Protein AF-0000000083429960 (afdb_homodimer)

Organism: Bremia lactucae (NCBI:txid4779)

Sequence (702 aa):
MSLNEHDAAMSGLMDVEVTPPPPSLISALGSHQAEVVVKRNQSKYDFVKVRVWVEDHVYVLSRYLLCRALVSAKINSKDAVQISLDLKRTLVDLNLTDIVQEQFEEFLYKTLSVFGYGEEHISCHRMMSSFHRNRVPLLIILAGTACIGKSTLATKLADRLNLSSVLQTDLIFELMCNFSGQEKACYITSKFASSDDLIAEYRKECEVVRKGVKSDIDKCLKDGKSLIIEGFHIDPRLYQKTIAVPKQDSKSSCSGIVVPFLLTLDEADHCNFMTNSPDPRYCRDQKAVGFRNLQDVQTYLVSHTLEADILPFTEVRINIHSFNDTLDHLHDVVLKRIKDVFVSGKATEDKMSLNEHDAAMSGLMDVEVTPPPPSLISALGSHQAEVVVKRNQSKYDFVKVRVWVEDHVYVLSRYLLCRALVSAKINSKDAVQISLDLKRTLVDLNLTDIVQEQFEEFLYKTLSVFGYGEEHISCHRMMSSFHRNRVPLLIILAGTACIGKSTLATKLADRLNLSSVLQTDLIFELMCNFSGQEKACYITSKFASSDDLIAEYRKECEVVRKGVKSDIDKCLKDGKSLIIEGFHIDPRLYQKTIAVPKQDSKSSCSGIVVPFLLTLDEADHCNFMTNSPDPRYCRDQKAVGFRNLQDVQTYLVSHTLEADILPFTEVRINIHSFNDTLDHLHDVVLKRIKDVFVSGKATEDK

Structure (mmCIF, N/CA/C/O backbone):
data_AF-0000000083429960-model_v1
#
loop_
_entity.id
_entity.type
_entity.pdbx_description
1 polymer '2-phosphoglycerate kinase'
#
loop_
_atom_site.group_PDB
_atom_site.id
_atom_site.type_symbol
_atom_site.label_atom_id
_atom_site.label_alt_id
_atom_site.label_comp_id
_atom_site.label_asym_id
_atom_site.label_entity_id
_atom_site.label_seq_id
_atom_site.pdbx_PDB_ins_code
_atom_site.Cartn_x
_atom_site.Cartn_y
_atom_site.Cartn_z
_atom_site.occupancy
_atom_site.B_iso_or_equiv
_atom_site.auth_seq_id
_atom_site.auth_comp_id
_atom_site.auth_asym_id
_atom_site.auth_atom_id
_atom_site.pdbx_PDB_model_num
ATOM 1 N N . MET A 1 1 ? 46.375 3.674 -65.875 1 16.84 1 MET A N 1
ATOM 2 C CA . MET A 1 1 ? 45.219 4.188 -66.625 1 16.84 1 MET A CA 1
ATOM 3 C C . MET A 1 1 ? 43.969 4.207 -65.75 1 16.84 1 MET A C 1
ATOM 5 O O . MET A 1 1 ? 43.938 3.549 -64.688 1 16.84 1 MET A O 1
ATOM 9 N N . SER A 1 2 ? 42.625 4.086 -66.312 1 16.59 2 SER A N 1
ATOM 10 C CA . SER A 1 2 ? 41.406 4.789 -66.625 1 16.59 2 SER A CA 1
ATOM 11 C C . SER A 1 2 ? 40.25 4.324 -65.75 1 16.59 2 SER A C 1
ATOM 13 O O . SER A 1 2 ? 39.594 5.145 -65.062 1 16.59 2 SER A O 1
ATOM 15 N N . LEU A 1 3 ? 39.25 3.518 -66.312 1 17.73 3 LEU A N 1
ATOM 16 C CA . LEU A 1 3 ? 37.812 3.855 -66.375 1 17.73 3 LEU A CA 1
ATOM 17 C C . LEU A 1 3 ? 37.156 3.652 -65 1 17.73 3 LEU A C 1
ATOM 19 O O . LEU A 1 3 ? 37.656 2.912 -64.188 1 17.73 3 LEU A O 1
ATOM 23 N N . ASN A 1 4 ? 35.625 3.855 -64.812 1 17.58 4 ASN A N 1
ATOM 24 C CA . ASN A 1 4 ? 34.438 4.711 -64.75 1 17.58 4 ASN A CA 1
ATOM 25 C C . ASN A 1 4 ? 33.438 4.176 -63.719 1 17.58 4 ASN A C 1
ATOM 27 O O . ASN A 1 4 ? 33.594 3.068 -63.219 1 17.58 4 ASN A O 1
ATOM 31 N N . GLU A 1 5 ? 31.984 4.055 -64.062 1 17.89 5 GLU A N 1
ATOM 32 C CA . GLU A 1 5 ? 30.688 4.707 -64.125 1 17.89 5 GLU A CA 1
ATOM 33 C C . GLU A 1 5 ? 29.641 3.887 -63.344 1 17.89 5 GLU A C 1
ATOM 35 O O . GLU A 1 5 ? 28.625 4.422 -62.906 1 17.89 5 GLU A O 1
ATOM 40 N N . HIS A 1 6 ? 29.594 2.547 -63.562 1 17.83 6 HIS A N 1
ATOM 41 C CA . HIS A 1 6 ? 28.25 2.086 -63.906 1 17.83 6 HIS A CA 1
ATOM 42 C C . HIS A 1 6 ? 27.312 2.156 -62.719 1 17.83 6 HIS A C 1
ATOM 44 O O . HIS A 1 6 ? 26.172 2.607 -62.844 1 17.83 6 HIS A O 1
ATOM 50 N N . ASP A 1 7 ? 27.406 1.218 -61.688 1 18.62 7 ASP A N 1
ATOM 51 C CA . ASP A 1 7 ? 26.188 0.514 -61.344 1 18.62 7 ASP A CA 1
ATOM 52 C C . ASP A 1 7 ? 25.344 1.328 -60.344 1 18.62 7 ASP A C 1
ATOM 54 O O . ASP A 1 7 ? 25.547 1.245 -59.125 1 18.62 7 ASP A O 1
ATOM 58 N N . ALA A 1 8 ? 25.125 2.768 -60.625 1 21.19 8 ALA A N 1
ATOM 59 C CA . ALA A 1 8 ? 24.297 3.74 -59.906 1 21.19 8 ALA A CA 1
ATOM 60 C C . ALA A 1 8 ? 22.859 3.271 -59.812 1 21.19 8 ALA A C 1
ATOM 62 O O . ALA A 1 8 ? 21.969 4.047 -59.438 1 21.19 8 ALA A O 1
ATOM 63 N N . ALA A 1 9 ? 22.594 2.158 -60.531 1 20.33 9 ALA A N 1
ATOM 64 C CA . ALA A 1 9 ? 21.203 2.084 -60.938 1 20.33 9 ALA A CA 1
ATOM 65 C C . ALA A 1 9 ? 20.281 2.072 -59.719 1 20.33 9 ALA A C 1
ATOM 67 O O . ALA A 1 9 ? 19.062 1.969 -59.875 1 20.33 9 ALA A O 1
ATOM 68 N N . MET A 1 10 ? 20.781 1.707 -58.531 1 19.31 10 MET A N 1
ATOM 69 C CA . MET A 1 10 ? 19.906 0.989 -57.594 1 19.31 10 MET A CA 1
ATOM 70 C C . MET A 1 10 ? 18.828 1.91 -57.062 1 19.31 10 MET A C 1
ATOM 72 O O . MET A 1 10 ? 18.141 1.565 -56.094 1 19.31 10 MET A O 1
ATOM 76 N N . SER A 1 11 ? 18.656 3.215 -57.531 1 21.25 11 SER A N 1
ATOM 77 C CA . SER A 1 11 ? 18.062 4.254 -56.688 1 21.25 11 SER A CA 1
ATOM 78 C C . SER A 1 11 ? 16.562 4.047 -56.531 1 21.25 11 SER A C 1
ATOM 80 O O . SER A 1 11 ? 15.875 4.883 -55.938 1 21.25 11 SER A O 1
ATOM 82 N N . GLY A 1 12 ? 15.867 3.295 -57.406 1 21.42 12 GLY A N 1
ATOM 83 C CA . GLY A 1 12 ? 14.516 3.785 -57.625 1 21.42 12 GLY A CA 1
ATOM 84 C C . GLY A 1 12 ? 13.648 3.697 -56.375 1 21.42 12 GLY A C 1
ATOM 85 O O . GLY A 1 12 ? 13.273 2.602 -55.969 1 21.42 12 GLY A O 1
ATOM 86 N N . LEU A 1 13 ? 13.844 4.453 -55.312 1 22.45 13 LEU A N 1
ATOM 87 C CA . LEU A 1 13 ? 13.094 4.516 -54.062 1 22.45 13 LEU A CA 1
ATOM 88 C C . LEU A 1 13 ? 11.609 4.723 -54.344 1 22.45 13 LEU A C 1
ATOM 90 O O . LEU A 1 13 ? 11.211 5.754 -54.875 1 22.45 13 LEU A O 1
ATOM 94 N N . MET A 1 14 ? 10.891 3.662 -54.844 1 23.41 14 MET A N 1
ATOM 95 C CA . MET A 1 14 ? 9.461 3.799 -55.094 1 23.41 14 MET A CA 1
ATOM 96 C C . MET A 1 14 ? 8.773 4.496 -53.938 1 23.41 14 MET A C 1
ATOM 98 O O . MET A 1 14 ? 9.047 4.18 -52.75 1 23.41 14 MET A O 1
ATOM 102 N N . ASP A 1 15 ? 8.297 5.695 -54.062 1 23.11 15 ASP A N 1
ATOM 103 C CA . ASP A 1 15 ? 7.484 6.578 -53.25 1 23.11 15 ASP A CA 1
ATOM 104 C C . ASP A 1 15 ? 6.227 5.863 -52.75 1 23.11 15 ASP A C 1
ATOM 106 O O . ASP A 1 15 ? 5.27 5.691 -53.5 1 23.11 15 ASP A O 1
ATOM 110 N N . VAL A 1 16 ? 6.359 4.684 -52.156 1 25.83 16 VAL A N 1
ATOM 111 C CA . VAL A 1 16 ? 5.094 4.09 -51.719 1 25.83 16 VAL A CA 1
ATOM 112 C C . VAL A 1 16 ? 4.262 5.129 -50.969 1 25.83 16 VAL A C 1
ATOM 114 O O . VAL A 1 16 ? 4.734 5.723 -50 1 25.83 16 VAL A O 1
ATOM 117 N N . GLU A 1 17 ? 3.314 5.73 -51.625 1 25.3 17 GLU A N 1
ATOM 118 C CA . GLU A 1 17 ? 2.32 6.641 -51.062 1 25.3 17 GLU A CA 1
ATOM 119 C C . GLU A 1 17 ? 1.729 6.082 -49.781 1 25.3 17 GLU A C 1
ATOM 121 O O . GLU A 1 17 ? 1.166 4.984 -49.75 1 25.3 17 GLU A O 1
ATOM 126 N N . VAL A 1 18 ? 2.322 6.32 -48.625 1 27.72 18 VAL A N 1
ATOM 127 C CA . VAL A 1 18 ? 1.826 5.965 -47.312 1 27.72 18 VAL A CA 1
ATOM 128 C C . VAL A 1 18 ? 0.37 6.402 -47.156 1 27.72 18 VAL A C 1
ATOM 130 O O . VAL A 1 18 ? 0.067 7.598 -47.188 1 27.72 18 VAL A O 1
ATOM 133 N N . THR A 1 19 ? -0.535 5.656 -47.781 1 29 19 THR A N 1
ATOM 134 C CA . THR A 1 19 ? -1.93 5.996 -47.531 1 29 19 THR A CA 1
ATOM 135 C C . THR A 1 19 ? -2.178 6.176 -46.031 1 29 19 THR A C 1
ATOM 137 O O . THR A 1 19 ? -1.77 5.336 -45.25 1 29 19 THR A O 1
ATOM 140 N N . PRO A 1 20 ? -2.336 7.379 -45.625 1 30.14 20 PRO A N 1
ATOM 141 C CA . PRO A 1 20 ? -2.541 7.625 -44.188 1 30.14 20 PRO A CA 1
ATOM 142 C C . PRO A 1 20 ? -3.535 6.652 -43.562 1 30.14 20 PRO A C 1
ATOM 144 O O . PRO A 1 20 ? -4.426 6.145 -44.25 1 30.14 20 PRO A O 1
ATOM 147 N N . PRO A 1 21 ? -3.084 5.84 -42.656 1 30.86 21 PRO A N 1
ATOM 148 C CA . PRO A 1 21 ? -4.027 4.891 -42.062 1 30.86 21 PRO A CA 1
ATOM 149 C C . PRO A 1 21 ? -5.398 5.508 -41.781 1 30.86 21 PRO A C 1
ATOM 151 O O . PRO A 1 21 ? -5.508 6.727 -41.625 1 30.86 21 PRO A O 1
ATOM 154 N N . PRO A 1 22 ? -6.461 4.922 -42.25 1 29.73 22 PRO A N 1
ATOM 155 C CA . PRO A 1 22 ? -7.809 5.477 -42.094 1 29.73 22 PRO A CA 1
ATOM 156 C C . PRO A 1 22 ? -8.031 6.062 -40.688 1 29.73 22 PRO A C 1
ATOM 158 O O . PRO A 1 22 ? -7.414 5.617 -39.719 1 29.73 22 PRO A O 1
ATOM 161 N N . PRO A 1 23 ? -8.469 7.352 -40.625 1 30.62 23 PRO A N 1
ATOM 162 C CA . PRO A 1 23 ? -8.695 8.008 -39.344 1 30.62 23 PRO A CA 1
ATOM 163 C C . PRO A 1 23 ? -9.469 7.133 -38.375 1 30.62 23 PRO A C 1
ATOM 165 O O . PRO A 1 23 ? -10.266 6.285 -38.781 1 30.62 23 PRO A O 1
ATOM 168 N N . SER A 1 24 ? -8.891 6.781 -37.312 1 30.19 24 SER A N 1
ATOM 169 C CA . SER A 1 24 ? -9.539 5.945 -36.312 1 30.19 24 SER A CA 1
ATOM 170 C C . SER A 1 24 ? -10.953 6.434 -36 1 30.19 24 SER A C 1
ATOM 172 O O . SER A 1 24 ? -11.203 7.641 -35.969 1 30.19 24 SER A O 1
ATOM 174 N N . LEU A 1 25 ? -11.93 5.637 -36.375 1 31.72 25 LEU A N 1
ATOM 175 C CA . LEU A 1 25 ? -13.359 5.871 -36.188 1 31.72 25 LEU A CA 1
ATOM 176 C C . LEU A 1 25 ? -13.609 6.562 -34.844 1 31.72 25 LEU A C 1
ATOM 178 O O . LEU A 1 25 ? -14.75 6.941 -34.531 1 31.72 25 LEU A O 1
ATOM 182 N N . ILE A 1 26 ? -12.797 6.477 -33.938 1 34.94 26 ILE A N 1
ATOM 183 C CA . ILE A 1 26 ? -13.023 7.051 -32.625 1 34.94 26 ILE A CA 1
ATOM 184 C C . ILE A 1 26 ? -13.102 8.57 -32.719 1 34.94 26 ILE A C 1
ATOM 186 O O . ILE A 1 26 ? -13.508 9.242 -31.766 1 34.94 26 ILE A O 1
ATOM 190 N N . SER A 1 27 ? -12.609 9.18 -33.688 1 35.41 27 SER A N 1
ATOM 191 C CA . SER A 1 27 ? -12.656 10.633 -33.812 1 35.41 27 SER A CA 1
ATOM 192 C C . SER A 1 27 ? -14.094 11.141 -33.938 1 35.41 27 SER A C 1
ATOM 194 O O . SER A 1 27 ? -14.344 12.344 -33.844 1 35.41 27 SER A O 1
ATOM 196 N N . ALA A 1 28 ? -14.945 10.398 -34.562 1 32.81 28 ALA A N 1
ATOM 197 C CA . ALA A 1 28 ? -16.25 10.945 -34.906 1 32.81 28 ALA A CA 1
ATOM 198 C C . ALA A 1 28 ? -17.188 10.914 -33.719 1 32.81 28 ALA A C 1
ATOM 200 O O . ALA A 1 28 ? -18.266 11.516 -33.75 1 32.81 28 ALA A O 1
ATOM 201 N N . LEU A 1 29 ? -17.125 9.875 -32.875 1 33.34 29 LEU A N 1
ATOM 202 C CA . LEU A 1 29 ? -18.141 9.812 -31.828 1 33.34 29 LEU A CA 1
ATOM 203 C C . LEU A 1 29 ? -17.75 10.68 -30.625 1 33.34 29 LEU A C 1
ATOM 205 O O . LEU A 1 29 ? -16.562 10.867 -30.359 1 33.34 29 LEU A O 1
ATOM 209 N N . GLY A 1 30 ? -18.531 11.602 -30.141 1 33.03 30 GLY A N 1
ATOM 210 C CA . GLY A 1 30 ? -18.375 12.469 -28.984 1 33.03 30 GLY A CA 1
ATOM 211 C C . GLY A 1 30 ? -17.766 11.766 -27.797 1 33.03 30 GLY A C 1
ATOM 212 O O . GLY A 1 30 ? -17.766 10.531 -27.719 1 33.03 30 GLY A O 1
ATOM 213 N N . SER A 1 31 ? -16.984 12.438 -26.906 1 38.62 31 SER A N 1
ATOM 214 C CA . SER A 1 31 ? -16.141 11.977 -25.812 1 38.62 31 SER A CA 1
ATOM 215 C C . SER A 1 31 ? -16.875 11.008 -24.906 1 38.62 31 SER A C 1
ATOM 217 O O . SER A 1 31 ? -16.312 9.984 -24.5 1 38.62 31 SER A O 1
ATOM 219 N N . HIS A 1 32 ? -18.078 11.328 -24.562 1 42 32 HIS A N 1
ATOM 220 C CA . HIS A 1 32 ? -18.859 10.5 -23.656 1 42 32 HIS A CA 1
ATOM 221 C C . HIS A 1 32 ? -19.266 9.188 -24.312 1 42 32 HIS A C 1
ATOM 223 O O . HIS A 1 32 ? -19.25 8.133 -23.672 1 42 32 HIS A O 1
ATOM 229 N N . GLN A 1 33 ? -19.719 9.297 -25.516 1 42.38 33 GLN A N 1
ATOM 230 C CA . GLN A 1 33 ? -20.172 8.117 -26.25 1 42.38 33 GLN A CA 1
ATOM 231 C C . GLN A 1 33 ? -19.016 7.172 -26.547 1 42.38 33 GLN A C 1
ATOM 233 O O . GLN A 1 33 ? -19.188 5.953 -26.531 1 42.38 33 GLN A O 1
ATOM 238 N N . ALA A 1 34 ? -17.875 7.715 -26.734 1 40.41 34 ALA A N 1
ATOM 239 C CA . ALA A 1 34 ? -16.688 6.898 -26.984 1 40.41 34 ALA A CA 1
ATOM 240 C C . ALA A 1 34 ? -16.266 6.125 -25.734 1 40.41 34 ALA A C 1
ATOM 242 O O . ALA A 1 34 ? -15.867 4.965 -25.828 1 40.41 34 ALA A O 1
ATOM 243 N N . GLU A 1 35 ? -16.391 6.754 -24.594 1 46.06 35 GLU A N 1
ATOM 244 C CA . GLU A 1 35 ? -16.094 6.074 -23.328 1 46.06 35 GLU A CA 1
ATOM 245 C C . GLU A 1 35 ? -17.094 4.941 -23.062 1 46.06 35 GLU A C 1
ATOM 247 O O . GLU A 1 35 ? -16.703 3.861 -22.625 1 46.06 35 GLU A O 1
ATOM 252 N N . VAL A 1 36 ? -18.375 5.133 -23.375 1 45.62 36 VAL A N 1
ATOM 253 C CA . VAL A 1 36 ? -19.391 4.102 -23.219 1 45.62 36 VAL A CA 1
ATOM 254 C C . VAL A 1 36 ? -19.141 2.977 -24.219 1 45.62 36 VAL A C 1
ATOM 256 O O . VAL A 1 36 ? -19.266 1.797 -23.875 1 45.62 36 VAL A O 1
ATOM 259 N N . VAL A 1 37 ? -18.922 3.293 -25.391 1 40.81 37 VAL A N 1
ATOM 260 C CA . VAL A 1 37 ? -18.656 2.293 -26.422 1 40.81 37 VAL A CA 1
ATOM 261 C C . VAL A 1 37 ? -17.375 1.53 -26.078 1 40.81 37 VAL A C 1
ATOM 263 O O . VAL A 1 37 ? -17.312 0.308 -26.234 1 40.81 37 VAL A O 1
ATOM 266 N N . VAL A 1 38 ? -16.391 2.189 -25.594 1 44.56 38 VAL A N 1
ATOM 267 C CA . VAL A 1 38 ? -15.172 1.526 -25.156 1 44.56 38 VAL A CA 1
ATOM 268 C C . VAL A 1 38 ? -15.477 0.616 -23.969 1 44.56 38 VAL A C 1
ATOM 270 O O . VAL A 1 38 ? -14.992 -0.516 -23.906 1 44.56 38 VAL A O 1
ATOM 273 N N . LYS A 1 39 ? -16.344 1.046 -23.156 1 49.56 39 LYS A N 1
ATOM 274 C CA . LYS A 1 39 ? -16.766 0.226 -22.031 1 49.56 39 LYS A CA 1
ATOM 275 C C . LYS A 1 39 ? -17.578 -0.975 -22.484 1 49.56 39 LYS A C 1
ATOM 277 O O . LYS A 1 39 ? -17.422 -2.082 -21.969 1 49.56 39 LYS A O 1
ATOM 282 N N . ARG A 1 40 ? -18.547 -0.754 -23.359 1 44.5 40 ARG A N 1
ATOM 283 C CA . ARG A 1 40 ? -19.375 -1.822 -23.906 1 44.5 40 ARG A CA 1
ATOM 284 C C . ARG A 1 40 ? -18.531 -2.807 -24.719 1 44.5 40 ARG A C 1
ATOM 286 O O . ARG A 1 40 ? -18.781 -4.016 -24.672 1 44.5 40 ARG A O 1
ATOM 293 N N . ASN A 1 41 ? -17.703 -2.402 -25.562 1 45.25 41 ASN A N 1
ATOM 294 C CA . ASN A 1 41 ? -16.859 -3.242 -26.391 1 45.25 41 ASN A CA 1
ATOM 295 C C . ASN A 1 41 ? -15.766 -3.928 -25.562 1 45.25 41 ASN A C 1
ATOM 297 O O . ASN A 1 41 ? -15.305 -5.012 -25.906 1 45.25 41 ASN A O 1
ATOM 301 N N . GLN A 1 42 ? -15.164 -3.326 -24.531 1 54.06 42 GLN A N 1
ATOM 302 C CA . GLN A 1 42 ? -14.273 -3.953 -23.547 1 54.06 42 GLN A CA 1
ATOM 303 C C . GLN A 1 42 ? -14.891 -5.223 -22.984 1 54.06 42 GLN A C 1
ATOM 305 O O . GLN A 1 42 ? -14.203 -6.227 -22.781 1 54.06 42 GLN A O 1
ATOM 310 N N . SER A 1 43 ? -16.281 -5.125 -22.922 1 59.81 43 SER A N 1
ATOM 311 C CA . SER A 1 43 ? -17.047 -6.195 -22.297 1 59.81 43 SER A CA 1
ATOM 312 C C . SER A 1 43 ? -17.109 -7.434 -23.188 1 59.81 43 SER A C 1
ATOM 314 O O . SER A 1 43 ? -16.969 -8.555 -22.703 1 59.81 43 SER A O 1
ATOM 316 N N . LYS A 1 44 ? -17.141 -7.184 -24.516 1 65.94 44 LYS A N 1
ATOM 317 C CA . LYS A 1 44 ? -17.328 -8.352 -25.375 1 65.94 44 LYS A CA 1
ATOM 318 C C . LYS A 1 44 ? -16.094 -9.25 -25.359 1 65.94 44 LYS A C 1
ATOM 320 O O . LYS A 1 44 ? -16.219 -10.477 -25.312 1 65.94 44 LYS A O 1
ATOM 325 N N . TYR A 1 45 ? -14.898 -8.695 -25.391 1 76.62 45 TYR A N 1
ATOM 326 C CA . TYR A 1 45 ? -13.664 -9.477 -25.469 1 76.62 45 TYR A CA 1
ATOM 327 C C . TYR A 1 45 ? -13.281 -10.039 -24.109 1 76.62 45 TYR A C 1
ATOM 329 O O . TYR A 1 45 ? -12.586 -11.047 -24.031 1 76.62 45 TYR A O 1
ATOM 337 N N . ASP A 1 46 ? -13.836 -9.406 -23.141 1 74.06 46 ASP A N 1
ATOM 338 C CA . ASP A 1 46 ? -13.461 -9.82 -21.781 1 74.06 46 ASP A CA 1
ATOM 339 C C . ASP A 1 46 ? -14.078 -11.172 -21.438 1 74.06 46 ASP A C 1
ATOM 341 O O . ASP A 1 46 ? -13.555 -11.898 -20.578 1 74.06 46 ASP A O 1
ATOM 345 N N . PHE A 1 47 ? -15 -11.562 -22.25 1 76.81 47 PHE A N 1
ATOM 346 C CA . PHE A 1 47 ? -15.688 -12.812 -21.938 1 76.81 47 PHE A CA 1
ATOM 347 C C . PHE A 1 47 ? -14.992 -13.992 -22.609 1 76.81 47 PHE A C 1
ATOM 349 O O . PHE A 1 47 ? -15.203 -15.141 -22.219 1 76.81 47 PHE A O 1
ATOM 356 N N . VAL A 1 48 ? -14.195 -13.742 -23.609 1 85.31 48 VAL A N 1
ATOM 357 C CA . VAL A 1 48 ? -13.484 -14.828 -24.297 1 85.31 48 VAL A CA 1
ATOM 358 C C . VAL A 1 48 ? -12.203 -15.156 -23.547 1 85.31 48 VAL A C 1
ATOM 360 O O . VAL A 1 48 ? -11.367 -14.281 -23.312 1 85.31 48 VAL A O 1
ATOM 363 N N . LYS A 1 49 ? -12.078 -16.422 -23.188 1 86.5 49 LYS A N 1
ATOM 364 C CA . LYS A 1 49 ? -10.891 -16.859 -22.469 1 86.5 49 LYS A CA 1
ATOM 365 C C . LYS A 1 49 ? -9.766 -17.219 -23.422 1 86.5 49 LYS A C 1
ATOM 367 O O . LYS A 1 49 ? -9.969 -17.969 -24.375 1 86.5 49 LYS A O 1
ATOM 372 N N . VAL A 1 50 ? -8.703 -16.531 -23.281 1 91.25 50 VAL A N 1
ATOM 373 C CA . VAL A 1 50 ? -7.504 -16.859 -24.047 1 91.25 50 VAL A CA 1
ATOM 374 C C . VAL A 1 50 ? -6.527 -17.641 -23.156 1 91.25 50 VAL A C 1
ATOM 376 O O . VAL A 1 50 ? -6.094 -17.125 -22.109 1 91.25 50 VAL A O 1
ATOM 379 N N . ARG A 1 51 ? -6.223 -18.859 -23.562 1 90.81 51 ARG A N 1
ATOM 380 C CA . ARG A 1 51 ? -5.332 -19.734 -22.812 1 90.81 51 ARG A CA 1
ATOM 381 C C . ARG A 1 51 ? -3.92 -19.703 -23.375 1 90.81 51 ARG A C 1
ATOM 383 O O . ARG A 1 51 ? -3.729 -19.812 -24.594 1 90.81 51 ARG A O 1
ATOM 390 N N . VAL A 1 52 ? -3.002 -19.453 -22.531 1 90.38 52 VAL A N 1
ATOM 391 C CA . VAL A 1 52 ? -1.597 -19.391 -22.938 1 90.38 52 VAL A CA 1
ATOM 392 C C . VAL A 1 52 ? -0.834 -20.562 -22.312 1 90.38 52 VAL A C 1
ATOM 394 O O . VAL A 1 52 ? -0.863 -20.766 -21.109 1 90.38 52 VAL A O 1
ATOM 397 N N . TRP A 1 53 ? -0.168 -21.312 -23.094 1 87.06 53 TRP A N 1
ATOM 398 C CA . TRP A 1 53 ? 0.529 -22.531 -22.688 1 87.06 53 TRP A CA 1
ATOM 399 C C . TRP A 1 53 ? 2.012 -22.266 -22.453 1 87.06 53 TRP A C 1
ATOM 401 O O . TRP A 1 53 ? 2.684 -21.672 -23.312 1 87.06 53 TRP A O 1
ATOM 411 N N . VAL A 1 54 ? 2.465 -22.578 -21.297 1 81.06 54 VAL A N 1
ATOM 412 C CA . VAL A 1 54 ? 3.883 -22.531 -20.969 1 81.06 54 VAL A CA 1
ATOM 413 C C . VAL A 1 54 ? 4.371 -23.922 -20.578 1 81.06 54 VAL A C 1
ATOM 415 O O . VAL A 1 54 ? 4.102 -24.391 -19.469 1 81.06 54 VAL A O 1
ATOM 418 N N . GLU A 1 55 ? 5.043 -24.531 -21.422 1 79.25 55 GLU A N 1
ATOM 419 C CA . GLU A 1 55 ? 5.473 -25.906 -21.188 1 79.25 55 GLU A CA 1
ATOM 420 C C . GLU A 1 55 ? 4.297 -26.781 -20.797 1 79.25 55 GLU A C 1
ATOM 422 O O . GLU A 1 55 ? 3.326 -26.906 -21.547 1 79.25 55 GLU A O 1
ATOM 427 N N . ASP A 1 56 ? 4.285 -27.141 -19.516 1 75 56 ASP A N 1
ATOM 428 C CA . ASP A 1 56 ? 3.252 -28.094 -19.094 1 75 56 ASP A CA 1
ATOM 429 C C . ASP A 1 56 ? 2.16 -27.391 -18.297 1 75 56 ASP A C 1
ATOM 431 O O . ASP A 1 56 ? 1.331 -28.047 -17.656 1 75 56 ASP A O 1
ATOM 435 N N . HIS A 1 57 ? 2.197 -26.094 -18.453 1 77.44 57 HIS A N 1
ATOM 436 C CA . HIS A 1 57 ? 1.206 -25.344 -17.703 1 77.44 57 HIS A CA 1
ATOM 437 C C . HIS A 1 57 ? 0.452 -24.359 -18.594 1 77.44 57 HIS A C 1
ATOM 439 O O . HIS A 1 57 ? 0.976 -23.922 -19.625 1 77.44 57 HIS A O 1
ATOM 445 N N . VAL A 1 58 ? -0.857 -24.219 -18.266 1 83.12 58 VAL A N 1
ATOM 446 C CA . VAL A 1 58 ? -1.686 -23.297 -19.031 1 83.12 58 VAL A CA 1
ATOM 447 C C . VAL A 1 58 ? -2.27 -22.234 -18.109 1 83.12 58 VAL A C 1
ATOM 449 O O . VAL A 1 58 ? -2.609 -22.531 -16.953 1 83.12 58 VAL A O 1
ATOM 452 N N . TYR A 1 59 ? -2.242 -20.984 -18.547 1 81.19 59 TYR A N 1
ATOM 453 C CA . TYR A 1 59 ? -2.928 -19.938 -17.797 1 81.19 59 TYR A CA 1
ATOM 454 C C . TYR A 1 59 ? -3.846 -19.125 -18.703 1 81.19 59 TYR A C 1
ATOM 456 O O . TYR A 1 59 ? -3.654 -19.094 -19.922 1 81.19 59 TYR A O 1
ATOM 464 N N . VAL A 1 60 ? -4.84 -18.531 -18.109 1 84.62 60 VAL A N 1
ATOM 465 C CA . VAL A 1 60 ? -5.781 -17.703 -18.844 1 84.62 60 VAL A CA 1
ATOM 466 C C . VAL A 1 60 ? -5.309 -16.25 -18.844 1 84.62 60 VAL A C 1
ATOM 468 O O . VAL A 1 60 ? -4.973 -15.711 -17.797 1 84.62 60 VAL A O 1
ATOM 471 N N . LEU A 1 61 ? -5.328 -15.703 -19.969 1 87.81 61 LEU A N 1
ATOM 472 C CA . LEU A 1 61 ? -4.859 -14.328 -20.125 1 87.81 61 LEU A CA 1
ATOM 473 C C . LEU A 1 61 ? -5.738 -13.359 -19.328 1 87.81 61 LEU A C 1
ATOM 475 O O . LEU A 1 61 ? -6.961 -13.344 -19.516 1 87.81 61 LEU A O 1
ATOM 479 N N . SER A 1 62 ? -5.117 -12.672 -18.453 1 83.06 62 SER A N 1
ATOM 480 C CA . SER A 1 62 ? -5.754 -11.594 -17.688 1 83.06 62 SER A CA 1
ATOM 481 C C . SER A 1 62 ? -5.215 -10.234 -18.109 1 83.06 62 SER A C 1
ATOM 483 O O . SER A 1 62 ? -4.023 -9.961 -17.953 1 83.06 62 SER A O 1
ATOM 485 N N . ARG A 1 63 ? -6.078 -9.375 -18.562 1 86.69 63 ARG A N 1
ATOM 486 C CA . ARG A 1 63 ? -5.66 -8.031 -18.953 1 86.69 63 ARG A CA 1
ATOM 487 C C . ARG A 1 63 ? -5.102 -7.258 -17.766 1 86.69 63 ARG A C 1
ATOM 489 O O . ARG A 1 63 ? -4.141 -6.496 -17.906 1 86.69 63 ARG A O 1
ATOM 496 N N . TYR A 1 64 ? -5.68 -7.488 -16.734 1 83.06 64 TYR A N 1
ATOM 497 C CA . TYR A 1 64 ? -5.227 -6.805 -15.523 1 83.06 64 TYR A CA 1
ATOM 498 C C . TYR A 1 64 ? -3.791 -7.191 -15.188 1 83.06 64 TYR A C 1
ATOM 500 O O . TYR A 1 64 ? -2.949 -6.324 -14.945 1 83.06 64 TYR A O 1
ATOM 508 N N . LEU A 1 65 ? -3.586 -8.516 -15.125 1 84.25 65 LEU A N 1
ATOM 509 C CA . LEU A 1 65 ? -2.256 -9 -14.773 1 84.25 65 LEU A CA 1
ATOM 510 C C . LEU A 1 65 ? -1.229 -8.57 -15.812 1 84.25 65 LEU A C 1
ATOM 512 O O . LEU A 1 65 ? -0.084 -8.266 -15.469 1 84.25 65 LEU A O 1
ATOM 516 N N . LEU A 1 66 ? -1.655 -8.57 -17.047 1 90.06 66 LEU A N 1
ATOM 517 C CA . LEU A 1 66 ? -0.757 -8.125 -18.109 1 90.06 66 LEU A CA 1
ATOM 518 C C . LEU A 1 66 ? -0.392 -6.656 -17.938 1 90.06 66 LEU A C 1
ATOM 520 O O . LEU A 1 66 ? 0.774 -6.281 -18.078 1 90.06 66 LEU A O 1
ATOM 524 N N . CYS A 1 67 ? -1.368 -5.844 -17.641 1 89.69 67 CYS A N 1
ATOM 525 C CA . CYS A 1 67 ? -1.123 -4.426 -17.422 1 89.69 67 CYS A CA 1
ATOM 526 C C . CYS A 1 67 ? -0.116 -4.219 -16.297 1 89.69 67 CYS A C 1
ATOM 528 O O . CYS A 1 67 ? 0.801 -3.402 -16.422 1 89.69 67 CYS A O 1
ATOM 530 N N . ARG A 1 68 ? -0.305 -4.91 -15.281 1 87.44 68 ARG A N 1
ATOM 531 C CA . ARG A 1 68 ? 0.59 -4.793 -14.133 1 87.44 68 ARG A CA 1
ATOM 532 C C . ARG A 1 68 ? 2.02 -5.164 -14.516 1 87.44 68 ARG A C 1
ATOM 534 O O . ARG A 1 68 ? 2.971 -4.504 -14.094 1 87.44 68 ARG A O 1
ATOM 541 N N . ALA A 1 69 ? 2.072 -6.223 -15.242 1 90.62 69 ALA A N 1
ATOM 542 C CA . ALA A 1 69 ? 3.393 -6.664 -15.68 1 90.62 69 ALA A CA 1
ATOM 543 C C . ALA A 1 69 ? 4.066 -5.598 -16.547 1 90.62 69 ALA A C 1
ATOM 545 O O . ALA A 1 69 ? 5.266 -5.355 -16.422 1 90.62 69 ALA A O 1
ATOM 546 N N . LEU A 1 70 ? 3.291 -5.012 -17.422 1 94.69 70 LEU A N 1
ATOM 547 C CA . LEU A 1 70 ? 3.828 -3.994 -18.328 1 94.69 70 LEU A CA 1
ATOM 548 C C . LEU A 1 70 ? 4.27 -2.76 -17.547 1 94.69 70 LEU A C 1
ATOM 550 O O . LEU A 1 70 ? 5.344 -2.207 -17.812 1 94.69 70 LEU A O 1
ATOM 554 N N . VAL A 1 71 ? 3.5 -2.387 -16.594 1 93.44 71 VAL A N 1
ATOM 555 C CA . VAL A 1 71 ? 3.82 -1.208 -15.789 1 93.44 71 VAL A CA 1
ATOM 556 C C . VAL A 1 71 ? 5.078 -1.466 -14.969 1 93.44 71 VAL A C 1
ATOM 558 O O . VAL A 1 71 ? 5.926 -0.58 -14.82 1 93.44 71 VAL A O 1
ATOM 561 N N . SER A 1 72 ? 5.207 -2.645 -14.461 1 93.38 72 SER A N 1
ATOM 562 C CA . SER A 1 72 ? 6.398 -2.994 -13.695 1 93.38 72 SER A CA 1
ATOM 563 C C . SER A 1 72 ? 7.656 -2.895 -14.555 1 93.38 72 SER A C 1
ATOM 565 O O . SER A 1 72 ? 8.766 -2.77 -14.031 1 93.38 72 SER A O 1
ATOM 567 N N . ALA A 1 73 ? 7.453 -2.969 -15.867 1 93.81 7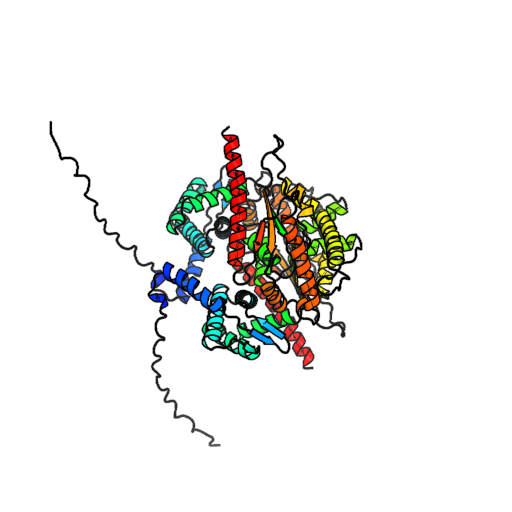3 ALA A N 1
ATOM 568 C CA . ALA A 1 73 ? 8.555 -2.859 -16.812 1 93.81 73 ALA A CA 1
ATOM 569 C C . ALA A 1 73 ? 8.664 -1.442 -17.375 1 93.81 73 ALA A C 1
ATOM 571 O O . ALA A 1 73 ? 9.227 -1.233 -18.453 1 93.81 73 ALA A O 1
ATOM 572 N N . LYS A 1 74 ? 8.031 -0.486 -16.734 1 92.25 74 LYS A N 1
ATOM 573 C CA . LYS A 1 74 ? 8.141 0.947 -16.984 1 92.25 74 LYS A CA 1
ATOM 574 C C . LYS A 1 74 ? 7.363 1.345 -18.234 1 92.25 74 LYS A C 1
ATOM 576 O O . LYS A 1 74 ? 7.723 2.303 -18.922 1 92.25 74 LYS A O 1
ATOM 581 N N . ILE A 1 75 ? 6.438 0.55 -18.578 1 94.31 75 ILE A N 1
ATOM 582 C CA . ILE A 1 75 ? 5.469 0.996 -19.578 1 94.31 75 ILE A CA 1
ATOM 583 C C . ILE A 1 75 ? 4.422 1.885 -18.906 1 94.31 75 ILE A C 1
ATOM 585 O O . ILE A 1 75 ? 3.932 1.573 -17.828 1 94.31 75 ILE A O 1
ATOM 589 N N . ASN A 1 76 ? 4.133 2.928 -19.578 1 91.38 76 ASN A N 1
ATOM 590 C CA . ASN A 1 76 ? 3.146 3.865 -19.047 1 91.38 76 ASN A CA 1
ATOM 591 C C . ASN A 1 76 ? 1.806 3.184 -18.781 1 91.38 76 ASN A C 1
ATOM 593 O O . ASN A 1 76 ? 1.36 2.357 -19.578 1 91.38 76 ASN A O 1
ATOM 597 N N . SER A 1 77 ? 1.187 3.568 -17.734 1 88.94 77 SER A N 1
ATOM 598 C CA . SER A 1 77 ? -0.032 2.9 -17.297 1 88.94 77 SER A CA 1
ATOM 599 C C . SER A 1 77 ? -1.146 3.039 -18.328 1 88.94 77 SER A C 1
ATOM 601 O O . SER A 1 77 ? -1.881 2.082 -18.578 1 88.94 77 SER A O 1
ATOM 603 N N . LYS A 1 78 ? -1.26 4.191 -18.828 1 87.31 78 LYS A N 1
ATOM 604 C CA . LYS A 1 78 ? -2.301 4.418 -19.812 1 87.31 78 LYS A CA 1
ATOM 605 C C . LYS A 1 78 ? -2.08 3.549 -21.047 1 87.31 78 LYS A C 1
ATOM 607 O O . LYS A 1 78 ? -3.016 2.922 -21.547 1 87.31 78 LYS A O 1
ATOM 612 N N . ASP A 1 79 ? -0.881 3.514 -21.469 1 95.25 79 ASP A N 1
ATOM 613 C CA . ASP A 1 79 ? -0.539 2.686 -22.625 1 95.25 79 ASP A CA 1
ATOM 614 C C . ASP A 1 79 ? -0.735 1.204 -22.312 1 95.25 79 ASP A C 1
ATOM 616 O O . ASP A 1 79 ? -1.214 0.446 -23.156 1 95.25 79 ASP A O 1
ATOM 620 N N . ALA A 1 80 ? -0.353 0.848 -21.109 1 95 80 ALA A N 1
ATOM 621 C CA . ALA A 1 80 ? -0.457 -0.554 -20.719 1 95 80 ALA A CA 1
ATOM 622 C C . ALA A 1 80 ? -1.898 -1.046 -20.812 1 95 80 ALA A C 1
ATOM 624 O O . ALA A 1 80 ? -2.148 -2.168 -21.266 1 95 80 ALA A O 1
ATOM 625 N N . VAL A 1 81 ? -2.803 -0.26 -20.422 1 90.38 81 VAL A N 1
ATOM 626 C CA . VAL A 1 81 ? -4.219 -0.611 -20.484 1 90.38 81 VAL A CA 1
ATOM 627 C C . VAL A 1 81 ? -4.641 -0.779 -21.953 1 90.38 81 VAL A C 1
ATOM 629 O O . VAL A 1 81 ? -5.277 -1.771 -22.297 1 90.38 81 VAL A O 1
ATOM 632 N N . GLN A 1 82 ? -4.227 0.148 -22.719 1 94.12 82 GLN A N 1
ATOM 633 C CA . GLN A 1 82 ? -4.605 0.103 -24.125 1 94.12 82 GLN A CA 1
ATOM 634 C C . GLN A 1 82 ? -3.92 -1.058 -24.844 1 94.12 82 GLN A C 1
ATOM 636 O O . GLN A 1 82 ? -4.523 -1.71 -25.703 1 94.12 82 GLN A O 1
ATOM 641 N N . ILE A 1 83 ? -2.705 -1.268 -24.5 1 96.12 83 ILE A N 1
ATOM 642 C CA . ILE A 1 83 ? -1.961 -2.381 -25.078 1 96.12 83 ILE A CA 1
ATOM 643 C C . ILE A 1 83 ? -2.65 -3.699 -24.734 1 96.12 83 ILE A C 1
ATOM 645 O O . ILE A 1 83 ? -2.82 -4.566 -25.594 1 96.12 83 ILE A O 1
ATOM 649 N N . SER A 1 84 ? -3.047 -3.865 -23.516 1 93.44 84 SER A N 1
ATOM 650 C CA . SER A 1 84 ? -3.711 -5.09 -23.078 1 93.44 84 SER A CA 1
ATOM 651 C C . SER A 1 84 ? -5.031 -5.293 -23.812 1 93.44 84 SER A C 1
ATOM 653 O O . SER A 1 84 ? -5.387 -6.422 -24.156 1 93.44 84 SER A O 1
ATOM 655 N N . LEU A 1 85 ? -5.699 -4.254 -24.047 1 91.81 85 LEU A N 1
ATOM 656 C CA . LEU A 1 85 ? -6.965 -4.32 -24.766 1 91.81 85 LEU A CA 1
ATOM 657 C C . LEU A 1 85 ? -6.734 -4.68 -26.234 1 91.81 85 LEU A C 1
ATOM 659 O O . LEU A 1 85 ? -7.402 -5.566 -26.766 1 91.81 85 LEU A O 1
ATOM 663 N N . ASP A 1 86 ? -5.84 -4.008 -26.844 1 95.38 86 ASP A N 1
ATOM 664 C CA . ASP A 1 86 ? -5.543 -4.238 -28.25 1 95.38 86 ASP A CA 1
ATOM 665 C C . ASP A 1 86 ? -5.027 -5.656 -28.484 1 95.38 86 ASP A C 1
ATOM 667 O O . ASP A 1 86 ? -5.375 -6.297 -29.469 1 95.38 86 ASP A O 1
ATOM 671 N N . LEU A 1 87 ? -4.195 -6.055 -27.609 1 96 87 LEU A N 1
ATOM 672 C CA . LEU A 1 87 ? -3.674 -7.414 -27.703 1 96 87 LEU A CA 1
ATOM 673 C C . LEU A 1 87 ? -4.801 -8.438 -27.594 1 96 87 LEU A C 1
ATOM 675 O O . LEU A 1 87 ? -4.883 -9.359 -28.422 1 96 87 LEU A O 1
ATOM 679 N N . LYS A 1 88 ? -5.645 -8.289 -26.594 1 93.69 88 LYS A N 1
ATOM 680 C CA . LYS A 1 88 ? -6.781 -9.188 -26.422 1 93.69 88 LYS A CA 1
ATOM 681 C C . LYS A 1 88 ? -7.684 -9.195 -27.641 1 93.69 88 LYS A C 1
ATOM 683 O O . LYS A 1 88 ? -8.094 -10.258 -28.109 1 93.69 88 LYS A O 1
ATOM 688 N N . ARG A 1 89 ? -7.941 -8.062 -28.141 1 93.88 89 ARG A N 1
ATOM 689 C CA . ARG A 1 89 ? -8.766 -7.93 -29.328 1 93.88 89 ARG A CA 1
ATOM 690 C C . ARG A 1 89 ? -8.141 -8.656 -30.516 1 93.88 89 ARG A C 1
ATOM 692 O O . ARG A 1 89 ? -8.82 -9.383 -31.25 1 93.88 89 ARG A O 1
ATOM 699 N N . THR A 1 90 ? -6.859 -8.469 -30.672 1 95.38 90 THR A N 1
ATOM 700 C CA . THR A 1 90 ? -6.141 -9.086 -31.781 1 95.38 90 THR A CA 1
ATOM 701 C C . THR A 1 90 ? -6.188 -10.609 -31.688 1 95.38 90 THR A C 1
ATOM 703 O O . THR A 1 90 ? -6.469 -11.297 -32.656 1 95.38 90 THR A O 1
ATOM 706 N N . LEU A 1 91 ? -5.941 -11.094 -30.531 1 95.75 91 LEU A N 1
ATOM 707 C CA . LEU A 1 91 ? -5.91 -12.539 -30.344 1 95.75 91 LEU A CA 1
ATOM 708 C C . LEU A 1 91 ? -7.293 -13.141 -30.562 1 95.75 91 LEU A C 1
ATOM 710 O O . LEU A 1 91 ? -7.418 -14.188 -31.219 1 95.75 91 LEU A O 1
ATOM 714 N N . VAL A 1 92 ? -8.344 -12.5 -30.078 1 94.62 92 VAL A N 1
ATOM 715 C CA . VAL A 1 92 ? -9.703 -13.008 -30.219 1 94.62 92 VAL A CA 1
ATOM 716 C C . VAL A 1 92 ? -10.156 -12.906 -31.672 1 94.62 92 VAL A C 1
ATOM 718 O O . VAL A 1 92 ? -10.758 -13.836 -32.188 1 94.62 92 VAL A O 1
ATOM 721 N N . ASP A 1 93 ? -9.898 -11.805 -32.25 1 94.5 93 ASP A N 1
ATOM 722 C CA . ASP A 1 93 ? -10.312 -11.594 -33.625 1 94.5 93 ASP A CA 1
ATOM 723 C C . ASP A 1 93 ? -9.641 -12.594 -34.562 1 94.5 93 ASP A C 1
ATOM 725 O O . ASP A 1 93 ? -10.219 -12.992 -35.562 1 94.5 93 ASP A O 1
ATOM 729 N N . LEU A 1 94 ? -8.414 -13.016 -34.25 1 95.19 94 LEU A N 1
ATOM 730 C CA . LEU A 1 94 ? -7.688 -14 -35.031 1 95.19 94 LEU A CA 1
ATOM 731 C C . LEU A 1 94 ? -8.023 -15.422 -34.594 1 95.19 94 LEU A C 1
ATOM 733 O O . LEU A 1 94 ? -7.43 -16.391 -35.094 1 95.19 94 LEU A O 1
ATOM 737 N N . ASN A 1 95 ? -8.922 -15.594 -33.656 1 93.5 95 ASN A N 1
ATOM 738 C CA . ASN A 1 95 ? -9.367 -16.859 -33.094 1 93.5 95 ASN A CA 1
ATOM 739 C C . ASN A 1 95 ? -8.211 -17.641 -32.438 1 93.5 95 ASN A C 1
ATOM 741 O O . ASN A 1 95 ? -8.117 -18.859 -32.594 1 93.5 95 ASN A O 1
ATOM 745 N N . LEU A 1 96 ? -7.301 -16.875 -31.906 1 94.38 96 LEU A N 1
ATOM 746 C CA . LEU A 1 96 ? -6.191 -17.469 -31.172 1 94.38 96 LEU A CA 1
ATOM 747 C C . LEU A 1 96 ? -6.508 -17.562 -29.688 1 94.38 96 LEU A C 1
ATOM 749 O O . LEU A 1 96 ? -5.902 -16.859 -28.875 1 94.38 96 LEU A O 1
ATOM 753 N N . THR A 1 97 ? -7.367 -18.438 -29.312 1 93.38 97 THR A N 1
ATOM 754 C CA . THR A 1 97 ? -7.828 -18.578 -27.938 1 93.38 97 THR A CA 1
ATOM 755 C C . THR A 1 97 ? -6.973 -19.594 -27.188 1 93.38 97 THR A C 1
ATOM 757 O O . THR A 1 97 ? -7.059 -19.688 -25.953 1 93.38 97 THR A O 1
ATOM 760 N N . ASP A 1 98 ? -6.23 -20.406 -27.891 1 94.06 98 ASP A N 1
ATOM 761 C CA . ASP A 1 98 ? -5.25 -21.328 -27.344 1 94.06 98 ASP A CA 1
ATOM 762 C C . ASP A 1 98 ? -3.889 -21.156 -28 1 94.06 98 ASP A C 1
ATOM 764 O O . ASP A 1 98 ? -3.67 -21.625 -29.125 1 94.06 98 ASP A O 1
ATOM 768 N N . ILE A 1 99 ? -3.016 -20.516 -27.281 1 94.56 99 ILE A N 1
ATOM 769 C CA . ILE A 1 99 ? -1.757 -20.125 -27.906 1 94.56 99 ILE A CA 1
ATOM 770 C C . ILE A 1 99 ? -0.591 -20.484 -26.984 1 94.56 99 ILE A C 1
ATOM 772 O O . ILE A 1 99 ? -0.761 -20.578 -25.766 1 94.56 99 ILE A O 1
ATOM 776 N N . VAL A 1 100 ? 0.559 -20.734 -27.578 1 93.44 100 VAL A N 1
ATOM 777 C CA . VAL A 1 100 ? 1.742 -21.016 -26.766 1 93.44 100 VAL A CA 1
ATOM 778 C C . VAL A 1 100 ? 2.404 -19.719 -26.344 1 93.44 100 VAL A C 1
ATOM 780 O O . VAL A 1 100 ? 2.219 -18.672 -26.969 1 93.44 100 VAL A O 1
ATOM 783 N N . GLN A 1 101 ? 3.209 -19.703 -25.328 1 90.94 101 GLN A N 1
ATOM 784 C CA . GLN A 1 101 ? 3.824 -18.531 -24.719 1 90.94 101 GLN A CA 1
ATOM 785 C C . GLN A 1 101 ? 4.652 -17.75 -25.734 1 90.94 101 GLN A C 1
ATOM 787 O O . GLN A 1 101 ? 4.621 -16.516 -25.75 1 90.94 101 GLN A O 1
ATOM 792 N N . GLU A 1 102 ? 5.379 -18.422 -26.547 1 91.38 102 GLU A N 1
ATOM 793 C CA . GLU A 1 102 ? 6.246 -17.766 -27.516 1 91.38 102 GLU A CA 1
ATOM 794 C C . GLU A 1 102 ? 5.43 -16.953 -28.516 1 91.38 102 GLU A C 1
ATOM 796 O O . GLU A 1 102 ? 5.797 -15.812 -28.844 1 91.38 102 GLU A O 1
ATOM 801 N N . GLN A 1 103 ? 4.387 -17.547 -28.938 1 94.06 103 GLN A N 1
ATOM 802 C CA . GLN A 1 103 ? 3.512 -16.859 -29.875 1 94.06 103 GLN A CA 1
ATOM 803 C C . GLN A 1 103 ? 2.838 -15.656 -29.203 1 94.06 103 GLN A C 1
ATOM 805 O O . GLN A 1 103 ? 2.695 -14.594 -29.828 1 94.06 103 GLN A O 1
ATOM 810 N N . PHE A 1 104 ? 2.365 -15.891 -28.031 1 95.5 104 PHE A N 1
ATOM 811 C CA . PHE A 1 104 ? 1.753 -14.805 -27.266 1 95.5 104 PHE A CA 1
ATOM 812 C C . PHE A 1 104 ? 2.703 -13.617 -27.156 1 95.5 104 PHE A C 1
ATOM 814 O O . PHE A 1 104 ? 2.305 -12.477 -27.375 1 95.5 104 PHE A O 1
ATOM 821 N N . GLU A 1 105 ? 3.947 -13.844 -26.844 1 94.31 105 GLU A N 1
ATOM 822 C CA . GLU A 1 105 ? 4.953 -12.797 -26.672 1 94.31 105 GLU A CA 1
ATOM 823 C C . GLU A 1 105 ? 5.227 -12.07 -27.984 1 94.31 105 GLU A C 1
ATOM 825 O O . GLU A 1 105 ? 5.48 -10.867 -28 1 94.31 105 GLU A O 1
ATOM 830 N N . GLU A 1 106 ? 5.191 -12.812 -29.031 1 95.38 106 GLU A N 1
ATOM 831 C CA . GLU A 1 106 ? 5.367 -12.18 -30.328 1 95.38 106 GLU A CA 1
ATOM 832 C C . GLU A 1 106 ? 4.297 -11.125 -30.594 1 95.38 106 GLU A C 1
ATOM 834 O O . GLU A 1 106 ? 4.602 -10.016 -31.031 1 95.38 106 GLU A O 1
ATOM 839 N N . PHE A 1 107 ? 3.102 -11.547 -30.328 1 96.69 107 PHE A N 1
ATOM 840 C CA . PHE A 1 107 ? 1.998 -10.609 -30.516 1 96.69 107 PHE A CA 1
ATOM 841 C C . PHE A 1 107 ? 2.125 -9.438 -29.547 1 96.69 107 PHE A C 1
ATOM 843 O O . PHE A 1 107 ? 1.858 -8.289 -29.922 1 96.69 107 PHE A O 1
ATOM 850 N N . LEU A 1 108 ? 2.52 -9.75 -28.328 1 97.31 108 LEU A N 1
ATOM 851 C CA . LEU A 1 108 ? 2.678 -8.703 -27.328 1 97.31 108 LEU A CA 1
ATOM 852 C C . LEU A 1 108 ? 3.74 -7.695 -27.75 1 97.31 108 LEU A C 1
ATOM 854 O O . LEU A 1 108 ? 3.508 -6.484 -27.688 1 97.31 108 LEU A O 1
ATOM 858 N N . TYR A 1 109 ? 4.828 -8.133 -28.219 1 96.81 109 TYR A N 1
ATOM 859 C CA . TYR A 1 109 ? 5.949 -7.262 -28.562 1 96.81 109 TYR A CA 1
ATOM 860 C C . TYR A 1 109 ? 5.648 -6.457 -29.812 1 96.81 109 TYR A C 1
ATOM 862 O O . TYR A 1 109 ? 6.059 -5.301 -29.938 1 96.81 109 TYR A O 1
ATOM 870 N N . LYS A 1 110 ? 4.949 -7.055 -30.672 1 96.25 110 LYS A N 1
ATOM 871 C CA . LYS A 1 110 ? 4.496 -6.297 -31.844 1 96.25 110 LYS A CA 1
ATOM 872 C C . LYS A 1 110 ? 3.551 -5.172 -31.438 1 96.25 110 LYS A C 1
ATOM 874 O O . LYS A 1 110 ? 3.635 -4.062 -31.969 1 96.25 110 LYS A O 1
ATOM 879 N N . THR A 1 111 ? 2.676 -5.523 -30.547 1 97.06 111 THR A N 1
ATOM 880 C CA . THR A 1 111 ? 1.753 -4.504 -30.062 1 97.06 111 THR A CA 1
ATOM 881 C C . THR A 1 111 ? 2.51 -3.383 -29.359 1 97.06 111 THR A C 1
ATOM 883 O O . THR A 1 111 ? 2.178 -2.207 -29.516 1 97.06 111 THR A O 1
ATOM 886 N N . LEU A 1 112 ? 3.492 -3.723 -28.547 1 97.19 112 LEU A N 1
ATOM 887 C CA . LEU A 1 112 ? 4.328 -2.734 -27.859 1 97.19 112 LEU A CA 1
ATOM 888 C C . LEU A 1 112 ? 4.992 -1.805 -28.875 1 97.19 112 LEU A C 1
ATOM 890 O O . LEU A 1 112 ? 5.055 -0.592 -28.656 1 97.19 112 LEU A O 1
ATOM 894 N N . SER A 1 113 ? 5.426 -2.373 -29.969 1 95.75 113 SER A N 1
ATOM 895 C CA . SER A 1 113 ? 6.102 -1.592 -31 1 95.75 113 SER A CA 1
ATOM 896 C C . SER A 1 113 ? 5.156 -0.575 -31.625 1 95.75 113 SER A C 1
ATOM 898 O O . SER A 1 113 ? 5.57 0.532 -31.969 1 95.75 113 SER A O 1
ATOM 900 N N . VAL A 1 114 ? 3.977 -0.909 -31.766 1 95.94 114 VAL A N 1
ATOM 901 C CA . VAL A 1 114 ? 2.965 -0.026 -32.344 1 95.94 114 VAL A CA 1
ATOM 902 C C . VAL A 1 114 ? 2.793 1.205 -31.453 1 95.94 114 VAL A C 1
ATOM 904 O O . VAL A 1 114 ? 2.539 2.305 -31.953 1 95.94 114 VAL A O 1
ATOM 907 N N . PHE A 1 115 ? 2.969 0.98 -30.172 1 96.25 115 PHE A N 1
ATOM 908 C CA . PHE A 1 115 ? 2.801 2.076 -29.219 1 96.25 115 PHE A CA 1
ATOM 909 C C . PHE A 1 115 ? 4.113 2.83 -29.031 1 96.25 115 PHE A C 1
ATOM 911 O O . PHE A 1 115 ? 4.203 3.717 -28.188 1 96.25 115 PHE A O 1
ATOM 918 N N . GLY A 1 116 ? 5.188 2.43 -29.703 1 95.31 116 GLY A N 1
ATOM 919 C CA . GLY A 1 116 ? 6.434 3.174 -29.703 1 95.31 116 GLY A CA 1
ATOM 920 C C . GLY A 1 116 ? 7.445 2.627 -28.703 1 95.31 116 GLY A C 1
ATOM 921 O O . GLY A 1 116 ? 8.477 3.258 -28.453 1 95.31 116 GLY A O 1
ATOM 922 N N . TYR A 1 117 ? 7.176 1.483 -28.141 1 96.25 117 TYR A N 1
ATOM 923 C CA . TYR A 1 117 ? 8.125 0.875 -27.203 1 96.25 117 TYR A CA 1
ATOM 924 C C . TYR A 1 117 ? 9.078 -0.057 -27.938 1 96.25 117 TYR A C 1
ATOM 926 O O . TYR A 1 117 ? 8.648 -0.998 -28.609 1 96.25 117 TYR A O 1
ATOM 934 N N . GLY A 1 118 ? 10.352 0.208 -27.812 1 93.56 118 GLY A N 1
ATOM 935 C CA . GLY A 1 118 ? 11.359 -0.517 -28.562 1 93.56 118 GLY A CA 1
ATOM 936 C C . GLY A 1 118 ? 11.992 -1.65 -27.781 1 93.56 118 GLY A C 1
ATOM 937 O O . GLY A 1 118 ? 11.391 -2.174 -26.844 1 93.56 118 GLY A O 1
ATOM 938 N N . GLU A 1 119 ? 13.188 -1.967 -28.188 1 94 119 GLU A N 1
ATOM 939 C CA . GLU A 1 119 ? 13.891 -3.139 -27.688 1 94 119 GLU A CA 1
ATOM 940 C C . GLU A 1 119 ? 14.234 -2.977 -26.203 1 94 119 GLU A C 1
ATOM 942 O O . GLU A 1 119 ? 14.242 -3.955 -25.453 1 94 119 GLU A O 1
ATOM 947 N N . GLU A 1 120 ? 14.5 -1.83 -25.828 1 93.31 120 GLU A N 1
ATOM 948 C CA . GLU A 1 120 ? 14.844 -1.587 -24.422 1 93.31 120 GLU A CA 1
ATOM 949 C C . GLU A 1 120 ? 13.695 -1.965 -23.5 1 93.31 120 GLU A C 1
ATOM 951 O O . GLU A 1 120 ? 13.914 -2.564 -22.438 1 93.31 120 GLU A O 1
ATOM 956 N N . HIS A 1 121 ? 12.516 -1.594 -23.906 1 94.44 121 HIS A N 1
ATOM 957 C CA . HIS A 1 121 ? 11.336 -1.891 -23.109 1 94.44 121 HIS A CA 1
ATOM 958 C C . HIS A 1 121 ? 11.008 -3.379 -23.156 1 94.44 121 HIS A C 1
ATOM 960 O O . HIS A 1 121 ? 10.586 -3.951 -22.141 1 94.44 121 HIS A O 1
ATOM 966 N N . ILE A 1 122 ? 11.172 -3.939 -24.297 1 94.44 122 ILE A N 1
ATOM 967 C CA . ILE A 1 122 ? 10.914 -5.367 -24.453 1 94.44 122 ILE A CA 1
ATOM 968 C C . ILE A 1 122 ? 11.891 -6.168 -23.594 1 94.44 122 ILE A C 1
ATOM 970 O O . ILE A 1 122 ? 11.492 -7.102 -22.906 1 94.44 122 ILE A O 1
ATOM 974 N N . SER A 1 123 ? 13.117 -5.762 -23.625 1 93.75 123 SER A N 1
ATOM 975 C CA . SER A 1 123 ? 14.133 -6.418 -22.812 1 93.75 123 SER A CA 1
ATOM 976 C C . SER A 1 123 ? 13.828 -6.277 -21.328 1 93.75 123 SER A C 1
ATOM 978 O O . SER A 1 123 ? 14.031 -7.219 -20.562 1 93.75 123 SER A O 1
ATOM 980 N N . CYS A 1 124 ? 13.398 -5.145 -20.969 1 94.75 124 CYS A N 1
ATOM 981 C CA . CYS A 1 124 ? 13.031 -4.902 -19.578 1 94.75 124 CYS A CA 1
ATOM 982 C C . CYS A 1 124 ? 11.875 -5.797 -19.156 1 94.75 124 CYS A C 1
ATOM 984 O O . CYS A 1 124 ? 11.883 -6.355 -18.062 1 94.75 124 CYS A O 1
ATOM 986 N N . HIS A 1 125 ? 10.891 -5.891 -20.031 1 94.19 125 HIS A N 1
ATOM 987 C CA . HIS A 1 125 ? 9.758 -6.758 -19.75 1 94.19 125 HIS A CA 1
ATOM 988 C C . HIS A 1 125 ? 10.203 -8.211 -19.578 1 94.19 125 HIS A C 1
ATOM 990 O O . HIS A 1 125 ? 9.734 -8.898 -18.672 1 94.19 125 HIS A O 1
ATOM 996 N N . ARG A 1 126 ? 11.055 -8.633 -20.422 1 91.56 126 ARG A N 1
ATOM 997 C CA . ARG A 1 126 ? 11.578 -9.992 -20.344 1 91.56 126 ARG A CA 1
ATOM 998 C C . ARG A 1 126 ? 12.336 -10.211 -19.047 1 91.56 126 ARG A C 1
ATOM 1000 O O . ARG A 1 126 ? 12.195 -11.25 -18.391 1 91.56 126 ARG A O 1
ATOM 1007 N N . MET A 1 127 ? 13.141 -9.289 -18.688 1 92.31 127 MET A N 1
ATOM 1008 C CA . MET A 1 127 ? 13.906 -9.359 -17.453 1 92.31 127 MET A CA 1
ATOM 1009 C C . MET A 1 127 ? 12.992 -9.469 -16.234 1 92.31 127 MET A C 1
ATOM 1011 O O . MET A 1 127 ? 13.18 -10.344 -15.391 1 92.31 127 MET A O 1
ATOM 1015 N N . MET A 1 128 ? 12.016 -8.609 -16.25 1 91.31 128 MET A N 1
ATOM 1016 C CA . MET A 1 128 ? 11.094 -8.586 -15.117 1 91.31 128 MET A CA 1
ATOM 1017 C C . MET A 1 128 ? 10.289 -9.883 -15.047 1 91.31 128 MET A C 1
ATOM 1019 O O . MET A 1 128 ? 10 -10.375 -13.953 1 91.31 128 MET A O 1
ATOM 1023 N N . SER A 1 129 ? 9.914 -10.414 -16.234 1 86.06 129 SER A N 1
ATOM 1024 C CA . SER A 1 129 ? 9.219 -11.695 -16.266 1 86.06 129 SER A CA 1
ATOM 1025 C C . SER A 1 129 ? 10.086 -12.812 -15.695 1 86.06 129 SER A C 1
ATOM 1027 O O . SER A 1 129 ? 9.602 -13.641 -14.93 1 86.06 129 SER A O 1
ATOM 1029 N N . SER A 1 130 ? 11.32 -12.758 -16.078 1 85 130 SER A N 1
ATOM 1030 C CA . SER A 1 130 ? 12.266 -13.742 -15.57 1 85 130 SER A CA 1
ATOM 1031 C C . SER A 1 130 ? 12.484 -13.57 -14.07 1 85 130 SER A C 1
ATOM 1033 O O . SER A 1 130 ? 12.578 -14.562 -13.336 1 85 130 SER A O 1
ATOM 1035 N N . PHE A 1 131 ? 12.602 -12.375 -13.633 1 88.19 131 PHE A N 1
ATOM 1036 C CA . PHE A 1 131 ? 12.766 -12.039 -12.219 1 88.19 131 PHE A CA 1
ATOM 1037 C C . PHE A 1 131 ? 11.648 -12.641 -11.383 1 88.19 131 PHE A C 1
ATOM 1039 O O . PHE A 1 131 ? 11.906 -13.273 -10.352 1 88.1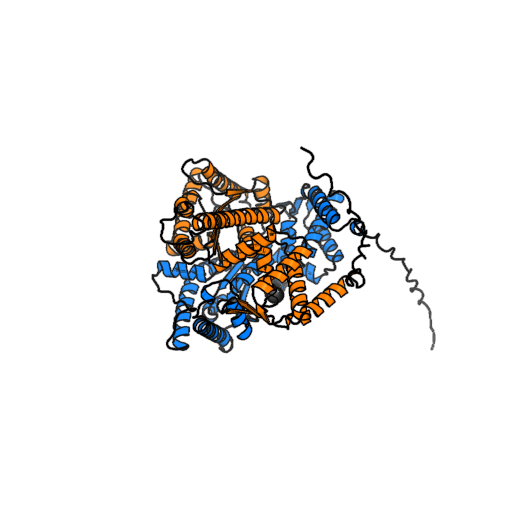9 131 PHE A O 1
ATOM 1046 N N . HIS A 1 132 ? 10.477 -12.484 -11.852 1 81.81 132 HIS A N 1
ATOM 1047 C CA . HIS A 1 132 ? 9.32 -12.992 -11.125 1 81.81 132 HIS A CA 1
ATOM 1048 C C . HIS A 1 132 ? 9.227 -14.516 -11.234 1 81.81 132 HIS A C 1
ATOM 1050 O O . HIS A 1 132 ? 8.891 -15.188 -10.258 1 81.81 132 HIS A O 1
ATOM 1056 N N . ARG A 1 133 ? 9.531 -15.016 -12.367 1 76.94 133 ARG A N 1
ATOM 1057 C CA . ARG A 1 133 ? 9.43 -16.453 -12.609 1 76.94 133 ARG A CA 1
ATOM 1058 C C . ARG A 1 133 ? 10.453 -17.219 -11.773 1 76.94 133 ARG A C 1
ATOM 1060 O O . ARG A 1 133 ? 10.18 -18.312 -11.289 1 76.94 133 ARG A O 1
ATOM 1067 N N . ASN A 1 134 ? 11.648 -16.609 -11.641 1 79.69 134 ASN A N 1
ATOM 1068 C CA . ASN A 1 134 ? 12.734 -17.297 -10.953 1 79.69 134 ASN A CA 1
ATOM 1069 C C . ASN A 1 134 ? 12.719 -17.016 -9.453 1 79.69 134 ASN A C 1
ATOM 1071 O O . ASN A 1 134 ? 13.617 -17.438 -8.719 1 79.69 134 ASN A O 1
ATOM 1075 N N . ARG A 1 135 ? 11.859 -16.234 -9.031 1 80.62 135 ARG A N 1
ATOM 1076 C CA . ARG A 1 135 ? 11.664 -15.945 -7.617 1 80.62 135 ARG A CA 1
ATOM 1077 C C . ARG A 1 135 ? 12.922 -15.344 -7.004 1 80.62 135 ARG A C 1
ATOM 1079 O O . ARG A 1 135 ? 13.391 -15.797 -5.957 1 80.62 135 ARG A O 1
ATOM 1086 N N . VAL A 1 136 ? 13.414 -14.469 -7.664 1 86.25 136 VAL A N 1
ATOM 1087 C CA . VAL A 1 136 ? 14.578 -13.766 -7.137 1 86.25 136 VAL A CA 1
ATOM 1088 C C . VAL A 1 136 ? 14.164 -12.883 -5.965 1 86.25 136 VAL A C 1
ATOM 1090 O O . VAL A 1 136 ? 13.281 -12.031 -6.102 1 86.25 136 VAL A O 1
ATOM 1093 N N . PRO A 1 137 ? 14.742 -13.094 -4.812 1 90.38 137 PRO A N 1
ATOM 1094 C CA . PRO A 1 137 ? 14.383 -12.258 -3.67 1 90.38 137 PRO A CA 1
ATOM 1095 C C . PRO A 1 137 ? 14.727 -10.781 -3.887 1 90.38 137 PRO A C 1
ATOM 1097 O O . PRO A 1 137 ? 15.789 -10.469 -4.434 1 90.38 137 PRO A O 1
ATOM 1100 N N . LEU A 1 138 ? 13.828 -9.945 -3.523 1 93.81 138 LEU A N 1
ATOM 1101 C CA . LEU A 1 138 ? 14.031 -8.5 -3.631 1 93.81 138 LEU A CA 1
ATOM 1102 C C . LEU A 1 138 ? 13.633 -7.801 -2.338 1 93.81 138 LEU A C 1
ATOM 1104 O O . LEU A 1 138 ? 12.484 -7.902 -1.899 1 93.81 138 LEU A O 1
ATOM 1108 N N . LEU A 1 139 ? 14.586 -7.195 -1.718 1 96 139 LEU A N 1
ATOM 1109 C CA . LEU A 1 139 ? 14.336 -6.383 -0.53 1 96 139 LEU A CA 1
ATOM 1110 C C . LEU A 1 139 ? 14.57 -4.906 -0.822 1 96 139 LEU A C 1
ATOM 1112 O O . LEU A 1 139 ? 15.672 -4.512 -1.201 1 96 139 LEU A O 1
ATOM 1116 N N . ILE A 1 140 ? 13.531 -4.129 -0.683 1 97.75 140 ILE A N 1
ATOM 1117 C CA . ILE A 1 140 ? 13.656 -2.68 -0.808 1 97.75 140 ILE A CA 1
ATOM 1118 C C . ILE A 1 140 ? 13.5 -2.027 0.564 1 97.75 140 ILE A C 1
ATOM 1120 O O . ILE A 1 140 ? 12.547 -2.32 1.292 1 97.75 140 ILE A O 1
ATOM 1124 N N . ILE A 1 141 ? 14.438 -1.21 0.957 1 98.12 141 ILE A N 1
ATOM 1125 C CA . ILE A 1 141 ? 14.383 -0.496 2.229 1 98.12 141 ILE A CA 1
ATOM 1126 C C . ILE A 1 141 ? 14.195 0.998 1.975 1 98.12 141 ILE A C 1
ATOM 1128 O O . ILE A 1 141 ? 14.961 1.607 1.22 1 98.12 141 ILE A O 1
ATOM 1132 N N . LEU A 1 142 ? 13.164 1.573 2.52 1 98.31 142 LEU A N 1
ATOM 1133 C CA . LEU A 1 142 ? 12.906 3.006 2.428 1 98.31 142 LEU A CA 1
ATOM 1134 C C . LEU A 1 142 ? 13.031 3.668 3.797 1 98.31 142 LEU A C 1
ATOM 1136 O O . LEU A 1 142 ? 12.062 3.711 4.562 1 98.31 142 LEU A O 1
ATOM 1140 N N . ALA A 1 143 ? 14.195 4.25 4.043 1 98.69 143 ALA A N 1
ATOM 1141 C CA . ALA A 1 143 ? 14.461 4.949 5.297 1 98.69 143 ALA A CA 1
ATOM 1142 C C . ALA A 1 143 ? 14.234 6.449 5.148 1 98.69 143 ALA A C 1
ATOM 1144 O O . ALA A 1 143 ? 14.273 6.984 4.035 1 98.69 143 ALA A O 1
ATOM 1145 N N . GLY A 1 144 ? 13.969 7.125 6.238 1 98.25 144 GLY A N 1
ATOM 1146 C CA . GLY A 1 144 ? 13.797 8.57 6.27 1 98.25 144 GLY A CA 1
ATOM 1147 C C . GLY A 1 144 ? 13.047 9.055 7.496 1 98.25 144 GLY A C 1
ATOM 1148 O O . GLY A 1 144 ? 12.414 8.266 8.195 1 98.25 144 GLY A O 1
ATOM 1149 N N . THR A 1 145 ? 13.133 10.352 7.715 1 96.88 145 THR A N 1
ATOM 1150 C CA . THR A 1 145 ? 12.422 10.953 8.844 1 96.88 145 THR A CA 1
ATOM 1151 C C . THR A 1 145 ? 10.914 10.922 8.617 1 96.88 145 THR A C 1
ATOM 1153 O O . THR A 1 145 ? 10.445 10.398 7.598 1 96.88 145 THR A O 1
ATOM 1156 N N . ALA A 1 146 ? 10.156 11.328 9.609 1 91.81 146 ALA A N 1
ATOM 1157 C CA . ALA A 1 146 ? 8.695 11.25 9.555 1 91.81 146 ALA A CA 1
ATOM 1158 C C . ALA A 1 146 ? 8.117 12.398 8.742 1 91.81 146 ALA A C 1
ATOM 1160 O O . ALA A 1 146 ? 8.758 13.438 8.578 1 91.81 146 ALA A O 1
ATOM 1161 N N . CYS A 1 147 ? 6.953 12.211 8.156 1 88.19 147 CYS A N 1
ATOM 1162 C CA . CYS A 1 147 ? 6.121 13.227 7.523 1 88.19 147 CYS A CA 1
ATOM 1163 C C . CYS A 1 147 ? 6.762 13.734 6.238 1 88.19 147 CYS A C 1
ATOM 1165 O O . CYS A 1 147 ? 6.781 14.938 5.98 1 88.19 147 CYS A O 1
ATOM 1167 N N . ILE A 1 148 ? 7.301 12.852 5.52 1 90.62 148 ILE A N 1
ATOM 1168 C CA . ILE A 1 148 ? 7.875 13.273 4.25 1 90.62 148 ILE A CA 1
ATOM 1169 C C . ILE A 1 148 ? 7.215 12.516 3.104 1 90.62 148 ILE A C 1
ATOM 1171 O O . ILE A 1 148 ? 7.59 12.68 1.94 1 90.62 148 ILE A O 1
ATOM 1175 N N . GLY A 1 149 ? 6.281 11.594 3.447 1 87.12 149 GLY A N 1
ATOM 1176 C CA . GLY A 1 149 ? 5.535 10.891 2.414 1 87.12 149 GLY A CA 1
ATOM 1177 C C . GLY A 1 149 ? 6.094 9.508 2.109 1 87.12 149 GLY A C 1
ATOM 1178 O O . GLY A 1 149 ? 5.762 8.914 1.082 1 87.12 149 GLY A O 1
ATOM 1179 N N . LYS A 1 150 ? 6.898 8.914 2.947 1 91.81 150 LYS A N 1
ATOM 1180 C CA . LYS A 1 150 ? 7.539 7.613 2.762 1 91.81 150 LYS A CA 1
ATOM 1181 C C . LYS A 1 150 ? 6.508 6.516 2.525 1 91.81 150 LYS A C 1
ATOM 1183 O O . LYS A 1 150 ? 6.645 5.719 1.596 1 91.81 150 LYS A O 1
ATOM 1188 N N . SER A 1 151 ? 5.523 6.5 3.377 1 89.12 151 SER A N 1
ATOM 1189 C CA . SER A 1 151 ? 4.523 5.438 3.303 1 89.12 151 SER A CA 1
ATOM 1190 C C . SER A 1 151 ? 3.773 5.477 1.975 1 89.12 151 SER A C 1
ATOM 1192 O O . SER A 1 151 ? 3.457 4.43 1.404 1 89.12 151 SER A O 1
ATOM 1194 N N . THR A 1 152 ? 3.506 6.656 1.543 1 86.06 152 THR A N 1
ATOM 1195 C CA . THR A 1 152 ? 2.846 6.809 0.251 1 86.06 152 THR A CA 1
ATOM 1196 C C . THR A 1 152 ? 3.738 6.297 -0.876 1 86.06 152 THR A C 1
ATOM 1198 O O . THR A 1 152 ? 3.281 5.562 -1.753 1 86.06 152 THR A O 1
ATOM 1201 N N . LEU A 1 153 ? 4.938 6.703 -0.827 1 92 153 LEU A N 1
ATOM 1202 C CA . LEU A 1 153 ? 5.883 6.285 -1.857 1 92 153 LEU A CA 1
ATOM 1203 C C . LEU A 1 153 ? 6.078 4.773 -1.837 1 92 153 LEU A C 1
ATOM 1205 O O . LEU A 1 153 ? 6.16 4.137 -2.891 1 92 153 LEU A O 1
ATOM 1209 N N . ALA A 1 154 ? 6.156 4.223 -0.628 1 93.5 154 ALA A N 1
ATOM 1210 C CA . ALA A 1 154 ? 6.309 2.779 -0.479 1 93.5 154 ALA A CA 1
ATOM 1211 C C . ALA A 1 154 ? 5.129 2.035 -1.098 1 93.5 154 ALA A C 1
ATOM 1213 O O . ALA A 1 154 ? 5.316 1.056 -1.823 1 93.5 154 ALA A O 1
ATOM 1214 N N . THR A 1 155 ? 3.963 2.494 -0.798 1 87.75 155 THR A N 1
ATOM 1215 C CA . THR A 1 155 ? 2.748 1.864 -1.304 1 87.75 155 THR A CA 1
ATOM 1216 C C . THR A 1 155 ? 2.682 1.961 -2.824 1 87.75 155 THR A C 1
ATOM 1218 O O . THR A 1 155 ? 2.373 0.978 -3.502 1 87.75 155 THR A O 1
ATOM 1221 N N . LYS A 1 156 ? 2.957 3.098 -3.344 1 89.19 156 LYS A N 1
ATOM 1222 C CA . LYS A 1 156 ? 2.902 3.307 -4.789 1 89.19 156 LYS A CA 1
ATOM 1223 C C . LYS A 1 156 ? 3.986 2.5 -5.5 1 89.19 156 LYS A C 1
ATOM 1225 O O . LYS A 1 156 ? 3.766 1.992 -6.602 1 89.19 156 LYS A O 1
ATOM 1230 N N . LEU A 1 157 ? 5.129 2.473 -4.918 1 93.12 157 LEU A N 1
ATOM 1231 C CA . LEU A 1 157 ? 6.215 1.697 -5.5 1 93.12 157 LEU A CA 1
ATOM 1232 C C . LEU A 1 157 ? 5.871 0.212 -5.523 1 93.12 157 LEU A C 1
ATOM 1234 O O . LEU A 1 157 ? 6.145 -0.478 -6.508 1 93.12 157 LEU A O 1
ATOM 1238 N N . ALA A 1 158 ? 5.352 -0.255 -4.422 1 90.56 158 ALA A N 1
ATOM 1239 C CA . ALA A 1 158 ? 4.926 -1.65 -4.348 1 90.56 158 ALA A CA 1
ATOM 1240 C C . ALA A 1 158 ? 3.92 -1.974 -5.445 1 90.56 158 ALA A C 1
ATOM 1242 O O . ALA A 1 158 ? 4.02 -3.012 -6.105 1 90.56 158 ALA A O 1
ATOM 1243 N N . ASP A 1 159 ? 3.016 -1.117 -5.613 1 86.38 159 ASP A N 1
ATOM 1244 C CA . ASP A 1 159 ? 2.002 -1.303 -6.648 1 86.38 159 ASP A CA 1
ATOM 1245 C C . ASP A 1 159 ? 2.635 -1.34 -8.039 1 86.38 159 ASP A C 1
ATOM 1247 O O . ASP A 1 159 ? 2.307 -2.205 -8.852 1 86.38 159 ASP A O 1
ATOM 1251 N N . ARG A 1 160 ? 3.482 -0.454 -8.266 1 89.25 160 ARG A N 1
ATOM 1252 C CA . ARG A 1 160 ? 4.125 -0.339 -9.57 1 89.25 160 ARG A CA 1
ATOM 1253 C C . ARG A 1 160 ? 4.977 -1.566 -9.867 1 89.25 160 ARG A C 1
ATOM 1255 O O . ARG A 1 160 ? 5.059 -2.008 -11.016 1 89.25 160 ARG A O 1
ATOM 1262 N N . LEU A 1 161 ? 5.609 -2.057 -8.898 1 91.5 161 LEU A N 1
ATOM 1263 C CA . LEU A 1 161 ? 6.531 -3.17 -9.086 1 91.5 161 LEU A CA 1
ATOM 1264 C C . LEU A 1 161 ? 5.824 -4.504 -8.883 1 91.5 161 LEU A C 1
ATOM 1266 O O . LEU A 1 161 ? 6.449 -5.566 -8.969 1 91.5 161 LEU A O 1
ATOM 1270 N N . ASN A 1 162 ? 4.594 -4.422 -8.602 1 84.44 162 ASN A N 1
ATOM 1271 C CA . ASN A 1 162 ? 3.795 -5.617 -8.359 1 84.44 162 ASN A CA 1
ATOM 1272 C C . ASN A 1 162 ? 4.312 -6.402 -7.156 1 84.44 162 ASN A C 1
ATOM 1274 O O . ASN A 1 162 ? 4.531 -7.609 -7.246 1 84.44 162 ASN A O 1
ATOM 1278 N N . LEU A 1 163 ? 4.605 -5.633 -6.117 1 85.88 163 LEU A N 1
ATOM 1279 C CA . LEU A 1 163 ? 5.039 -6.262 -4.871 1 85.88 163 LEU A CA 1
ATOM 1280 C C . LEU A 1 163 ? 3.891 -6.332 -3.871 1 85.88 163 LEU A C 1
ATOM 1282 O O . LEU A 1 163 ? 3.09 -5.398 -3.77 1 85.88 163 LEU A O 1
ATOM 1286 N N . SER A 1 164 ? 3.785 -7.395 -3.184 1 74.88 164 SER A N 1
ATOM 1287 C CA . SER A 1 164 ? 2.582 -7.621 -2.393 1 74.88 164 SER A CA 1
ATOM 1288 C C . SER A 1 164 ? 2.826 -7.316 -0.917 1 74.88 164 SER A C 1
ATOM 1290 O O . SER A 1 164 ? 1.883 -7.266 -0.124 1 74.88 164 SER A O 1
ATOM 1292 N N . SER A 1 165 ? 4.086 -7.066 -0.528 1 83.75 165 SER A N 1
ATOM 1293 C CA . SER A 1 165 ? 4.352 -6.957 0.903 1 83.75 165 SER A CA 1
ATOM 1294 C C . SER A 1 165 ? 5.086 -5.664 1.234 1 83.75 165 SER A C 1
ATOM 1296 O O . SER A 1 165 ? 6.172 -5.41 0.713 1 83.75 165 SER A O 1
ATOM 1298 N N . VAL A 1 166 ? 4.461 -4.875 2.037 1 89 166 VAL A N 1
ATOM 1299 C CA . VAL A 1 166 ? 5.051 -3.652 2.572 1 89 166 VAL A CA 1
ATOM 1300 C C . VAL A 1 166 ? 4.965 -3.66 4.098 1 89 166 VAL A C 1
ATOM 1302 O O . VAL A 1 166 ? 3.879 -3.805 4.66 1 89 166 VAL A O 1
ATOM 1305 N N . LEU A 1 167 ? 6.102 -3.566 4.715 1 90.94 167 LEU A N 1
ATOM 1306 C CA . LEU A 1 167 ? 6.168 -3.545 6.172 1 90.94 167 LEU A CA 1
ATOM 1307 C C . LEU A 1 167 ? 6.504 -2.146 6.68 1 90.94 167 LEU A C 1
ATOM 1309 O O . LEU A 1 167 ? 7.516 -1.562 6.285 1 90.94 167 LEU A O 1
ATOM 1313 N N . GLN A 1 168 ? 5.664 -1.651 7.504 1 91.94 168 GLN A N 1
ATOM 1314 C CA . GLN A 1 168 ? 5.891 -0.347 8.117 1 91.94 168 GLN A CA 1
ATOM 1315 C C . GLN A 1 168 ? 6.547 -0.492 9.484 1 91.94 168 GLN A C 1
ATOM 1317 O O . GLN A 1 168 ? 6.02 -1.179 10.367 1 91.94 168 GLN A O 1
ATOM 1322 N N . THR A 1 169 ? 7.566 0.177 9.742 1 94.12 169 THR A N 1
ATOM 1323 C CA . THR A 1 169 ? 8.352 -0.022 10.953 1 94.12 169 THR A CA 1
ATOM 1324 C C . THR A 1 169 ? 7.602 0.512 12.172 1 94.12 169 THR A C 1
ATOM 1326 O O . THR A 1 169 ? 7.816 0.047 13.297 1 94.12 169 THR A O 1
ATOM 1329 N N . ASP A 1 170 ? 6.777 1.56 12 1 88.75 170 ASP A N 1
ATOM 1330 C CA . ASP A 1 170 ? 6.004 2.076 13.125 1 88.75 170 ASP A CA 1
ATOM 1331 C C . ASP A 1 170 ? 5.125 0.987 13.734 1 88.75 170 ASP A C 1
ATOM 1333 O O . ASP A 1 170 ? 4.949 0.932 14.953 1 88.75 170 ASP A O 1
ATOM 1337 N N . LEU A 1 171 ? 4.598 0.184 12.883 1 84.62 171 LEU A N 1
ATOM 1338 C CA . LEU A 1 171 ? 3.74 -0.906 13.336 1 84.62 171 LEU A CA 1
ATOM 1339 C C . LEU A 1 171 ? 4.559 -1.969 14.062 1 84.62 171 LEU A C 1
ATOM 1341 O O . LEU A 1 171 ? 4.117 -2.508 15.086 1 84.62 171 LEU A O 1
ATOM 1345 N N . ILE A 1 172 ? 5.656 -2.279 13.547 1 89.44 172 ILE A N 1
ATOM 1346 C CA . ILE A 1 172 ? 6.551 -3.248 14.164 1 89.44 172 ILE A CA 1
ATOM 1347 C C . ILE A 1 172 ? 7.016 -2.725 15.523 1 89.44 172 ILE A C 1
ATOM 1349 O O . ILE A 1 172 ? 7.062 -3.473 16.5 1 89.44 172 ILE A O 1
ATOM 1353 N N . PHE A 1 173 ? 7.383 -1.449 15.555 1 92.06 173 PHE A N 1
ATOM 1354 C CA . PHE A 1 173 ? 7.84 -0.829 16.797 1 92.06 173 PHE A CA 1
ATOM 1355 C C . PHE A 1 173 ? 6.773 -0.943 17.875 1 92.06 173 PHE A C 1
ATOM 1357 O O . PHE A 1 173 ? 7.078 -1.303 19.016 1 92.06 173 PHE A O 1
ATOM 1364 N N . GLU A 1 174 ? 5.605 -0.646 17.516 1 85.94 174 GLU A N 1
ATOM 1365 C CA . GLU A 1 174 ? 4.492 -0.737 18.453 1 85.94 174 GLU A CA 1
ATOM 1366 C C . GLU A 1 174 ? 4.328 -2.16 18.984 1 85.94 174 GLU A C 1
ATOM 1368 O O . GLU A 1 174 ? 4.133 -2.369 20.188 1 85.94 174 GLU A O 1
ATOM 1373 N N . LEU A 1 175 ? 4.383 -3.057 18.094 1 84.25 175 LEU A N 1
ATOM 1374 C CA . LEU A 1 175 ? 4.238 -4.457 18.469 1 84.25 175 LEU A CA 1
ATOM 1375 C C . LEU A 1 175 ? 5.352 -4.883 19.422 1 84.25 175 LEU A C 1
ATOM 1377 O O . LEU A 1 175 ? 5.098 -5.547 20.438 1 84.25 175 LEU A O 1
ATOM 1381 N N . MET A 1 176 ? 6.535 -4.516 19.031 1 87.75 176 MET A N 1
ATOM 1382 C CA . MET A 1 176 ? 7.691 -4.879 19.859 1 87.75 176 MET A CA 1
ATOM 1383 C C . MET A 1 176 ? 7.602 -4.25 21.234 1 87.75 176 MET A C 1
ATOM 1385 O O . MET A 1 176 ? 7.945 -4.887 22.234 1 87.75 176 MET A O 1
ATOM 1389 N N . CYS A 1 177 ? 7.172 -3 21.297 1 87.88 177 CYS A N 1
ATOM 1390 C CA . CYS A 1 177 ? 7.035 -2.303 22.578 1 87.88 177 CYS A CA 1
ATOM 1391 C C . CYS A 1 177 ? 5.984 -2.971 23.453 1 87.88 177 CYS A C 1
ATOM 1393 O O . CYS A 1 177 ? 6.141 -3.043 24.672 1 87.88 177 CYS A O 1
ATOM 1395 N N . ASN A 1 178 ? 4.977 -3.367 22.859 1 80.19 178 ASN A N 1
ATOM 1396 C CA . ASN A 1 178 ? 3.932 -4.059 23.609 1 80.19 178 ASN A CA 1
ATOM 1397 C C . ASN A 1 178 ? 4.465 -5.332 24.266 1 80.19 178 ASN A C 1
ATOM 1399 O O . ASN A 1 178 ? 4.023 -5.703 25.359 1 80.19 178 ASN A O 1
ATOM 1403 N N . PHE A 1 179 ? 5.336 -5.973 23.656 1 79.81 179 PHE A N 1
ATOM 1404 C CA . PHE A 1 179 ? 5.887 -7.219 24.172 1 79.81 179 PHE A CA 1
ATOM 1405 C C . PHE A 1 179 ? 6.988 -6.941 25.188 1 79.81 179 PHE A C 1
ATOM 1407 O O . PHE A 1 179 ? 7.156 -7.695 26.141 1 79.81 179 PHE A O 1
ATOM 1414 N N . SER A 1 180 ? 7.723 -5.879 24.969 1 80.5 180 SER A N 1
ATOM 1415 C CA . SER A 1 180 ? 8.883 -5.613 25.828 1 80.5 180 SER A CA 1
ATOM 1416 C C . SER A 1 180 ? 8.523 -4.676 26.969 1 80.5 180 SER A C 1
ATOM 1418 O O . SER A 1 180 ? 9.266 -4.574 27.953 1 80.5 180 SER A O 1
ATOM 1420 N N . GLY A 1 181 ? 7.453 -3.906 26.844 1 79.12 181 GLY A N 1
ATOM 1421 C CA . GLY A 1 181 ? 7.102 -2.895 27.828 1 79.12 181 GLY A CA 1
ATOM 1422 C C . GLY A 1 181 ? 7.914 -1.623 27.703 1 79.12 181 GLY A C 1
ATOM 1423 O O . GLY A 1 181 ? 7.895 -0.771 28.594 1 79.12 181 GLY A O 1
ATOM 1424 N N . GLN A 1 182 ? 8.617 -1.537 26.656 1 82.19 182 GLN A N 1
ATOM 1425 C CA . GLN A 1 182 ? 9.445 -0.363 26.438 1 82.19 182 GLN A CA 1
ATOM 1426 C C . GLN A 1 182 ? 8.594 0.872 26.156 1 82.19 182 GLN A C 1
ATOM 1428 O O . GLN A 1 182 ? 7.57 0.787 25.469 1 82.19 182 GLN A O 1
ATOM 1433 N N . GLU A 1 183 ? 9.023 1.968 26.703 1 82.06 183 GLU A N 1
ATOM 1434 C CA . GLU A 1 183 ? 8.344 3.236 26.469 1 82.06 183 GLU A CA 1
ATOM 1435 C C . GLU A 1 183 ? 8.672 3.797 25.094 1 82.06 183 GLU A C 1
ATOM 1437 O O . GLU A 1 183 ? 9.75 3.545 24.562 1 82.06 183 GLU A O 1
ATOM 1442 N N . LYS A 1 184 ? 7.734 4.5 24.594 1 84.56 184 LYS A N 1
ATOM 1443 C CA . LYS A 1 184 ? 7.859 5.09 23.266 1 84.56 184 LYS A CA 1
ATOM 1444 C C . LYS A 1 184 ? 7.984 6.609 23.359 1 84.56 184 LYS A C 1
ATOM 1446 O O . LYS A 1 184 ? 7.281 7.254 24.125 1 84.56 184 LYS A O 1
ATOM 1451 N N . ALA A 1 185 ? 9.008 7.105 22.688 1 81 185 ALA A N 1
ATOM 1452 C CA . ALA A 1 185 ? 9.109 8.562 22.578 1 81 185 ALA A CA 1
ATOM 1453 C C . ALA A 1 185 ? 8.219 9.094 21.469 1 81 185 ALA A C 1
ATOM 1455 O O . ALA A 1 185 ? 8.094 8.469 20.406 1 81 185 ALA A O 1
ATOM 1456 N N . CYS A 1 186 ? 7.609 10.141 21.703 1 79.62 186 CYS A N 1
ATOM 1457 C CA . CYS A 1 186 ? 6.879 10.867 20.672 1 79.62 186 CYS A CA 1
ATOM 1458 C C . CYS A 1 186 ? 7.711 12.016 20.109 1 79.62 186 CYS A C 1
ATOM 1460 O O . CYS A 1 186 ? 7.742 13.102 20.688 1 79.62 186 CYS A O 1
ATOM 1462 N N . TYR A 1 187 ? 8.258 11.852 19.062 1 87 187 TYR A N 1
ATOM 1463 C CA . TYR A 1 187 ? 9.234 12.781 18.516 1 87 187 TYR A CA 1
ATOM 1464 C C . TYR A 1 187 ? 8.578 14.086 18.078 1 87 187 TYR A C 1
ATOM 1466 O O . TYR A 1 187 ? 9.25 15.094 17.891 1 87 187 TYR A O 1
ATOM 1474 N N . ILE A 1 188 ? 7.289 14.07 17.938 1 82.69 188 ILE A N 1
ATOM 1475 C CA . ILE A 1 188 ? 6.559 15.25 17.484 1 82.69 188 ILE A CA 1
ATOM 1476 C C . ILE A 1 188 ? 6.332 16.203 18.656 1 82.69 188 ILE A C 1
ATOM 1478 O O . ILE A 1 188 ? 6.258 17.422 18.484 1 82.69 188 ILE A O 1
ATOM 1482 N N . THR A 1 189 ? 6.309 15.641 19.922 1 82.94 189 THR A N 1
ATOM 1483 C CA . THR A 1 189 ? 5.934 16.484 21.062 1 82.94 189 THR A CA 1
ATOM 1484 C C . THR A 1 189 ? 7.031 16.484 22.125 1 82.94 189 THR A C 1
ATOM 1486 O O . THR A 1 189 ? 7.086 17.375 22.969 1 82.94 189 THR A O 1
ATOM 1489 N N . SER A 1 190 ? 7.848 15.523 22.078 1 87 190 SER A N 1
ATOM 1490 C CA . SER A 1 190 ? 8.836 15.375 23.141 1 87 190 SER A CA 1
ATOM 1491 C C . SER A 1 190 ? 9.953 16.406 23 1 87 190 SER A C 1
ATOM 1493 O O . SER A 1 190 ? 10.477 16.625 21.906 1 87 190 SER A O 1
ATOM 1495 N N . LYS A 1 191 ? 10.234 17.047 24.125 1 90.19 191 LYS A N 1
ATOM 1496 C CA . LYS A 1 191 ? 11.398 17.922 24.188 1 90.19 191 LYS A CA 1
ATOM 1497 C C . LYS A 1 191 ? 12.609 17.172 24.75 1 90.19 191 LYS A C 1
ATOM 1499 O O . LYS A 1 191 ? 12.562 16.641 25.859 1 90.19 191 LYS A O 1
ATOM 1504 N N . PHE A 1 192 ? 13.633 17.109 23.984 1 93.88 192 PHE A N 1
ATOM 1505 C CA . PHE A 1 192 ? 14.867 16.469 24.406 1 93.88 192 PHE A CA 1
ATOM 1506 C C . PHE A 1 192 ? 15.867 17.484 24.938 1 93.88 192 PHE A C 1
ATOM 1508 O O . PHE A 1 192 ? 15.852 18.641 24.516 1 93.88 192 PHE A O 1
ATOM 1515 N N . ALA A 1 193 ? 16.719 17.094 25.859 1 93.5 193 ALA A N 1
ATOM 1516 C CA . ALA A 1 193 ? 17.703 17.984 26.453 1 93.5 193 ALA A CA 1
ATOM 1517 C C . ALA A 1 193 ? 18.719 18.453 25.406 1 93.5 193 ALA A C 1
ATOM 1519 O O . ALA A 1 193 ? 19.219 19.578 25.469 1 93.5 193 ALA A O 1
ATOM 1520 N N . SER A 1 194 ? 19.031 17.625 24.469 1 94.75 194 SER A N 1
ATOM 1521 C CA . SER A 1 194 ? 19.953 17.938 23.375 1 94.75 194 SER A CA 1
ATOM 1522 C C . SER A 1 194 ? 19.672 17.062 22.156 1 94.75 194 SER A C 1
ATOM 1524 O O . SER A 1 194 ? 18.953 16.062 22.25 1 94.75 194 SER A O 1
ATOM 1526 N N . SER A 1 195 ? 20.266 17.469 21.078 1 95 195 SER A N 1
ATOM 1527 C CA . SER A 1 195 ? 20.172 16.656 19.859 1 95 195 SER A CA 1
ATOM 1528 C C . SER A 1 195 ? 20.797 15.281 20.062 1 95 195 SER A C 1
ATOM 1530 O O . SER A 1 195 ? 20.328 14.289 19.5 1 95 195 SER A O 1
ATOM 1532 N N . ASP A 1 196 ? 21.844 15.25 20.891 1 96.5 196 ASP A N 1
ATOM 1533 C CA . ASP A 1 196 ? 22.516 13.984 21.172 1 96.5 196 ASP A CA 1
ATOM 1534 C C . ASP A 1 196 ? 21.594 13.039 21.953 1 96.5 196 ASP A C 1
ATOM 1536 O O . ASP A 1 196 ? 21.578 11.836 21.719 1 96.5 196 ASP A O 1
ATOM 1540 N N . ASP A 1 197 ? 20.906 13.602 22.859 1 96.44 197 ASP A N 1
ATOM 1541 C CA . ASP A 1 197 ? 19.953 12.805 23.625 1 96.44 197 ASP A CA 1
ATOM 1542 C C . ASP A 1 197 ? 18.844 12.266 22.734 1 96.44 197 ASP A C 1
ATOM 1544 O O . ASP A 1 197 ? 18.406 11.117 22.891 1 96.44 197 ASP A O 1
ATOM 1548 N N . LEU A 1 198 ? 18.438 13.133 21.875 1 96.94 198 LEU A N 1
ATOM 1549 C CA . LEU A 1 198 ? 17.406 12.734 20.922 1 96.94 198 LEU A CA 1
ATOM 1550 C C . LEU A 1 198 ? 17.891 11.562 20.062 1 96.94 198 LEU A C 1
ATOM 1552 O O . LEU A 1 198 ? 17.172 10.57 19.922 1 96.94 198 LEU A O 1
ATOM 1556 N N . ILE A 1 199 ? 19.062 11.68 19.531 1 97.88 199 ILE A N 1
ATOM 1557 C CA . ILE A 1 199 ? 19.594 10.672 18.641 1 97.88 199 ILE A CA 1
ATOM 1558 C C . ILE A 1 199 ? 19.859 9.375 19.406 1 97.88 199 ILE A C 1
ATOM 1560 O O . ILE A 1 199 ? 19.672 8.281 18.859 1 97.88 199 ILE A O 1
ATOM 1564 N N . ALA A 1 200 ? 20.281 9.5 20.656 1 97.06 200 ALA A N 1
ATOM 1565 C CA . ALA A 1 200 ? 20.484 8.305 21.469 1 97.06 200 ALA A CA 1
ATOM 1566 C C . ALA A 1 200 ? 19.188 7.52 21.641 1 97.06 200 ALA A C 1
ATOM 1568 O O . ALA A 1 200 ? 19.188 6.289 21.531 1 97.06 200 ALA A O 1
ATOM 1569 N N . GLU A 1 201 ? 18.156 8.195 21.922 1 96.12 201 GLU A N 1
ATOM 1570 C CA . GLU A 1 201 ? 16.859 7.547 22.047 1 96.12 201 GLU A CA 1
ATOM 1571 C C . GLU A 1 201 ? 16.422 6.941 20.719 1 96.12 201 GLU A C 1
ATOM 1573 O O . GLU A 1 201 ? 15.891 5.828 20.672 1 96.12 201 GLU A O 1
ATOM 1578 N N . TYR A 1 202 ? 16.625 7.715 19.672 1 97.44 202 TYR A N 1
ATOM 1579 C CA . TYR A 1 202 ? 16.266 7.273 18.328 1 97.44 202 TYR A CA 1
ATOM 1580 C C . TYR A 1 202 ? 17 5.988 17.969 1 97.44 202 TYR A C 1
ATOM 1582 O O . TYR A 1 202 ? 16.406 5.055 17.422 1 97.44 202 TYR A O 1
ATOM 1590 N N . ARG A 1 203 ? 18.219 5.902 18.25 1 97.62 203 ARG A N 1
ATOM 1591 C CA . ARG A 1 203 ? 19.047 4.73 17.969 1 97.62 203 ARG A CA 1
ATOM 1592 C C . ARG A 1 203 ? 18.531 3.504 18.719 1 97.62 203 ARG A C 1
ATOM 1594 O O . ARG A 1 203 ? 18.484 2.408 18.156 1 97.62 203 ARG A O 1
ATOM 1601 N N . LYS A 1 204 ? 18.141 3.695 19.906 1 96 204 LYS A N 1
ATOM 1602 C CA . LYS A 1 204 ? 17.594 2.602 20.703 1 96 204 LYS A CA 1
ATOM 1603 C C . LYS A 1 204 ? 16.328 2.039 20.062 1 96 204 LYS A C 1
ATOM 1605 O O . LYS A 1 204 ? 16.141 0.821 20 1 96 204 LYS A O 1
ATOM 1610 N N . GLU A 1 205 ? 15.516 2.926 19.656 1 96.31 205 GLU A N 1
ATOM 1611 C CA . GLU A 1 205 ? 14.273 2.496 19.031 1 96.31 205 GLU A CA 1
ATOM 1612 C C . GLU A 1 205 ? 14.531 1.772 17.719 1 96.31 205 GLU A C 1
ATOM 1614 O O . GLU A 1 205 ? 13.852 0.797 17.391 1 96.31 205 GLU A O 1
ATOM 1619 N N . CYS A 1 206 ? 15.508 2.271 16.953 1 97.56 206 CYS A N 1
ATOM 1620 C CA . CYS A 1 206 ? 15.867 1.625 15.703 1 97.56 206 CYS A CA 1
ATOM 1621 C C . CYS A 1 206 ? 16.375 0.209 15.938 1 97.56 206 CYS A C 1
ATOM 1623 O O . CYS A 1 206 ? 16.109 -0.695 15.148 1 97.56 206 CYS A O 1
ATOM 1625 N N . GLU A 1 207 ? 17.094 0.018 17 1 96.62 207 GLU A N 1
ATOM 1626 C CA . GLU A 1 207 ? 17.594 -1.31 17.328 1 96.62 207 GLU A CA 1
ATOM 1627 C C . GLU A 1 207 ? 16.453 -2.271 17.641 1 96.62 207 GLU A C 1
ATOM 1629 O O . GLU A 1 207 ? 16.5 -3.443 17.25 1 96.62 207 GLU A O 1
ATOM 1634 N N . VAL A 1 208 ? 15.477 -1.783 18.281 1 94.38 208 VAL A N 1
ATOM 1635 C CA . VAL A 1 208 ? 14.305 -2.588 18.609 1 94.38 208 VAL A CA 1
ATOM 1636 C C . VAL A 1 208 ? 13.602 -3.031 17.328 1 94.38 208 VAL A C 1
ATOM 1638 O O . VAL A 1 208 ? 13.273 -4.211 17.172 1 94.38 208 VAL A O 1
ATOM 1641 N N . VAL A 1 209 ? 13.414 -2.123 16.406 1 95.31 209 VAL A N 1
ATOM 1642 C CA . VAL A 1 209 ? 12.727 -2.418 15.156 1 95.31 209 VAL A CA 1
ATOM 1643 C C . VAL A 1 209 ? 13.57 -3.381 14.32 1 95.31 209 VAL A C 1
ATOM 1645 O O . VAL A 1 209 ? 13.039 -4.305 13.703 1 95.31 209 VAL A O 1
ATOM 1648 N N . ARG A 1 210 ? 14.867 -3.164 14.32 1 96.25 210 ARG A N 1
ATOM 1649 C CA . ARG A 1 210 ? 15.758 -4.043 13.57 1 96.25 210 ARG A CA 1
ATOM 1650 C C . ARG A 1 210 ? 15.602 -5.492 14.023 1 96.25 210 ARG A C 1
ATOM 1652 O O . ARG A 1 210 ? 15.594 -6.41 13.195 1 96.25 210 ARG A O 1
ATOM 1659 N N . LYS A 1 211 ? 15.477 -5.695 15.273 1 92.38 211 LYS A N 1
ATOM 1660 C CA . LYS A 1 211 ? 15.25 -7.035 15.805 1 92.38 211 LYS A CA 1
ATOM 1661 C C . LYS A 1 211 ? 13.914 -7.594 15.344 1 92.38 211 LYS A C 1
ATOM 1663 O O . LYS A 1 211 ? 13.805 -8.781 15.039 1 92.38 211 LYS A O 1
ATOM 1668 N N . GLY A 1 212 ? 12.969 -6.758 15.297 1 90.88 212 GLY A N 1
ATOM 1669 C CA . GLY A 1 212 ? 11.625 -7.172 14.945 1 90.88 212 GLY A CA 1
ATOM 1670 C C . GLY A 1 212 ? 11.492 -7.57 13.484 1 90.88 212 GLY A C 1
ATOM 1671 O O . GLY A 1 212 ? 10.695 -8.453 13.148 1 90.88 212 GLY A O 1
ATOM 1672 N N . VAL A 1 213 ? 12.305 -6.953 12.602 1 93.31 213 VAL A N 1
ATOM 1673 C CA . VAL A 1 213 ? 12.125 -7.191 11.172 1 93.31 213 VAL A CA 1
ATOM 1674 C C . VAL A 1 213 ? 13.125 -8.242 10.688 1 93.31 213 VAL A C 1
ATOM 1676 O O . VAL A 1 213 ? 13.117 -8.625 9.516 1 93.31 213 VAL A O 1
ATOM 1679 N N . LYS A 1 214 ? 13.961 -8.688 11.531 1 92.25 214 LYS A N 1
ATOM 1680 C CA . LYS A 1 214 ? 15.039 -9.594 11.148 1 92.25 214 LYS A CA 1
ATOM 1681 C C . LYS A 1 214 ? 14.484 -10.852 10.492 1 92.25 214 LYS A C 1
ATOM 1683 O O . LYS A 1 214 ? 14.938 -11.25 9.414 1 92.25 214 LYS A O 1
ATOM 1688 N N . SER A 1 215 ? 13.547 -11.445 11.125 1 87.62 215 SER A N 1
ATOM 1689 C CA . SER A 1 215 ? 13 -12.703 10.633 1 87.62 215 SER A CA 1
ATOM 1690 C C . SER A 1 215 ? 12.352 -12.523 9.266 1 87.62 215 SER A C 1
ATOM 1692 O O . SER A 1 215 ? 12.5 -13.375 8.383 1 87.62 215 SER A O 1
ATOM 1694 N N . ASP A 1 216 ? 11.641 -11.5 9.117 1 88.56 216 ASP A N 1
ATOM 1695 C CA . ASP A 1 216 ? 10.969 -11.242 7.848 1 88.56 216 ASP A CA 1
ATOM 1696 C C . ASP A 1 216 ? 11.984 -11.008 6.73 1 88.56 216 ASP A C 1
ATOM 1698 O O . ASP A 1 216 ? 11.781 -11.461 5.602 1 88.56 216 ASP A O 1
ATOM 1702 N N . ILE A 1 217 ? 13 -10.266 7.066 1 92.06 217 ILE A N 1
ATOM 1703 C CA . ILE A 1 217 ? 14.047 -10 6.09 1 92.06 217 ILE A CA 1
ATOM 1704 C C . ILE A 1 217 ? 14.734 -11.312 5.703 1 92.06 217 ILE A C 1
ATOM 1706 O O . ILE A 1 217 ? 14.914 -11.602 4.52 1 92.06 217 ILE A O 1
ATOM 1710 N N . ASP A 1 218 ? 15.039 -12.094 6.664 1 89 218 ASP A N 1
ATOM 1711 C CA . ASP A 1 218 ? 15.703 -13.367 6.418 1 89 218 ASP A CA 1
ATOM 1712 C C . ASP A 1 218 ? 14.82 -14.281 5.566 1 89 218 ASP A C 1
ATOM 1714 O O . ASP A 1 218 ? 15.312 -14.922 4.629 1 89 218 ASP A O 1
ATOM 1718 N N . LYS A 1 219 ? 13.648 -14.367 5.891 1 84.81 219 LYS A N 1
ATOM 1719 C CA . LYS A 1 219 ? 12.711 -15.211 5.156 1 84.81 219 LYS A CA 1
ATOM 1720 C C . LYS A 1 219 ? 12.547 -14.727 3.717 1 84.81 219 LYS A C 1
ATOM 1722 O O . LYS A 1 219 ? 12.461 -15.539 2.791 1 84.81 219 LYS A O 1
ATOM 1727 N N . CYS A 1 220 ? 12.422 -13.445 3.582 1 87.5 220 CYS A N 1
ATOM 1728 C CA . CYS A 1 220 ? 12.328 -12.852 2.252 1 87.5 220 CYS A CA 1
ATOM 1729 C C . CYS A 1 220 ? 13.516 -13.258 1.386 1 87.5 220 CYS A C 1
ATOM 1731 O O . CYS A 1 220 ? 13.336 -13.711 0.252 1 87.5 220 CYS A O 1
ATOM 1733 N N . LEU A 1 221 ? 14.664 -13.148 1.905 1 87.56 221 LEU A N 1
ATOM 1734 C CA . LEU A 1 221 ? 15.891 -13.398 1.159 1 87.56 221 LEU A CA 1
ATOM 1735 C C . LEU A 1 221 ? 16.078 -14.891 0.909 1 87.56 221 LEU A C 1
ATOM 1737 O O . LEU A 1 221 ? 16.688 -15.281 -0.086 1 87.56 221 LEU A O 1
ATOM 1741 N N . LYS A 1 222 ? 15.422 -15.695 1.725 1 83.75 222 LYS A N 1
ATOM 1742 C CA . LYS A 1 222 ? 15.539 -17.141 1.604 1 83.75 222 LYS A CA 1
ATOM 1743 C C . LYS A 1 222 ? 14.469 -17.703 0.674 1 83.75 222 LYS A C 1
ATOM 1745 O O . LYS A 1 222 ? 14.75 -18.609 -0.127 1 83.75 222 LYS A O 1
ATOM 1750 N N . ASP A 1 223 ? 13.281 -17.25 0.761 1 79.12 223 ASP A N 1
ATOM 1751 C CA . ASP A 1 223 ? 12.125 -17.859 0.111 1 79.12 223 ASP A CA 1
ATOM 1752 C C . ASP A 1 223 ? 11.906 -17.281 -1.282 1 79.12 223 ASP A C 1
ATOM 1754 O O . ASP A 1 223 ? 11 -17.703 -2.004 1 79.12 223 ASP A O 1
ATOM 1758 N N . GLY A 1 224 ? 12.695 -16.359 -1.692 1 81.19 224 GLY A N 1
ATOM 1759 C CA . GLY A 1 224 ? 12.523 -15.773 -3.014 1 81.19 224 GLY A CA 1
ATOM 1760 C C . GLY A 1 224 ? 11.336 -14.828 -3.107 1 81.19 224 GLY A C 1
ATOM 1761 O O . GLY A 1 224 ? 10.633 -14.812 -4.117 1 81.19 224 GLY A O 1
ATOM 1762 N N . LYS A 1 225 ? 11.023 -14.102 -2.084 1 83.5 225 LYS A N 1
ATOM 1763 C CA . LYS A 1 225 ? 9.914 -13.156 -2.012 1 83.5 225 LYS A CA 1
ATOM 1764 C C . LYS A 1 225 ? 10.406 -11.719 -2.078 1 83.5 225 LYS A C 1
ATOM 1766 O O . LYS A 1 225 ? 11.609 -11.469 -2.053 1 83.5 225 LYS A O 1
ATOM 1771 N N . SER A 1 226 ? 9.492 -10.906 -2.33 1 89.94 226 SER A N 1
ATOM 1772 C CA . SER A 1 226 ? 9.812 -9.484 -2.324 1 89.94 226 SER A CA 1
ATOM 1773 C C . SER A 1 226 ? 9.203 -8.789 -1.108 1 89.94 226 SER A C 1
ATOM 1775 O O . SER A 1 226 ? 8.102 -9.125 -0.678 1 89.94 226 SER A O 1
ATOM 1777 N N . LEU A 1 227 ? 9.969 -7.848 -0.595 1 92.94 227 LEU A N 1
ATOM 1778 C CA . LEU A 1 227 ? 9.539 -7.137 0.604 1 92.94 227 LEU A CA 1
ATOM 1779 C C . LEU A 1 227 ? 10.023 -5.691 0.58 1 92.94 227 LEU A C 1
ATOM 1781 O O . LEU A 1 227 ? 11.172 -5.418 0.218 1 92.94 227 LEU A O 1
ATOM 1785 N N . ILE A 1 228 ? 9.086 -4.793 0.856 1 95.25 228 ILE A N 1
ATOM 1786 C CA . ILE A 1 228 ? 9.477 -3.412 1.131 1 95.25 228 ILE A CA 1
ATOM 1787 C C . ILE A 1 228 ? 9.375 -3.139 2.629 1 95.25 228 ILE A C 1
ATOM 1789 O O . ILE A 1 228 ? 8.344 -3.402 3.248 1 95.25 228 ILE A O 1
ATOM 1793 N N . ILE A 1 229 ? 10.422 -2.715 3.213 1 96.44 229 ILE A N 1
ATOM 1794 C CA . ILE A 1 229 ? 10.391 -2.193 4.574 1 96.44 229 ILE A CA 1
ATOM 1795 C C . ILE A 1 229 ? 10.531 -0.672 4.551 1 96.44 229 ILE A C 1
ATOM 1797 O O . ILE A 1 229 ? 11.469 -0.138 3.957 1 96.44 229 ILE A O 1
ATOM 1801 N N . GLU A 1 230 ? 9.609 0.009 5.137 1 96.88 230 GLU A N 1
ATOM 1802 C CA . GLU A 1 230 ? 9.648 1.468 5.102 1 96.88 230 GLU A CA 1
ATOM 1803 C C . GLU A 1 230 ? 9.352 2.064 6.473 1 96.88 230 GLU A C 1
ATOM 1805 O O . GLU A 1 230 ? 8.508 1.549 7.211 1 96.88 230 GLU A O 1
ATOM 1810 N N . GLY A 1 231 ? 10.117 3.111 6.781 1 96.5 231 GLY A N 1
ATOM 1811 C CA . GLY A 1 231 ? 9.641 3.785 7.98 1 96.5 231 GLY A CA 1
ATOM 1812 C C . GLY A 1 231 ? 10.695 4.668 8.625 1 96.5 231 GLY A C 1
ATOM 1813 O O . GLY A 1 231 ? 11.781 4.844 8.078 1 96.5 231 GLY A O 1
ATOM 1814 N N . PHE A 1 232 ? 10.297 5.227 9.805 1 96.75 232 PHE A N 1
ATOM 1815 C CA . PHE A 1 232 ? 11.055 6.18 10.609 1 96.75 232 PHE A CA 1
ATOM 1816 C C . PHE A 1 232 ? 12.219 5.484 11.305 1 96.75 232 PHE A C 1
ATOM 1818 O O . PHE A 1 232 ? 13.32 6.031 11.375 1 96.75 232 PHE A O 1
ATOM 1825 N N . HIS A 1 233 ? 12.047 4.258 11.672 1 97.88 233 HIS A N 1
ATOM 1826 C CA . HIS A 1 233 ? 13 3.568 12.531 1 97.88 233 HIS A CA 1
ATOM 1827 C C . HIS A 1 233 ? 13.945 2.697 11.719 1 97.88 233 HIS A C 1
ATOM 1829 O O . HIS A 1 233 ? 14.141 1.52 12.031 1 97.88 233 HIS A O 1
ATOM 1835 N N . ILE A 1 234 ? 14.492 3.256 10.727 1 98.38 234 ILE A N 1
ATOM 1836 C CA . ILE A 1 234 ? 15.484 2.555 9.93 1 98.38 234 ILE A CA 1
ATOM 1837 C C . ILE A 1 234 ? 16.797 3.334 9.938 1 98.38 234 ILE A C 1
ATOM 1839 O O . ILE A 1 234 ? 16.906 4.375 9.281 1 98.38 234 ILE A O 1
ATOM 1843 N N . ASP A 1 235 ? 17.734 2.863 10.695 1 98.56 235 ASP A N 1
ATOM 1844 C CA . ASP A 1 235 ? 19.109 3.377 10.703 1 98.56 235 ASP A CA 1
ATOM 1845 C C . ASP A 1 235 ? 20 2.57 9.773 1 98.56 235 ASP A C 1
ATOM 1847 O O . ASP A 1 235 ? 20.266 1.388 10.016 1 98.56 235 ASP A O 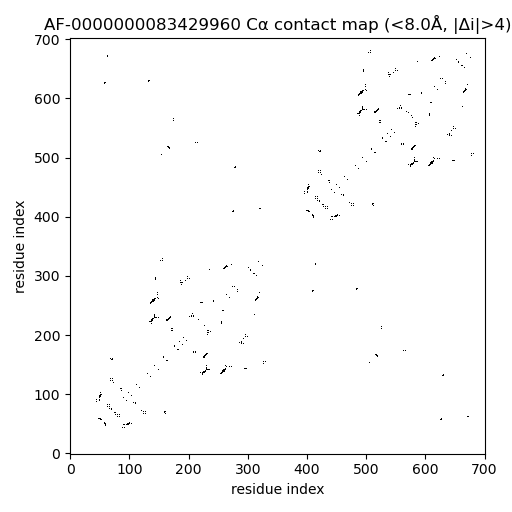1
ATOM 1851 N N . PRO A 1 236 ? 20.5 3.191 8.695 1 98.12 236 PRO A N 1
ATOM 1852 C CA . PRO A 1 236 ? 21.344 2.477 7.734 1 98.12 236 PRO A CA 1
ATOM 1853 C C . PRO A 1 236 ? 22.453 1.684 8.406 1 98.12 236 PRO A C 1
ATOM 1855 O O . PRO A 1 236 ? 22.812 0.597 7.949 1 98.12 236 PRO A O 1
ATOM 1858 N N . ARG A 1 237 ? 22.984 2.129 9.516 1 97.88 237 ARG A N 1
ATOM 1859 C CA . ARG A 1 237 ? 24.094 1.521 10.227 1 97.88 237 ARG A CA 1
ATOM 1860 C C . ARG A 1 237 ? 23.734 0.126 10.727 1 97.88 237 ARG A C 1
ATOM 1862 O O . ARG A 1 237 ? 24.609 -0.727 10.891 1 97.88 237 ARG A O 1
ATOM 1869 N N . LEU A 1 238 ? 22.484 -0.152 10.883 1 97.75 238 LEU A N 1
ATOM 1870 C CA . LEU A 1 238 ? 22.031 -1.416 11.445 1 97.75 238 LEU A CA 1
ATOM 1871 C C . LEU A 1 238 ? 21.766 -2.439 10.352 1 97.75 238 LEU A C 1
ATOM 1873 O O . LEU A 1 238 ? 21.484 -3.605 10.633 1 97.75 238 LEU A O 1
ATOM 1877 N N . TYR A 1 239 ? 21.844 -2.053 9.07 1 97.19 239 TYR A N 1
ATOM 1878 C CA . TYR A 1 239 ? 21.469 -2.939 7.977 1 97.19 239 TYR A CA 1
ATOM 1879 C C . TYR A 1 239 ? 22.672 -3.289 7.117 1 97.19 239 TYR A C 1
ATOM 1881 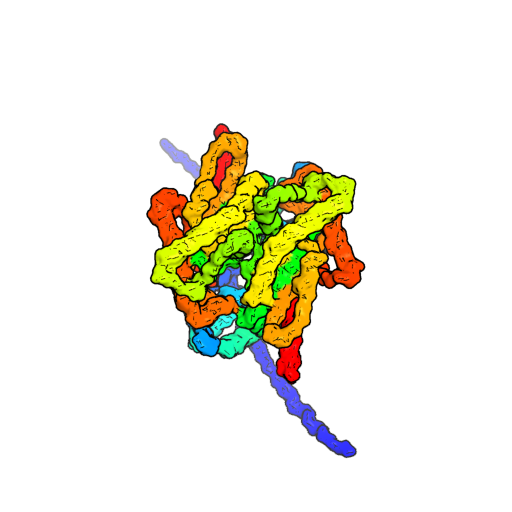O O . TYR A 1 239 ? 22.531 -3.746 5.98 1 97.19 239 TYR A O 1
ATOM 1889 N N . GLN A 1 240 ? 23.844 -3.145 7.594 1 95.62 240 GLN A N 1
ATOM 1890 C CA . GLN A 1 240 ? 25.078 -3.311 6.855 1 95.62 240 GLN A CA 1
ATOM 1891 C C . GLN A 1 240 ? 25.281 -4.762 6.426 1 95.62 240 GLN A C 1
ATOM 1893 O O . GLN A 1 240 ? 25.641 -5.035 5.281 1 95.62 240 GLN A O 1
ATOM 1898 N N . LYS A 1 241 ? 24.984 -5.66 7.277 1 91.38 241 LYS A N 1
ATOM 1899 C CA . LYS A 1 241 ? 25.109 -7.078 6.941 1 91.38 241 LYS A CA 1
ATOM 1900 C C . LYS A 1 241 ? 24.109 -7.477 5.855 1 91.38 241 LYS A C 1
ATOM 1902 O O . LYS A 1 241 ? 24.406 -8.328 5.016 1 91.38 241 LYS A O 1
ATOM 1907 N N . THR A 1 242 ? 22.984 -6.863 5.926 1 90.94 242 THR A N 1
ATOM 1908 C CA . THR A 1 242 ? 21.922 -7.168 4.973 1 90.94 242 THR A CA 1
ATOM 1909 C C . THR A 1 242 ? 22.281 -6.66 3.58 1 90.94 242 THR A C 1
ATOM 1911 O O . THR A 1 242 ? 21.984 -7.316 2.578 1 90.94 242 THR A O 1
ATOM 1914 N N . ILE A 1 243 ? 22.891 -5.531 3.584 1 90.56 243 ILE A N 1
ATOM 1915 C CA . ILE A 1 243 ? 23.141 -4.906 2.291 1 90.56 243 ILE A CA 1
ATOM 1916 C C . ILE A 1 243 ? 24.469 -5.418 1.718 1 90.56 243 ILE A C 1
ATOM 1918 O O . ILE A 1 243 ? 24.688 -5.355 0.506 1 90.56 243 ILE A O 1
ATOM 1922 N N . ALA A 1 244 ? 25.359 -5.863 2.605 1 82.69 244 ALA A N 1
ATOM 1923 C CA . ALA A 1 244 ? 26.656 -6.363 2.156 1 82.69 244 ALA A CA 1
ATOM 1924 C C . ALA A 1 244 ? 26.5 -7.695 1.424 1 82.69 244 ALA A C 1
ATOM 1926 O O . ALA A 1 244 ? 25.781 -8.586 1.881 1 82.69 244 ALA A O 1
ATOM 1927 N N . VAL A 1 245 ? 26 -7.672 0.218 1 60.56 245 VAL A N 1
ATOM 1928 C CA . VAL A 1 245 ? 25.828 -8.805 -0.685 1 60.56 245 VAL A CA 1
ATOM 1929 C C . VAL A 1 245 ? 26.719 -9.961 -0.254 1 60.56 245 VAL A C 1
ATOM 1931 O O . VAL A 1 245 ? 27.953 -9.805 -0.176 1 60.56 245 VAL A O 1
ATOM 1934 N N . PRO A 1 246 ? 26.156 -10.836 0.489 1 53.62 246 PRO A N 1
ATOM 1935 C CA . PRO A 1 246 ? 27.125 -11.922 0.635 1 53.62 246 PRO A CA 1
ATOM 1936 C C . PRO A 1 246 ? 27.734 -12.344 -0.697 1 53.62 246 PRO A C 1
ATOM 1938 O O . PRO A 1 246 ? 27.047 -12.383 -1.716 1 53.62 246 PRO A O 1
ATOM 1941 N N . LYS A 1 247 ? 28.984 -12.055 -0.917 1 46.56 247 LYS A N 1
ATOM 1942 C CA . LYS A 1 247 ? 29.688 -12.805 -1.949 1 46.56 247 LYS A CA 1
ATOM 1943 C C . LYS A 1 247 ? 29.203 -14.25 -2.004 1 46.56 247 LYS A C 1
ATOM 1945 O O . LYS A 1 247 ? 28.781 -14.805 -0.991 1 46.56 247 LYS A O 1
ATOM 1950 N N . GLN A 1 248 ? 28.766 -14.695 -3.23 1 43.41 248 GLN A N 1
ATOM 1951 C CA . GLN A 1 248 ? 28.453 -16.047 -3.674 1 43.41 248 GLN A CA 1
ATOM 1952 C C . GLN A 1 248 ? 29.203 -17.094 -2.83 1 43.41 248 GLN A C 1
ATOM 1954 O O . GLN A 1 248 ? 30.422 -17.203 -2.92 1 43.41 248 GLN A O 1
ATOM 1959 N N . ASP A 1 249 ? 29.078 -17.266 -1.578 1 42.56 249 ASP A N 1
ATOM 1960 C CA . ASP A 1 249 ? 29.547 -18.641 -1.476 1 42.56 249 ASP A CA 1
ATOM 1961 C C . ASP A 1 249 ? 28.938 -19.516 -2.562 1 42.56 249 ASP A C 1
ATOM 1963 O O . ASP A 1 249 ? 27.797 -19.281 -2.994 1 42.56 249 ASP A O 1
ATOM 1967 N N . SER A 1 250 ? 29.672 -20.391 -3.316 1 39.53 250 SER A N 1
ATOM 1968 C CA . SER A 1 250 ? 29.5 -21.203 -4.508 1 39.53 250 SER A CA 1
ATOM 1969 C C . SER A 1 250 ? 28.078 -21.75 -4.598 1 39.53 250 SER A C 1
ATOM 1971 O O . SER A 1 250 ? 27.609 -22.125 -5.676 1 39.53 250 SER A O 1
ATOM 1973 N N . LYS A 1 251 ? 27.625 -22.453 -3.645 1 42.94 251 LYS A N 1
ATOM 1974 C CA . LYS A 1 251 ? 26.641 -23.469 -4.02 1 42.94 251 LYS A CA 1
ATOM 1975 C C . LYS A 1 251 ? 25.25 -22.859 -4.207 1 42.94 251 LYS A C 1
ATOM 1977 O O . LYS A 1 251 ? 24.297 -23.562 -4.539 1 42.94 251 LYS A O 1
ATOM 1982 N N . SER A 1 252 ? 24.734 -22.062 -3.236 1 46.22 252 SER A N 1
ATOM 1983 C CA . SER A 1 252 ? 23.328 -21.734 -3.344 1 46.22 252 SER A CA 1
ATOM 1984 C C . SER A 1 252 ? 23.094 -20.562 -4.293 1 46.22 252 SER A C 1
ATOM 1986 O O . SER A 1 252 ? 23.797 -19.547 -4.223 1 46.22 252 SER A O 1
ATOM 1988 N N . SER A 1 253 ? 22.391 -20.688 -5.461 1 48.5 253 SER A N 1
ATOM 1989 C CA . SER A 1 253 ? 22.031 -19.953 -6.672 1 48.5 253 SER A CA 1
ATOM 1990 C C . SER A 1 253 ? 21.797 -18.484 -6.375 1 48.5 253 SER A C 1
ATOM 1992 O O . SER A 1 253 ? 22.406 -17.609 -6.988 1 48.5 253 SER A O 1
ATOM 1994 N N . CYS A 1 254 ? 20.562 -17.859 -6.602 1 52.25 254 CYS A N 1
ATOM 1995 C CA . CYS A 1 254 ? 20.266 -16.453 -6.879 1 52.25 254 CYS A CA 1
ATOM 1996 C C . CYS A 1 254 ? 20.328 -15.625 -5.605 1 52.25 254 CYS A C 1
ATOM 1998 O O . CYS A 1 254 ? 19.594 -15.883 -4.652 1 52.25 254 CYS A O 1
ATOM 2000 N N . SER A 1 255 ? 21.469 -14.961 -5.246 1 68.44 255 SER A N 1
ATOM 2001 C CA . SER A 1 255 ? 21.641 -13.953 -4.199 1 68.44 255 SER A CA 1
ATOM 2002 C C . SER A 1 255 ? 20.547 -12.898 -4.27 1 68.44 255 SER A C 1
ATOM 2004 O O . SER A 1 255 ? 20.078 -12.539 -5.355 1 68.44 255 SER A O 1
ATOM 2006 N N . GLY A 1 256 ? 19.828 -12.695 -3.176 1 85.88 256 GLY A N 1
ATOM 2007 C CA . GLY A 1 256 ? 18.766 -11.711 -3.08 1 85.88 256 GLY A CA 1
ATOM 2008 C C . GLY A 1 256 ? 19.203 -10.305 -3.426 1 85.88 256 GLY A C 1
ATOM 2009 O O . GLY A 1 256 ? 20.406 -10 -3.395 1 85.88 256 GLY A O 1
ATOM 2010 N N . ILE A 1 257 ? 18.438 -9.539 -4.027 1 92.88 257 ILE A N 1
ATOM 2011 C CA . ILE A 1 257 ? 18.688 -8.141 -4.387 1 92.88 257 ILE A CA 1
ATOM 2012 C C . ILE A 1 257 ? 18.188 -7.23 -3.264 1 92.88 257 ILE A C 1
ATOM 2014 O O . ILE A 1 257 ? 17.047 -7.324 -2.832 1 92.88 257 ILE A O 1
ATOM 2018 N N . VAL A 1 258 ? 19.109 -6.457 -2.74 1 95.19 258 VAL A N 1
ATOM 2019 C CA . VAL A 1 258 ? 18.75 -5.484 -1.71 1 95.19 258 VAL A CA 1
ATOM 2020 C C . VAL A 1 258 ? 18.953 -4.07 -2.242 1 95.19 258 VAL A C 1
ATOM 2022 O O . VAL A 1 258 ? 20.031 -3.732 -2.732 1 95.19 258 VAL A O 1
ATOM 2025 N N . VAL A 1 259 ? 17.969 -3.234 -2.182 1 97.06 259 VAL A N 1
ATOM 2026 C CA . VAL A 1 259 ? 18.031 -1.857 -2.658 1 97.06 259 VAL A CA 1
ATOM 2027 C C . VAL A 1 259 ? 17.672 -0.901 -1.522 1 97.06 259 VAL A C 1
ATOM 2029 O O . VAL A 1 259 ? 16.5 -0.564 -1.333 1 97.06 259 VAL A O 1
ATOM 2032 N N . PRO A 1 260 ? 18.656 -0.355 -0.844 1 98.06 260 PRO A N 1
ATOM 2033 C CA . PRO A 1 260 ? 18.406 0.557 0.274 1 98.06 260 PRO A CA 1
ATOM 2034 C C . PRO A 1 260 ? 18.312 2.018 -0.164 1 98.06 260 PRO A C 1
ATOM 2036 O O . PRO A 1 260 ? 19.203 2.512 -0.856 1 98.06 260 PRO A O 1
ATOM 2039 N N . PHE A 1 261 ? 17.234 2.676 0.213 1 98.62 261 PHE A N 1
ATOM 2040 C CA . PHE A 1 261 ? 17.047 4.094 -0.078 1 98.62 261 PHE A CA 1
ATOM 2041 C C . PHE A 1 261 ? 16.969 4.906 1.21 1 98.62 261 PHE A C 1
ATOM 2043 O O . PHE A 1 261 ? 16.438 4.438 2.217 1 98.62 261 PHE A O 1
ATOM 2050 N N . LEU A 1 262 ? 17.562 6.074 1.195 1 98.69 262 LEU A N 1
ATOM 2051 C CA . LEU A 1 262 ? 17.297 7.109 2.189 1 98.69 262 LEU A CA 1
ATOM 2052 C C . LEU A 1 262 ? 16.562 8.289 1.563 1 98.69 262 LEU A C 1
ATOM 2054 O O . LEU A 1 262 ? 17.141 9.023 0.752 1 98.69 262 LEU A O 1
ATOM 2058 N N . LEU A 1 263 ? 15.32 8.43 1.91 1 98.5 263 LEU A N 1
ATOM 2059 C CA . LEU A 1 263 ? 14.508 9.531 1.394 1 98.5 263 LEU A CA 1
ATOM 2060 C C . LEU A 1 263 ? 14.68 10.781 2.248 1 98.5 263 LEU A C 1
ATOM 2062 O O . LEU A 1 263 ? 14.617 10.711 3.477 1 98.5 263 LEU A O 1
ATOM 2066 N N . THR A 1 264 ? 14.891 11.891 1.635 1 97.94 264 THR A N 1
ATOM 2067 C CA . THR A 1 264 ? 15.094 13.156 2.332 1 97.94 264 THR A CA 1
ATOM 2068 C C . THR A 1 264 ? 14.211 14.242 1.729 1 97.94 264 THR A C 1
ATOM 2070 O O . THR A 1 264 ? 13.68 14.086 0.629 1 97.94 264 THR A O 1
ATOM 2073 N N . LEU A 1 265 ? 14.008 15.195 2.443 1 95.5 265 LEU A N 1
ATOM 2074 C CA . LEU A 1 265 ? 13.258 16.375 2.023 1 95.5 265 LEU A CA 1
ATOM 2075 C C . LEU A 1 265 ? 13.922 17.641 2.523 1 95.5 265 LEU A C 1
ATOM 2077 O O . LEU A 1 265 ? 14.422 17.688 3.652 1 95.5 265 LEU A O 1
ATOM 2081 N N . ASP A 1 266 ? 13.969 18.609 1.672 1 93.31 266 ASP A N 1
ATOM 2082 C CA . ASP A 1 266 ? 14.547 19.859 2.133 1 93.31 266 ASP A CA 1
ATOM 2083 C C . ASP A 1 266 ? 13.711 20.469 3.254 1 93.31 266 ASP A C 1
ATOM 2085 O O . ASP A 1 266 ? 12.516 20.188 3.363 1 93.31 266 ASP A O 1
ATOM 2089 N N . GLU A 1 267 ? 14.344 21.312 4.035 1 92.62 267 GLU A N 1
ATOM 2090 C CA . GLU A 1 267 ? 13.742 21.844 5.258 1 92.62 267 GLU A CA 1
ATOM 2091 C C . GLU A 1 267 ? 12.445 22.594 4.957 1 92.62 267 GLU A C 1
ATOM 2093 O O . GLU A 1 267 ? 11.438 22.406 5.645 1 92.62 267 GLU A O 1
ATOM 2098 N N . ALA A 1 268 ? 12.445 23.438 3.953 1 87.19 268 ALA A N 1
ATOM 2099 C CA . ALA A 1 268 ? 11.281 24.25 3.623 1 87.19 268 ALA A CA 1
ATOM 2100 C C . ALA A 1 268 ? 10.109 23.375 3.189 1 87.19 268 ALA A C 1
ATOM 2102 O O . ALA A 1 268 ? 8.977 23.578 3.631 1 87.19 268 ALA A O 1
ATOM 2103 N N . ASP A 1 269 ? 10.398 22.422 2.379 1 86.69 269 ASP A N 1
ATOM 2104 C CA . ASP A 1 269 ? 9.359 21.516 1.897 1 86.69 269 ASP A CA 1
ATOM 2105 C C . ASP A 1 269 ? 8.836 20.625 3.029 1 86.69 269 ASP A C 1
ATOM 2107 O O . ASP A 1 269 ? 7.641 20.312 3.076 1 86.69 269 ASP A O 1
ATOM 2111 N N . HIS A 1 270 ? 9.719 20.219 3.852 1 89.75 270 HIS A N 1
ATOM 2112 C CA . HIS A 1 270 ? 9.32 19.422 4.996 1 89.75 270 HIS A CA 1
ATOM 2113 C C . HIS A 1 270 ? 8.352 20.172 5.898 1 89.75 270 HIS A C 1
ATOM 2115 O O . HIS A 1 270 ? 7.336 19.641 6.328 1 89.75 270 HIS A O 1
ATOM 2121 N N . CYS A 1 271 ? 8.672 21.406 6.16 1 85.19 271 CYS A N 1
ATOM 2122 C CA . CYS A 1 271 ? 7.809 22.25 6.973 1 85.19 271 CYS A CA 1
ATOM 2123 C C . CYS A 1 271 ? 6.438 22.422 6.332 1 85.19 271 CYS A C 1
ATOM 2125 O O . CYS A 1 271 ? 5.414 22.297 7.008 1 85.19 271 CYS A O 1
ATOM 2127 N N . ASN A 1 272 ? 6.484 22.625 5.07 1 78.81 272 ASN A N 1
ATOM 2128 C CA . ASN A 1 272 ? 5.234 22.797 4.34 1 78.81 272 ASN A CA 1
ATOM 2129 C C . ASN A 1 272 ? 4.398 21.531 4.348 1 78.81 272 ASN A C 1
ATOM 2131 O O . ASN A 1 272 ? 3.178 21.578 4.508 1 78.81 272 ASN A O 1
ATOM 2135 N N . PHE A 1 273 ? 5.039 20.469 4.16 1 80.44 273 PHE A N 1
ATOM 2136 C CA . PHE A 1 273 ? 4.355 19.188 4.109 1 80.44 273 PHE A CA 1
ATOM 2137 C C . PHE A 1 273 ? 3.736 18.859 5.457 1 80.44 273 PHE A C 1
ATOM 2139 O O . PHE A 1 273 ? 2.609 18.359 5.523 1 80.44 273 PHE A O 1
ATOM 2146 N N . MET A 1 274 ? 4.457 19.125 6.52 1 80 274 MET A N 1
ATOM 2147 C CA . MET A 1 274 ? 3.98 18.859 7.875 1 80 274 MET A CA 1
ATOM 2148 C C . MET A 1 274 ? 2.779 19.734 8.219 1 80 274 MET A C 1
ATOM 2150 O O . MET A 1 274 ? 1.832 19.281 8.852 1 80 274 MET A O 1
ATOM 2154 N N . THR A 1 275 ? 2.867 20.906 7.762 1 75 275 THR A N 1
ATOM 2155 C CA . THR A 1 275 ? 1.806 21.859 8.078 1 75 275 THR A CA 1
ATOM 2156 C C . THR A 1 275 ? 0.535 21.531 7.301 1 75 275 THR A C 1
ATOM 2158 O O . THR A 1 275 ? -0.574 21.766 7.781 1 75 275 THR A O 1
ATOM 2161 N N . ASN A 1 276 ? 0.722 20.938 6.113 1 71.62 276 ASN A N 1
ATOM 2162 C CA . ASN A 1 276 ? -0.417 20.609 5.262 1 71.62 276 ASN A CA 1
ATOM 2163 C C . ASN A 1 276 ? -1.002 19.234 5.609 1 71.62 2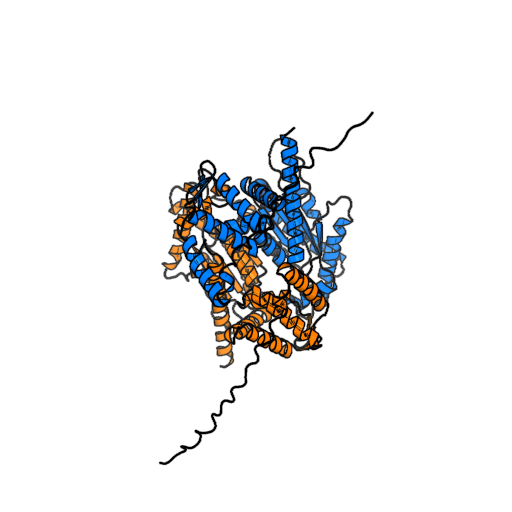76 ASN A C 1
ATOM 2165 O O . ASN A 1 276 ? -2.041 18.844 5.07 1 71.62 276 ASN A O 1
ATOM 2169 N N . SER A 1 277 ? -0.302 18.594 6.434 1 65.62 277 SER A N 1
ATOM 2170 C CA . SER A 1 277 ? -0.75 17.234 6.762 1 65.62 277 SER A CA 1
ATOM 2171 C C . SER A 1 277 ? -2.051 17.266 7.559 1 65.62 277 SER A C 1
ATOM 2173 O O . SER A 1 277 ? -2.207 18.078 8.477 1 65.62 277 SER A O 1
ATOM 2175 N N . PRO A 1 278 ? -2.943 16.469 7.051 1 58.81 278 PRO A N 1
ATOM 2176 C CA . PRO A 1 278 ? -4.184 16.406 7.832 1 58.81 278 PRO A CA 1
ATOM 2177 C C . PRO A 1 278 ? -3.986 15.766 9.203 1 58.81 278 PRO A C 1
ATOM 2179 O O . PRO A 1 278 ? -4.887 15.812 10.047 1 58.81 278 PRO A O 1
ATOM 2182 N N . ASP A 1 279 ? -2.822 15.258 9.383 1 58.47 279 ASP A N 1
ATOM 2183 C CA . ASP A 1 279 ? -2.545 14.602 10.664 1 58.47 279 ASP A CA 1
ATOM 2184 C C . ASP A 1 279 ? -2.449 15.625 11.797 1 58.47 279 ASP A C 1
ATOM 2186 O O . ASP A 1 279 ? -1.583 16.5 11.773 1 58.47 279 ASP A O 1
ATOM 2190 N N . PRO A 1 280 ? -3.369 15.625 12.648 1 52.94 280 PRO A N 1
ATOM 2191 C CA . PRO A 1 280 ? -3.42 16.641 13.703 1 52.94 280 PRO A CA 1
ATOM 2192 C C . PRO A 1 280 ? -2.137 16.688 14.531 1 52.94 280 PRO A C 1
ATOM 2194 O O . PRO A 1 280 ? -1.894 17.672 15.234 1 52.94 280 PRO A O 1
ATOM 2197 N N . ARG A 1 281 ? -1.403 15.648 14.492 1 57.44 281 ARG A N 1
ATOM 2198 C CA . ARG A 1 281 ? -0.162 15.656 15.258 1 57.44 281 ARG A CA 1
ATOM 2199 C C . ARG A 1 281 ? 0.701 16.859 14.891 1 57.44 281 ARG A C 1
ATOM 2201 O O . ARG A 1 281 ? 1.493 17.328 15.703 1 57.44 281 ARG A O 1
ATOM 2208 N N . TYR A 1 282 ? 0.337 17.234 13.648 1 54.44 282 TYR A N 1
ATOM 2209 C CA . TYR A 1 282 ? 1.243 18.25 13.133 1 54.44 282 TYR A CA 1
ATOM 2210 C C . TYR A 1 282 ? 0.6 19.625 13.18 1 54.44 282 TYR A C 1
ATOM 2212 O O . TYR A 1 282 ? 1.194 20.609 12.734 1 54.44 282 TYR A O 1
ATOM 2220 N N . CYS A 1 283 ? -0.627 19.719 13.492 1 55.47 283 CYS A N 1
ATOM 2221 C CA . CYS A 1 283 ? -1.341 20.984 13.484 1 55.47 283 CYS A CA 1
ATOM 2222 C C . CYS A 1 283 ? -1.193 21.703 14.82 1 55.47 283 CYS A C 1
ATOM 2224 O O . CYS A 1 283 ? -1.36 22.922 14.898 1 55.47 283 CYS A O 1
ATOM 2226 N N . ARG A 1 284 ? -0.767 21.109 15.789 1 54.06 284 ARG A N 1
ATOM 2227 C CA . ARG A 1 284 ? -0.838 21.781 17.078 1 54.06 284 ARG A CA 1
ATOM 2228 C C . ARG A 1 284 ? 0.404 22.641 17.312 1 54.06 284 ARG A C 1
ATOM 2230 O O . ARG A 1 284 ? 1.366 22.562 16.547 1 54.06 284 ARG A O 1
ATOM 2237 N N . ASP A 1 285 ? 0.313 23.516 18.234 1 54.28 285 ASP A N 1
ATOM 2238 C CA . ASP A 1 285 ? 1.292 24.453 18.766 1 54.28 285 ASP A CA 1
ATOM 2239 C C . ASP A 1 285 ? 2.676 23.828 18.859 1 54.28 285 ASP A C 1
ATOM 2241 O O . ASP A 1 285 ? 3.691 24.5 18.719 1 54.28 285 ASP A O 1
ATOM 2245 N N . GLN A 1 286 ? 2.676 22.578 18.938 1 60.31 286 GLN A N 1
ATOM 2246 C CA . GLN A 1 286 ? 3.945 21.922 19.203 1 60.31 286 GLN A CA 1
ATOM 2247 C C . GLN A 1 286 ? 4.633 21.5 17.906 1 60.31 286 GLN A C 1
ATOM 2249 O O . GLN A 1 286 ? 5.531 20.656 17.906 1 60.31 286 GLN A O 1
ATOM 2254 N N . LYS A 1 287 ? 4.367 22.266 16.875 1 71.81 287 LYS A N 1
ATOM 2255 C CA . LYS A 1 287 ? 4.867 21.953 15.539 1 71.81 287 LYS A CA 1
ATOM 2256 C C . LYS A 1 287 ? 6.355 22.266 15.422 1 71.81 287 LYS A C 1
ATOM 2258 O O . LYS A 1 287 ? 7.109 21.484 14.828 1 71.81 287 LYS A O 1
ATOM 2263 N N . ALA A 1 288 ? 6.688 23.234 16.281 1 81.06 288 ALA A N 1
ATOM 2264 C CA . ALA A 1 288 ? 8.07 23.672 16.094 1 81.06 288 ALA A CA 1
ATOM 2265 C C . ALA A 1 288 ? 9.055 22.672 16.688 1 81.06 288 ALA A C 1
ATOM 2267 O O . ALA A 1 288 ? 10.086 22.375 16.078 1 81.06 288 ALA A O 1
ATOM 2268 N N . VAL A 1 289 ? 8.742 22.188 17.844 1 86.44 289 VAL A N 1
ATOM 2269 C CA . VAL A 1 289 ? 9.625 21.234 18.516 1 86.44 289 VAL A CA 1
ATOM 2270 C C . VAL A 1 289 ? 9.688 19.938 17.703 1 86.44 289 VAL A C 1
ATOM 2272 O O . VAL A 1 289 ? 10.773 19.406 17.453 1 86.44 289 VAL A O 1
ATOM 2275 N N . GLY A 1 290 ? 8.594 19.516 17.297 1 89.38 290 GLY A N 1
ATOM 2276 C CA . GLY A 1 290 ? 8.539 18.297 16.5 1 89.38 290 GLY A CA 1
ATOM 2277 C C . GLY A 1 290 ? 9.289 18.406 15.188 1 89.38 290 GLY A C 1
ATOM 2278 O O . GLY A 1 290 ? 10.016 17.5 14.797 1 89.38 290 GLY A O 1
ATOM 2279 N N . PHE A 1 291 ? 9.148 19.562 14.617 1 91.62 291 PHE A N 1
ATOM 2280 C CA . PHE A 1 291 ? 9.82 19.797 13.344 1 91.62 291 PHE A CA 1
ATOM 2281 C C . PHE A 1 291 ? 11.336 19.766 13.508 1 91.62 291 PHE A C 1
ATOM 2283 O O . PHE A 1 291 ? 12.039 19.156 12.711 1 91.62 291 PHE A O 1
ATOM 2290 N N . ARG A 1 292 ? 11.797 20.359 14.523 1 93.19 292 ARG A N 1
ATOM 2291 C CA . ARG A 1 292 ? 13.234 20.391 14.789 1 93.19 292 ARG A CA 1
ATOM 2292 C C . ARG A 1 292 ? 13.758 18.984 15.094 1 93.19 292 ARG A C 1
ATOM 2294 O O . ARG A 1 292 ? 14.844 18.609 14.641 1 93.19 292 ARG A O 1
ATOM 2301 N N . ASN A 1 293 ? 13.047 18.266 15.867 1 95.5 293 ASN A N 1
ATOM 2302 C CA . ASN A 1 293 ? 13.422 16.891 16.156 1 95.5 293 ASN A CA 1
ATOM 2303 C C . ASN A 1 293 ? 13.578 16.062 14.875 1 95.5 293 ASN A C 1
ATOM 2305 O O . ASN A 1 293 ? 14.555 15.344 14.711 1 95.5 293 ASN A O 1
ATOM 2309 N N . LEU A 1 294 ? 12.625 16.219 13.984 1 95.75 294 LEU A N 1
ATOM 2310 C CA . LEU A 1 294 ? 12.617 15.445 12.75 1 95.75 294 LEU A CA 1
ATOM 2311 C C . LEU A 1 294 ? 13.766 15.859 11.836 1 95.75 294 LEU A C 1
ATOM 2313 O O . LEU A 1 294 ? 14.352 15.023 11.148 1 95.75 294 LEU A O 1
ATOM 2317 N N . GLN A 1 295 ? 14.086 17.094 11.898 1 96.44 295 GLN A N 1
ATOM 2318 C CA . GLN A 1 295 ? 15.234 17.594 11.141 1 96.44 295 GLN A CA 1
ATOM 2319 C C . GLN A 1 295 ? 16.547 17.031 11.695 1 96.44 295 GLN A C 1
ATOM 2321 O O . GLN A 1 295 ? 17.453 16.688 10.93 1 96.44 295 GLN A O 1
ATOM 2326 N N . ASP A 1 296 ? 16.609 16.984 12.969 1 97.62 296 ASP A N 1
ATOM 2327 C CA . ASP A 1 296 ? 17.797 16.422 13.602 1 97.62 296 ASP A CA 1
ATOM 2328 C C . ASP A 1 296 ? 17.953 14.945 13.211 1 97.62 296 ASP A C 1
ATOM 2330 O O . ASP A 1 296 ? 19.078 14.492 12.961 1 97.62 296 ASP A O 1
ATOM 2334 N N . VAL A 1 297 ? 16.891 14.25 13.133 1 98.06 297 VAL A N 1
ATOM 2335 C CA . VAL A 1 297 ? 16.938 12.844 12.75 1 98.06 297 VAL A CA 1
ATOM 2336 C C . VAL A 1 297 ? 17.391 12.727 11.297 1 98.06 297 VAL A C 1
ATOM 2338 O O . VAL A 1 297 ? 18.219 11.867 10.977 1 98.06 297 VAL A O 1
ATOM 2341 N N . GLN A 1 298 ? 16.812 13.578 10.43 1 98.19 298 GLN A N 1
ATOM 2342 C CA . GLN A 1 298 ? 17.234 13.516 9.031 1 98.19 298 GLN A CA 1
ATOM 2343 C C . GLN A 1 298 ? 18.734 13.781 8.906 1 98.19 298 GLN A C 1
ATOM 2345 O O . GLN A 1 298 ? 19.438 13.094 8.156 1 98.19 298 GLN A O 1
ATOM 2350 N N . THR A 1 299 ? 19.203 14.766 9.641 1 97.94 299 THR A N 1
ATOM 2351 C CA . THR A 1 299 ? 20.625 15.102 9.609 1 97.94 299 THR A CA 1
ATOM 2352 C C . THR A 1 299 ? 21.469 13.914 10.07 1 97.94 299 THR A C 1
ATOM 2354 O O . THR A 1 299 ? 22.5 13.594 9.461 1 97.94 299 THR A O 1
ATOM 2357 N N . TYR A 1 300 ? 21.016 13.328 11.102 1 98.25 300 TYR A N 1
ATOM 2358 C CA . TYR A 1 300 ? 21.688 12.148 11.625 1 98.25 300 TYR A CA 1
ATOM 2359 C C . TYR A 1 300 ? 21.719 11.031 10.578 1 98.25 300 TYR A C 1
ATOM 2361 O O . TYR A 1 300 ? 22.766 10.414 10.367 1 98.25 300 TYR A O 1
ATOM 2369 N N . LEU A 1 301 ? 20.656 10.742 9.922 1 98.5 301 LEU A N 1
ATOM 2370 C CA . LEU A 1 301 ? 20.562 9.672 8.938 1 98.5 301 LEU A CA 1
ATOM 2371 C C . LEU A 1 301 ? 21.469 9.961 7.742 1 98.5 301 LEU A C 1
ATOM 2373 O O . LEU A 1 301 ? 22.156 9.062 7.25 1 98.5 301 LEU A O 1
ATOM 2377 N N . VAL A 1 302 ? 21.469 11.203 7.32 1 98.25 302 VAL A N 1
ATOM 2378 C CA . VAL A 1 302 ? 22.266 11.594 6.168 1 98.25 302 VAL A CA 1
ATOM 2379 C C . VAL A 1 302 ? 23.75 11.453 6.5 1 98.25 302 VAL A C 1
ATOM 2381 O O . VAL A 1 302 ? 24.562 11.094 5.641 1 98.25 302 VAL A O 1
ATOM 2384 N N . SER A 1 303 ? 24.125 11.617 7.711 1 97.69 303 SER A N 1
ATOM 2385 C CA . SER A 1 303 ? 25.531 11.648 8.133 1 97.69 303 SER A CA 1
ATOM 2386 C C . SER A 1 303 ? 26.188 10.281 7.973 1 97.69 303 SER A C 1
ATOM 2388 O O . SER A 1 303 ? 27.406 10.172 7.973 1 97.69 303 SER A O 1
ATOM 2390 N N . HIS A 1 304 ? 25.375 9.211 7.801 1 97.06 304 HIS A N 1
ATOM 2391 C CA . HIS A 1 304 ? 25.984 7.887 7.676 1 97.06 304 HIS A CA 1
ATOM 2392 C C . HIS A 1 304 ? 26.828 7.789 6.41 1 97.06 304 HIS A C 1
ATOM 2394 O O . HIS A 1 304 ? 27.75 6.969 6.332 1 97.06 304 HIS A O 1
ATOM 2400 N N . THR A 1 305 ? 26.516 8.586 5.391 1 94.88 305 THR A N 1
ATOM 2401 C CA . THR A 1 305 ? 27.234 8.57 4.117 1 94.88 305 THR A CA 1
ATOM 2402 C C . THR A 1 305 ? 28.672 9.047 4.293 1 94.88 305 THR A C 1
ATOM 2404 O O . THR A 1 305 ? 29.531 8.766 3.457 1 94.88 305 THR A O 1
ATOM 2407 N N . LEU A 1 306 ? 28.906 9.781 5.355 1 95.12 306 LEU A N 1
ATOM 2408 C CA . LEU A 1 306 ? 30.234 10.336 5.617 1 95.12 306 LEU A CA 1
ATOM 2409 C C . LEU A 1 306 ? 31.094 9.352 6.402 1 95.12 306 LEU A C 1
ATOM 2411 O O . LEU A 1 306 ? 32.281 9.57 6.57 1 95.12 306 LEU A O 1
ATOM 2415 N N . GLU A 1 307 ? 30.453 8.297 6.797 1 95.19 307 GLU A N 1
ATOM 2416 C CA . GLU A 1 307 ? 31.188 7.301 7.578 1 95.19 307 GLU A CA 1
ATOM 2417 C C . GLU A 1 307 ? 31.859 6.277 6.672 1 95.19 307 GLU A C 1
ATOM 2419 O O . GLU A 1 307 ? 31.203 5.609 5.875 1 95.19 307 GLU A O 1
ATOM 2424 N N . ALA A 1 308 ? 33.125 6.098 6.711 1 91.19 308 ALA A N 1
ATOM 2425 C CA . ALA A 1 308 ? 33.938 5.316 5.785 1 91.19 308 ALA A CA 1
ATOM 2426 C C . ALA A 1 308 ? 33.594 3.834 5.855 1 91.19 308 ALA A C 1
ATOM 2428 O O . ALA A 1 308 ? 33.562 3.143 4.836 1 91.19 308 ALA A O 1
ATOM 2429 N N . ASP A 1 309 ? 33.25 3.242 6.922 1 91.44 309 ASP A N 1
ATOM 2430 C CA . ASP A 1 309 ? 33.062 1.804 7.059 1 91.44 309 ASP A CA 1
ATOM 2431 C C . ASP A 1 309 ? 31.562 1.441 6.934 1 91.44 309 ASP A C 1
ATOM 2433 O O . ASP A 1 309 ? 31.172 0.33 7.277 1 91.44 309 ASP A O 1
ATOM 2437 N N . ILE A 1 310 ? 30.812 2.383 6.387 1 93.81 310 ILE A N 1
ATOM 2438 C CA . ILE A 1 310 ? 29.375 2.145 6.27 1 93.81 310 ILE A CA 1
ATOM 2439 C C . ILE A 1 310 ? 28.953 2.209 4.805 1 93.81 310 ILE A C 1
ATOM 2441 O O . ILE A 1 310 ? 29.25 3.186 4.109 1 93.81 310 ILE A O 1
ATOM 2445 N N . LEU A 1 311 ? 28.438 1.096 4.281 1 94.62 311 LEU A N 1
ATOM 2446 C CA . LEU A 1 311 ? 27.859 1.129 2.947 1 94.62 311 LEU A CA 1
ATOM 2447 C C . LEU A 1 311 ? 26.672 2.088 2.895 1 94.62 311 LEU A C 1
ATOM 2449 O O . LEU A 1 311 ? 25.734 1.966 3.688 1 94.62 311 LEU A O 1
ATOM 2453 N N . PRO A 1 312 ? 26.656 2.977 2.008 1 96.06 312 PRO A N 1
ATOM 2454 C CA . PRO A 1 312 ? 25.625 4.016 2.033 1 96.06 312 PRO A CA 1
ATOM 2455 C C . PRO A 1 312 ? 24.312 3.555 1.423 1 96.06 312 PRO A C 1
ATOM 2457 O O . PRO A 1 312 ? 24.312 2.76 0.479 1 96.06 312 PRO A O 1
ATOM 2460 N N . PHE A 1 313 ? 23.281 4.016 2.016 1 97.94 313 PHE A N 1
ATOM 2461 C CA . PHE A 1 313 ? 21.984 3.984 1.336 1 97.94 313 PHE A CA 1
ATOM 2462 C C . PHE A 1 313 ? 21.969 4.969 0.173 1 97.94 313 PHE A C 1
ATOM 2464 O O . PHE A 1 313 ? 22.672 5.977 0.19 1 97.94 313 PHE A O 1
ATOM 2471 N N . THR A 1 314 ? 21.25 4.668 -0.868 1 97.62 314 THR A N 1
ATOM 2472 C CA . THR A 1 314 ? 21.062 5.613 -1.964 1 97.62 314 THR A CA 1
ATOM 2473 C C . THR A 1 314 ? 20.156 6.762 -1.54 1 97.62 314 THR A C 1
ATOM 2475 O O . THR A 1 314 ? 18.953 6.562 -1.309 1 97.62 314 THR A O 1
ATOM 2478 N N . GLU A 1 315 ? 20.703 7.891 -1.426 1 97.75 315 GLU A N 1
ATOM 2479 C CA . GLU A 1 315 ? 19.906 9.047 -1.018 1 97.75 315 GLU A CA 1
ATOM 2480 C C . GLU A 1 315 ? 19.047 9.562 -2.166 1 97.75 315 GLU A C 1
ATOM 2482 O O . GLU A 1 315 ? 19.531 9.75 -3.281 1 97.75 315 GLU A O 1
ATOM 2487 N N . VAL A 1 316 ? 17.781 9.758 -1.927 1 97.94 316 VAL A N 1
ATOM 2488 C CA . VAL A 1 316 ? 16.828 10.297 -2.904 1 97.94 316 VAL A CA 1
ATOM 2489 C C . VAL A 1 316 ? 16.062 11.461 -2.293 1 97.94 316 VAL A C 1
ATOM 2491 O O . VAL A 1 316 ? 15.391 11.305 -1.276 1 97.94 316 VAL A O 1
ATOM 2494 N N . ARG A 1 317 ? 16.203 12.578 -2.869 1 96.5 317 ARG A N 1
ATOM 2495 C CA . ARG A 1 317 ? 15.422 13.742 -2.436 1 96.5 317 ARG A CA 1
ATOM 2496 C C . ARG A 1 317 ? 14.008 13.703 -3.006 1 96.5 317 ARG A C 1
ATOM 2498 O O . ARG A 1 317 ? 13.828 13.594 -4.223 1 96.5 317 ARG A O 1
ATOM 2505 N N . ILE A 1 318 ? 13.039 13.789 -2.154 1 94.75 318 ILE A N 1
ATOM 2506 C CA . ILE A 1 318 ? 11.641 13.711 -2.572 1 94.75 318 ILE A CA 1
ATOM 2507 C C . ILE A 1 318 ? 11.219 15.039 -3.205 1 94.75 318 ILE A C 1
ATOM 2509 O O . ILE A 1 318 ? 11.531 16.109 -2.682 1 94.75 318 ILE A O 1
ATOM 2513 N N . ASN A 1 319 ? 10.586 14.875 -4.297 1 88.25 319 ASN A N 1
ATOM 2514 C CA . ASN A 1 319 ? 9.914 16.016 -4.906 1 88.25 319 ASN A CA 1
ATOM 2515 C C . ASN A 1 319 ? 8.445 16.078 -4.496 1 88.25 319 ASN A C 1
ATOM 2517 O O . ASN A 1 319 ? 7.613 15.359 -5.051 1 88.25 319 ASN A O 1
ATOM 2521 N N . ILE A 1 320 ? 8.102 16.906 -3.645 1 79.12 320 ILE A N 1
ATOM 2522 C CA . ILE A 1 320 ? 6.758 16.938 -3.07 1 79.12 320 ILE A CA 1
ATOM 2523 C C . ILE A 1 320 ? 5.77 17.469 -4.105 1 79.12 320 ILE A C 1
ATOM 2525 O O . ILE A 1 320 ? 4.559 17.312 -3.949 1 79.12 320 ILE A O 1
ATOM 2529 N N . HIS A 1 321 ? 6.301 18.203 -5.086 1 72.69 321 HIS A N 1
ATOM 2530 C CA . HIS A 1 321 ? 5.43 18.734 -6.121 1 72.69 321 HIS A CA 1
ATOM 2531 C C . HIS A 1 321 ? 5.086 17.688 -7.168 1 72.69 321 HIS A C 1
ATOM 2533 O O . HIS A 1 321 ? 4.113 17.828 -7.91 1 72.69 321 HIS A O 1
ATOM 2539 N N . SER A 1 322 ? 5.922 16.672 -7.172 1 80.75 322 SER A N 1
ATOM 2540 C CA . SER A 1 322 ? 5.664 15.547 -8.078 1 80.75 322 SER A CA 1
ATOM 2541 C C . SER A 1 322 ? 6.176 14.234 -7.496 1 80.75 322 SER A C 1
ATOM 2543 O O . SER A 1 322 ? 7.289 13.805 -7.797 1 80.75 322 SER A O 1
ATOM 2545 N N . PHE A 1 323 ? 5.43 13.531 -6.828 1 83.38 323 PHE A N 1
ATOM 2546 C CA . PHE A 1 323 ? 5.805 12.227 -6.285 1 83.38 323 PHE A CA 1
ATOM 2547 C C . PHE A 1 323 ? 6.109 11.242 -7.402 1 83.38 323 PHE A C 1
ATOM 2549 O O . PHE A 1 323 ? 6.926 10.336 -7.23 1 83.38 323 PHE A O 1
ATOM 2556 N N . ASN A 1 324 ? 5.449 11.523 -8.531 1 85.94 324 ASN A N 1
ATOM 2557 C CA . ASN A 1 324 ? 5.68 10.641 -9.664 1 85.94 324 ASN A CA 1
ATOM 2558 C C . ASN A 1 324 ? 7.137 10.672 -10.109 1 85.94 324 ASN A C 1
ATOM 2560 O O . ASN A 1 324 ? 7.688 9.641 -10.516 1 85.94 324 ASN A O 1
ATOM 2564 N N . ASP A 1 325 ? 7.652 11.859 -10.016 1 91.19 325 ASP A N 1
ATOM 2565 C CA . ASP A 1 325 ? 9.062 11.984 -10.375 1 91.19 325 ASP A CA 1
ATOM 2566 C C . ASP A 1 325 ? 9.945 11.156 -9.438 1 91.19 325 ASP A C 1
ATOM 2568 O O . ASP A 1 325 ? 10.867 10.484 -9.883 1 91.19 325 ASP A O 1
ATOM 2572 N N . THR A 1 326 ? 9.711 11.305 -8.156 1 94.62 326 THR A N 1
ATOM 2573 C CA . THR A 1 326 ? 10.453 10.531 -7.168 1 94.62 326 THR A CA 1
ATOM 2574 C C . THR A 1 326 ? 10.234 9.039 -7.375 1 94.62 326 THR A C 1
ATOM 2576 O O . THR A 1 326 ? 11.188 8.258 -7.328 1 94.62 326 THR A O 1
ATOM 2579 N N . LEU A 1 327 ? 9.008 8.672 -7.648 1 94.19 327 LEU A N 1
ATOM 2580 C CA . LEU A 1 327 ? 8.664 7.277 -7.883 1 94.19 327 LEU A CA 1
ATOM 2581 C C . LEU A 1 327 ? 9.391 6.738 -9.109 1 94.19 327 LEU A C 1
ATOM 2583 O O . LEU A 1 327 ? 9.875 5.605 -9.102 1 94.19 327 LEU A O 1
ATOM 2587 N N . ASP A 1 328 ? 9.375 7.52 -10.141 1 94.75 328 ASP A N 1
ATOM 2588 C CA . ASP A 1 328 ? 10.094 7.129 -11.352 1 94.75 328 ASP A CA 1
ATOM 2589 C C . ASP A 1 328 ? 11.57 6.875 -11.055 1 94.75 328 ASP A C 1
ATOM 2591 O O . ASP A 1 328 ? 12.148 5.898 -11.539 1 94.75 328 ASP A O 1
ATOM 2595 N N . HIS A 1 329 ? 12.094 7.723 -10.273 1 96.94 329 HIS A N 1
ATOM 2596 C CA . HIS A 1 329 ? 13.5 7.578 -9.906 1 96.94 329 HIS A CA 1
ATOM 2597 C C . HIS A 1 329 ? 13.734 6.309 -9.094 1 96.94 329 HIS A C 1
ATOM 2599 O O . HIS A 1 329 ? 14.68 5.562 -9.359 1 96.94 329 HIS A O 1
ATOM 2605 N N . LEU A 1 330 ? 12.93 6.078 -8.109 1 97.88 330 LEU A N 1
ATOM 2606 C CA . LEU A 1 330 ? 13.031 4.859 -7.312 1 97.88 330 LEU A CA 1
ATOM 2607 C C . LEU A 1 330 ? 12.914 3.623 -8.195 1 97.88 330 LEU A C 1
ATOM 2609 O O . LEU A 1 330 ? 13.703 2.686 -8.07 1 97.88 330 LEU A O 1
ATOM 2613 N N . HIS A 1 331 ? 11.938 3.652 -9.047 1 96.75 331 HIS A N 1
ATOM 2614 C CA . HIS A 1 331 ? 11.695 2.555 -9.977 1 96.75 331 HIS A CA 1
ATOM 2615 C C . HIS A 1 331 ? 12.914 2.299 -10.852 1 96.75 331 HIS A C 1
ATOM 2617 O O . HIS A 1 331 ? 13.312 1.148 -11.039 1 96.75 331 HIS A O 1
ATOM 2623 N N . ASP A 1 332 ? 13.492 3.303 -11.359 1 96.69 332 ASP A N 1
ATOM 2624 C CA . ASP A 1 332 ? 14.672 3.199 -12.211 1 96.69 332 ASP A CA 1
ATOM 2625 C C . ASP A 1 332 ? 15.836 2.543 -11.469 1 96.69 332 ASP A C 1
ATOM 2627 O O . ASP A 1 332 ? 16.516 1.678 -12.016 1 96.69 332 ASP A O 1
ATOM 2631 N N . VAL A 1 333 ? 16.062 2.971 -10.273 1 97.31 333 VAL A N 1
ATOM 2632 C CA . VAL A 1 333 ? 17.172 2.443 -9.492 1 97.31 333 VAL A CA 1
ATOM 2633 C C . VAL A 1 333 ? 16.953 0.957 -9.227 1 97.31 333 VAL A C 1
ATOM 2635 O O . VAL A 1 333 ? 17.891 0.161 -9.312 1 97.31 333 VAL A O 1
ATOM 2638 N N . VAL A 1 334 ? 15.742 0.581 -8.914 1 96.94 334 VAL A N 1
ATOM 2639 C CA . VAL A 1 334 ? 15.43 -0.817 -8.633 1 96.94 334 VAL A CA 1
ATOM 2640 C C . VAL A 1 334 ? 15.672 -1.663 -9.883 1 96.94 334 VAL A C 1
ATOM 2642 O O . VAL A 1 334 ? 16.312 -2.713 -9.812 1 96.94 334 VAL A O 1
ATOM 2645 N N . LEU A 1 335 ? 15.18 -1.184 -11.031 1 95.75 335 LEU A N 1
ATOM 2646 C CA . LEU A 1 335 ? 15.352 -1.924 -12.273 1 95.75 335 LEU A CA 1
ATOM 2647 C C . LEU A 1 335 ? 16.828 -2.062 -12.633 1 95.75 335 LEU A C 1
ATOM 2649 O O . LEU A 1 335 ? 17.25 -3.113 -13.109 1 95.75 335 LEU A O 1
ATOM 2653 N N . LYS A 1 336 ? 17.516 -1.01 -12.43 1 95.12 336 LYS A N 1
ATOM 2654 C CA . LYS A 1 336 ? 18.953 -1.054 -12.703 1 95.12 336 LYS A CA 1
ATOM 2655 C C . LYS A 1 336 ? 19.641 -2.105 -11.844 1 95.12 336 LYS A C 1
ATOM 2657 O O . LYS A 1 336 ? 20.5 -2.84 -12.328 1 95.12 336 LYS A O 1
ATOM 2662 N N . ARG A 1 337 ? 19.312 -2.154 -10.602 1 93.62 337 ARG A N 1
ATOM 2663 C CA . ARG A 1 337 ? 19.906 -3.133 -9.695 1 93.62 337 ARG A CA 1
ATOM 2664 C C . ARG A 1 337 ? 19.547 -4.555 -10.117 1 93.62 337 ARG A C 1
ATOM 2666 O O . ARG A 1 337 ? 20.359 -5.469 -10.008 1 93.62 337 ARG A O 1
ATOM 2673 N N . ILE A 1 338 ? 18.297 -4.773 -10.5 1 92.31 338 ILE A N 1
ATOM 2674 C CA . ILE A 1 338 ? 17.875 -6.082 -10.977 1 92.31 338 ILE A CA 1
ATOM 2675 C C . ILE A 1 338 ? 18.656 -6.453 -12.234 1 92.31 338 ILE A C 1
ATOM 2677 O O . ILE A 1 338 ? 19.141 -7.582 -12.352 1 92.31 338 ILE A O 1
ATOM 2681 N N . LYS A 1 339 ? 18.781 -5.531 -13.117 1 91.31 339 LYS A N 1
ATOM 2682 C CA . LYS A 1 339 ? 19.531 -5.746 -14.359 1 91.31 339 LYS A CA 1
ATOM 2683 C C . LYS A 1 339 ? 20.984 -6.137 -14.07 1 91.31 339 LYS A C 1
ATOM 2685 O O . LYS A 1 339 ? 21.531 -7.02 -14.727 1 91.31 339 LYS A O 1
ATOM 2690 N N . ASP A 1 340 ? 21.578 -5.512 -13.109 1 88.38 340 ASP A N 1
ATOM 2691 C CA . ASP A 1 340 ? 22.969 -5.773 -12.75 1 88.38 340 ASP A CA 1
ATOM 2692 C C . ASP A 1 340 ? 23.156 -7.219 -12.281 1 88.38 340 ASP A C 1
ATOM 2694 O O . ASP A 1 340 ? 24.172 -7.84 -12.562 1 88.38 340 ASP A O 1
ATOM 2698 N N . VAL A 1 341 ? 22.25 -7.723 -11.625 1 82.31 341 VAL A N 1
ATOM 2699 C CA . VAL A 1 341 ? 22.344 -9.078 -11.094 1 82.31 341 VAL A CA 1
ATOM 2700 C C . VAL A 1 341 ? 22.109 -10.094 -12.211 1 82.31 341 VAL A C 1
ATOM 2702 O O . VAL A 1 341 ? 22.75 -11.141 -12.242 1 82.31 341 VAL A O 1
ATOM 2705 N N . PHE A 1 342 ? 21.188 -9.828 -13.125 1 79.88 342 PHE A N 1
ATOM 2706 C CA . PHE A 1 342 ? 20.875 -10.734 -14.219 1 79.88 342 PHE A CA 1
ATOM 2707 C C . PHE A 1 342 ? 21.984 -10.719 -15.266 1 79.88 342 PHE A C 1
ATOM 2709 O O . PHE A 1 342 ? 22.266 -11.742 -15.898 1 79.88 342 PHE A O 1
ATOM 2716 N N . VAL A 1 343 ? 22.484 -9.594 -15.523 1 70 343 VAL A N 1
ATOM 2717 C CA . VAL A 1 343 ? 23.594 -9.516 -16.469 1 70 343 VAL A CA 1
ATOM 2718 C C . VAL A 1 343 ? 24.828 -10.203 -15.891 1 70 343 VAL A C 1
ATOM 2720 O O . VAL A 1 343 ? 25.531 -10.93 -16.594 1 70 343 VAL A O 1
ATOM 2723 N N . SER A 1 344 ? 25.047 -9.961 -14.688 1 62.25 344 SER A N 1
ATOM 2724 C CA . SER A 1 344 ? 26.203 -10.57 -14.031 1 62.25 344 SER A CA 1
ATOM 2725 C C . SER A 1 344 ? 26.047 -12.078 -13.938 1 62.25 344 SER A C 1
ATOM 2727 O O . SER A 1 344 ? 27.031 -12.82 -14.039 1 62.25 344 SER A O 1
ATOM 2729 N N . GLY A 1 345 ? 24.859 -12.516 -13.711 1 56.5 345 GLY A N 1
ATOM 2730 C CA . GLY A 1 345 ? 24.625 -13.953 -13.648 1 56.5 345 GLY A CA 1
ATOM 2731 C C . GLY A 1 345 ? 24.828 -14.648 -14.977 1 56.5 345 GLY A C 1
ATOM 2732 O O . GLY A 1 345 ? 25.359 -15.766 -15.023 1 56.5 345 GLY A O 1
ATOM 2733 N N . LYS A 1 346 ? 24.422 -14.078 -16.141 1 55.31 346 LYS A N 1
ATOM 2734 C CA . LYS A 1 346 ? 24.656 -14.648 -17.469 1 55.31 346 LYS A CA 1
ATOM 2735 C C . LYS A 1 346 ? 26.141 -14.664 -17.797 1 55.31 346 LYS A C 1
ATOM 2737 O O . LYS A 1 346 ? 26.625 -15.586 -18.453 1 55.31 346 LYS A O 1
ATOM 2742 N N . ALA A 1 347 ? 26.828 -13.703 -17.406 1 50.25 347 ALA A N 1
ATOM 2743 C CA . ALA A 1 347 ? 28.266 -13.664 -17.672 1 50.25 347 ALA A CA 1
ATOM 2744 C C . ALA A 1 347 ? 29 -14.805 -16.969 1 50.25 347 ALA A C 1
ATOM 2746 O O . ALA A 1 347 ? 29.969 -15.352 -17.484 1 50.25 347 ALA A O 1
ATOM 2747 N N . THR A 1 348 ? 28.469 -15.156 -15.883 1 46.88 348 THR A N 1
ATOM 2748 C CA . THR A 1 348 ? 29.125 -16.234 -15.148 1 46.88 348 THR A CA 1
ATOM 2749 C C . THR A 1 348 ? 28.766 -17.594 -15.742 1 46.88 348 THR A C 1
ATOM 2751 O O . THR A 1 348 ? 29.531 -18.547 -15.625 1 46.88 348 THR A O 1
ATOM 2754 N N . GLU A 1 349 ? 27.594 -17.734 -16.281 1 46.34 349 GLU A N 1
ATOM 2755 C CA . GLU A 1 349 ? 27.219 -19 -16.906 1 46.34 349 GLU A CA 1
ATOM 2756 C C . GLU A 1 349 ? 27.984 -19.219 -18.203 1 46.34 349 GLU A C 1
ATOM 2758 O O . GLU A 1 349 ? 28.266 -20.359 -18.578 1 46.34 349 GLU A O 1
ATOM 2763 N N . ASP A 1 350 ? 28.234 -18.297 -18.969 1 44.72 350 ASP A N 1
ATOM 2764 C CA . ASP A 1 350 ? 29 -18.453 -20.203 1 44.72 350 ASP A CA 1
ATOM 2765 C C . ASP A 1 350 ? 30.469 -18.703 -19.922 1 44.72 350 ASP A C 1
ATOM 2767 O O . ASP A 1 350 ? 31.25 -18.984 -20.844 1 44.72 350 ASP A O 1
ATOM 2771 N N . LYS A 1 351 ? 30.906 -18.562 -18.703 1 38.94 351 LYS A N 1
ATOM 2772 C CA . LYS A 1 351 ? 32.25 -19.047 -18.469 1 38.94 351 LYS A CA 1
ATOM 2773 C C . LYS A 1 351 ? 32.25 -20.469 -17.906 1 38.94 351 LYS A C 1
ATOM 2775 O O . LYS A 1 351 ? 31.484 -20.781 -17 1 38.94 351 LYS A O 1
ATOM 2780 N N . MET B 1 1 ? -64.188 33.031 -6.719 1 20.02 1 MET B N 1
ATOM 2781 C CA . MET B 1 1 ? -63.219 34.094 -6.5 1 20.02 1 MET B CA 1
ATOM 2782 C C . MET B 1 1 ? -62.094 34.031 -7.543 1 20.02 1 MET B C 1
ATOM 2784 O O . MET B 1 1 ? -61.688 32.938 -7.945 1 20.02 1 MET B O 1
ATOM 2788 N N . SER B 1 2 ? -61.719 35.188 -8.266 1 20.44 2 SER B N 1
ATOM 2789 C CA . SER B 1 2 ? -61.281 35.844 -9.492 1 20.44 2 SER B CA 1
ATOM 2790 C C . SER B 1 2 ? -59.781 35.781 -9.641 1 20.44 2 SER B C 1
ATOM 2792 O O . SER B 1 2 ? -59.188 36.531 -10.445 1 20.44 2 SER B O 1
ATOM 2794 N N . LEU B 1 3 ? -59.125 35.156 -8.656 1 19.73 3 LEU B N 1
ATOM 2795 C CA . LEU B 1 3 ? -57.781 35.688 -8.492 1 19.73 3 LEU B CA 1
ATOM 2796 C C . LEU B 1 3 ? -57 35.688 -9.82 1 19.73 3 LEU B C 1
ATOM 2798 O O . LEU B 1 3 ? -57.406 35 -10.766 1 19.73 3 LEU B O 1
ATOM 2802 N N . ASN B 1 4 ? -55.625 35.812 -9.82 1 19.38 4 ASN B N 1
ATOM 2803 C CA . ASN B 1 4 ? -54.469 36.469 -10.406 1 19.38 4 ASN B CA 1
ATOM 2804 C C . ASN B 1 4 ? -53.969 35.75 -11.656 1 19.38 4 ASN B C 1
ATOM 2806 O O . ASN B 1 4 ? -53.469 34.656 -11.578 1 19.38 4 ASN B O 1
ATOM 2810 N N . GLU B 1 5 ? -54.594 35.875 -12.875 1 20.58 5 GLU B N 1
ATOM 2811 C CA . GLU B 1 5 ? -54.406 35.438 -14.258 1 20.58 5 GLU B CA 1
ATOM 2812 C C . GLU B 1 5 ? -53.031 35.875 -14.797 1 20.58 5 GLU B C 1
ATOM 2814 O O . GLU B 1 5 ? -52.688 35.5 -15.922 1 20.58 5 GLU B O 1
ATOM 2819 N N . HIS B 1 6 ? -52.5 36.969 -14.141 1 20.17 6 HIS B N 1
ATOM 2820 C CA . HIS B 1 6 ? -51.781 37.875 -15.039 1 20.17 6 HIS B CA 1
ATOM 2821 C C . HIS B 1 6 ? -50.562 37.188 -15.609 1 20.17 6 HIS B C 1
ATOM 2823 O O . HIS B 1 6 ? -50.031 37.594 -16.641 1 20.17 6 HIS B O 1
ATOM 2829 N N . ASP B 1 7 ? -49.688 36.562 -14.766 1 19.98 7 ASP B N 1
ATOM 2830 C CA . ASP B 1 7 ? -48.25 36.812 -14.93 1 19.98 7 ASP B CA 1
ATOM 2831 C C . ASP B 1 7 ? -47.688 36.062 -16.141 1 19.98 7 ASP B C 1
ATOM 2833 O O . ASP B 1 7 ? -47 35.062 -15.992 1 19.98 7 ASP B O 1
ATOM 2837 N N . ALA B 1 8 ? -48.438 35.844 -17.219 1 19.64 8 ALA B N 1
ATOM 2838 C CA . ALA B 1 8 ? -48.094 35 -18.359 1 19.64 8 ALA B CA 1
ATOM 2839 C C . ALA B 1 8 ? -46.875 35.531 -19.094 1 19.64 8 ALA B C 1
ATOM 2841 O O . ALA B 1 8 ? -46.25 34.812 -19.875 1 19.64 8 ALA B O 1
ATOM 2842 N N . ALA B 1 9 ? -46.875 36.844 -19.25 1 19.12 9 ALA B N 1
ATOM 2843 C CA . ALA B 1 9 ? -46.469 37.219 -20.594 1 19.12 9 ALA B CA 1
ATOM 2844 C C . ALA B 1 9 ? -45 36.906 -20.812 1 19.12 9 ALA B C 1
ATOM 2846 O O . ALA B 1 9 ? -44.594 36.438 -21.891 1 19.12 9 ALA B O 1
ATOM 2847 N N . MET B 1 10 ? -44.062 37.594 -20.062 1 20.16 10 MET B N 1
ATOM 2848 C CA . MET B 1 10 ? -42.906 38.188 -20.734 1 20.16 10 MET B CA 1
ATOM 2849 C C . MET B 1 10 ? -41.875 37.156 -21.078 1 20.16 10 MET B C 1
ATOM 2851 O O . MET B 1 10 ? -40.906 36.938 -20.328 1 20.16 10 MET B O 1
ATOM 2855 N N . SER B 1 11 ? -42.125 35.938 -21.531 1 20.61 11 SER B N 1
ATOM 2856 C CA . SER B 1 11 ? -41.156 34.844 -21.672 1 20.61 11 SER B CA 1
ATOM 2857 C C . SER B 1 11 ? -40.125 35.188 -22.766 1 20.61 11 SER B C 1
ATOM 2859 O O . SER B 1 11 ? -39.656 34.281 -23.438 1 20.61 11 SER B O 1
ATOM 2861 N N . GLY B 1 12 ? -39.969 36.469 -23.188 1 21.75 12 GLY B N 1
ATOM 2862 C CA . GLY B 1 12 ? -39.188 36.562 -24.406 1 21.75 12 GLY B CA 1
ATOM 2863 C C . GLY B 1 12 ? -37.781 36.031 -24.266 1 21.75 12 GLY B C 1
ATOM 2864 O O . GLY B 1 12 ? -36.938 36.625 -23.578 1 21.75 12 GLY B O 1
ATOM 2865 N N . LEU B 1 13 ? -37.531 34.781 -24.109 1 22.52 13 LEU B N 1
ATOM 2866 C CA . LEU B 1 13 ? -36.25 34.062 -23.938 1 22.52 13 LEU B CA 1
ATOM 2867 C C . LEU B 1 13 ? -35.281 34.438 -25.062 1 22.52 13 LEU B C 1
ATOM 2869 O O . LEU B 1 13 ? -35.531 34.188 -26.234 1 22.52 13 LEU B O 1
ATOM 2873 N N . MET B 1 14 ? -34.688 35.719 -24.969 1 23.64 14 MET B N 1
ATOM 2874 C CA . MET B 1 14 ? -33.688 36.125 -25.953 1 23.64 14 MET B CA 1
ATOM 2875 C C . MET B 1 14 ? -32.688 35 -26.203 1 23.64 14 MET B C 1
ATOM 2877 O O . MET B 1 14 ? -32.25 34.312 -25.266 1 23.64 14 MET B O 1
ATOM 2881 N N . ASP B 1 15 ? -32.594 34.469 -27.375 1 23.34 15 ASP B N 1
ATOM 2882 C CA . ASP B 1 15 ? -31.75 33.469 -28.016 1 23.34 15 ASP B CA 1
ATOM 2883 C C . ASP B 1 15 ? -30.266 33.844 -27.875 1 23.34 15 ASP B C 1
ATOM 2885 O O . ASP B 1 15 ? -29.797 34.75 -28.547 1 23.34 15 ASP B O 1
ATOM 2889 N N . VAL B 1 16 ? -29.812 34.156 -26.656 1 25.42 16 VAL B N 1
ATOM 2890 C CA . VAL B 1 16 ? -28.406 34.531 -26.641 1 25.42 16 VAL B CA 1
ATOM 2891 C C . VAL B 1 16 ? -27.594 33.5 -27.391 1 25.42 16 VAL B C 1
ATOM 2893 O O . VAL B 1 16 ? -27.656 32.312 -27.078 1 25.42 16 VAL B O 1
ATOM 2896 N N . GLU B 1 17 ? -27.156 33.812 -28.578 1 25.38 17 GLU B N 1
ATOM 2897 C CA . GLU B 1 17 ? -26.25 33.031 -29.438 1 25.38 17 GLU B CA 1
ATOM 2898 C C . GLU B 1 17 ? -25.016 32.594 -28.656 1 25.38 17 GLU B C 1
ATOM 2900 O O . GLU B 1 17 ? -24.266 33.438 -28.125 1 25.38 17 GLU B O 1
ATOM 2905 N N . VAL B 1 18 ? -25.062 31.484 -27.953 1 27.94 18 VAL B N 1
ATOM 2906 C CA . VAL B 1 18 ? -23.938 30.875 -27.25 1 27.94 18 VAL B CA 1
ATOM 2907 C C . VAL B 1 18 ? -22.719 30.797 -28.156 1 27.94 18 VAL B C 1
ATOM 2909 O O . VAL B 1 18 ? -22.75 30.109 -29.188 1 27.94 18 VAL B O 1
ATOM 2912 N N . THR B 1 19 ? -22.031 31.922 -28.328 1 29.02 19 THR B N 1
ATOM 2913 C CA . THR B 1 19 ? -20.781 31.828 -29.094 1 29.02 19 THR B CA 1
ATOM 2914 C C . THR B 1 19 ? -19.938 30.656 -28.609 1 29.02 19 THR B C 1
ATOM 2916 O O . THR B 1 19 ? -19.734 30.5 -27.406 1 29.02 19 THR B O 1
ATOM 2919 N N . PRO B 1 20 ? -19.859 29.625 -29.391 1 30.45 20 PRO B N 1
ATOM 2920 C CA . PRO B 1 20 ? -19.094 28.453 -28.969 1 30.45 20 PRO B CA 1
ATOM 2921 C C . PRO B 1 20 ? -17.734 28.797 -28.375 1 30.45 20 PRO B C 1
ATOM 2923 O O . PRO B 1 20 ? -17.156 29.828 -28.719 1 30.45 20 PRO B O 1
ATOM 2926 N N . PRO B 1 21 ? -17.547 28.531 -27.109 1 31.31 21 PRO B N 1
ATOM 2927 C CA . PRO B 1 21 ? -16.25 28.891 -26.531 1 31.31 21 PRO B CA 1
ATOM 2928 C C . PRO B 1 21 ? -15.078 28.609 -27.469 1 31.31 21 PRO B C 1
ATOM 2930 O O . PRO B 1 21 ? -15.188 27.75 -28.344 1 31.31 21 PRO B O 1
ATOM 2933 N N . PRO B 1 22 ? -14.234 29.562 -27.734 1 30.22 22 PRO B N 1
ATOM 2934 C CA . PRO B 1 22 ? -13.109 29.391 -28.672 1 30.22 22 PRO B CA 1
ATOM 2935 C C . PRO B 1 22 ? -12.422 28.047 -28.531 1 30.22 22 PRO B C 1
ATOM 2937 O O . PRO B 1 22 ? -12.43 27.453 -27.438 1 30.22 22 PRO B O 1
ATOM 2940 N N . PRO B 1 23 ? -12.32 27.297 -29.641 1 31.11 23 PRO B N 1
ATOM 2941 C CA . PRO B 1 23 ? -11.695 25.969 -29.609 1 31.11 23 PRO B CA 1
ATOM 2942 C C . PRO B 1 23 ? -10.383 25.953 -28.828 1 31.11 23 PRO B C 1
ATOM 2944 O O . PRO B 1 23 ? -9.688 26.969 -28.766 1 31.11 23 PRO B O 1
ATOM 2947 N N . SER B 1 24 ? -10.352 25.266 -27.781 1 30.88 24 SER B N 1
ATOM 2948 C CA . SER B 1 24 ? -9.148 25.172 -26.969 1 30.88 24 SER B CA 1
ATOM 2949 C C . SER B 1 24 ? -7.902 24.969 -27.828 1 30.88 24 SER B C 1
ATOM 2951 O O . SER B 1 24 ? -7.941 24.234 -28.812 1 30.88 24 SER B O 1
ATOM 2953 N N . LEU B 1 25 ? -7.043 25.969 -27.844 1 32.06 25 LEU B N 1
ATOM 2954 C CA . LEU B 1 25 ? -5.773 25.984 -28.562 1 32.06 25 LEU B CA 1
ATOM 2955 C C . LEU B 1 25 ? -5.105 24.625 -28.531 1 32.06 25 LEU B C 1
ATOM 2957 O O . LEU B 1 25 ? -4.09 24.406 -29.203 1 32.06 25 LEU B O 1
ATOM 2961 N N . ILE B 1 26 ? -5.383 23.812 -27.672 1 35.06 26 ILE B N 1
ATOM 2962 C CA . ILE B 1 26 ? -4.73 22.516 -27.547 1 35.06 26 ILE B CA 1
ATOM 2963 C C . ILE B 1 26 ? -5.062 21.656 -28.766 1 35.06 26 ILE B C 1
ATOM 2965 O O . ILE B 1 26 ? -4.422 20.625 -29.016 1 35.06 26 ILE B O 1
ATOM 2969 N N . SER B 1 27 ? -6.055 21.875 -29.469 1 35.94 27 SER B N 1
ATOM 2970 C CA . SER B 1 27 ? -6.406 21.062 -30.625 1 35.94 27 SER B CA 1
ATOM 2971 C C . SER B 1 27 ? -5.348 21.172 -31.719 1 35.94 27 SER B C 1
ATOM 2973 O O . SER B 1 27 ? -5.371 20.422 -32.688 1 35.94 27 SER B O 1
ATOM 2975 N N . ALA B 1 28 ? -4.738 22.297 -31.875 1 33.09 28 ALA B N 1
ATOM 2976 C CA . ALA B 1 28 ? -3.885 22.5 -33.031 1 33.09 28 ALA B CA 1
ATOM 2977 C C . ALA B 1 28 ? -2.523 21.844 -32.844 1 33.09 28 ALA B C 1
ATOM 2979 O O . ALA B 1 28 ? -1.744 21.719 -33.812 1 33.09 28 ALA B O 1
ATOM 2980 N N . LEU B 1 29 ? -1.96 21.828 -31.625 1 33.34 29 LEU B N 1
ATOM 2981 C CA . LEU B 1 29 ? -0.602 21.297 -31.531 1 33.34 29 LEU B CA 1
ATOM 2982 C C . LEU B 1 29 ? -0.61 19.781 -31.406 1 33.34 29 LEU B C 1
ATOM 2984 O O . LEU B 1 29 ? -1.562 19.203 -30.875 1 33.34 29 LEU B O 1
ATOM 2988 N N . GLY B 1 30 ? 0.079 19.016 -32.188 1 33.25 30 GLY B N 1
ATOM 2989 C CA . GLY B 1 30 ? 0.254 17.578 -32.188 1 33.25 30 GLY B CA 1
ATOM 2990 C C . GLY B 1 30 ? 0.418 17 -30.812 1 33.25 30 GLY B C 1
ATOM 2991 O O . GLY B 1 30 ? 0.725 17.719 -29.859 1 33.25 30 GLY B O 1
ATOM 2992 N N . SER B 1 31 ? -0.024 15.742 -30.531 1 39 31 SER B N 1
ATOM 2993 C CA . SER B 1 31 ? -0.176 15.031 -29.266 1 39 31 SER B CA 1
ATOM 2994 C C . SER B 1 31 ? 1.095 15.125 -28.422 1 39 31 SER B C 1
ATOM 2996 O O . SER B 1 31 ? 1.031 15.336 -27.203 1 39 31 SER B O 1
ATOM 2998 N N . HIS B 1 32 ? 2.199 14.93 -29.031 1 42.75 32 HIS B N 1
ATOM 2999 C CA . HIS B 1 32 ? 3.479 14.938 -28.328 1 42.75 32 HIS B CA 1
ATOM 3000 C C . HIS B 1 32 ? 3.84 16.344 -27.859 1 42.75 32 HIS B C 1
ATOM 3002 O O . HIS B 1 32 ? 4.355 16.516 -26.75 1 42.75 32 HIS B O 1
ATOM 3008 N N . GLN B 1 33 ? 3.666 17.25 -28.719 1 41.44 33 GLN B N 1
ATOM 3009 C CA . GLN B 1 33 ? 4.004 18.625 -28.406 1 41.44 33 GLN B CA 1
ATOM 3010 C C . GLN B 1 33 ? 3.092 19.188 -27.312 1 41.44 33 GLN B C 1
ATOM 3012 O O . GLN B 1 33 ? 3.527 19.969 -26.469 1 41.44 33 GLN B O 1
ATOM 3017 N N . ALA B 1 34 ? 1.885 18.766 -27.25 1 39.62 34 ALA B N 1
ATOM 3018 C CA . ALA B 1 34 ? 0.938 19.203 -26.234 1 39.62 34 ALA B CA 1
ATOM 3019 C C . ALA B 1 34 ? 1.331 18.688 -24.859 1 39.62 34 ALA B C 1
ATOM 3021 O O . ALA B 1 34 ? 1.213 19.391 -23.859 1 39.62 34 ALA B O 1
ATOM 3022 N N . GLU B 1 35 ? 1.791 17.438 -24.828 1 46.19 35 GLU B N 1
ATOM 3023 C CA . GLU B 1 35 ? 2.27 16.875 -23.578 1 46.19 35 GLU B CA 1
ATOM 3024 C C . GLU B 1 35 ? 3.502 17.609 -23.062 1 46.19 35 GLU B C 1
ATOM 3026 O O . GLU B 1 35 ? 3.625 17.875 -21.859 1 46.19 35 GLU B O 1
ATOM 3031 N N . VAL B 1 36 ? 4.418 18.016 -23.969 1 45.38 36 VAL B N 1
ATOM 3032 C CA . VAL B 1 36 ? 5.605 18.781 -23.609 1 45.38 36 VAL B CA 1
ATOM 3033 C C . VAL B 1 36 ? 5.199 20.172 -23.156 1 45.38 36 VAL B C 1
ATOM 3035 O O . VAL B 1 36 ? 5.734 20.688 -22.172 1 45.38 36 VAL B O 1
ATOM 3038 N N . VAL B 1 37 ? 4.402 20.812 -23.859 1 40.62 37 VAL B N 1
ATOM 3039 C CA . VAL B 1 37 ? 3.932 22.141 -23.5 1 40.62 37 VAL B CA 1
ATOM 3040 C C . VAL B 1 37 ? 3.15 22.078 -22.188 1 40.62 37 VAL B C 1
ATOM 3042 O O . VAL B 1 37 ? 3.303 22.953 -21.328 1 40.62 37 VAL B O 1
ATOM 3045 N N . VAL B 1 38 ? 2.367 21.109 -22 1 44.78 38 VAL B N 1
ATOM 3046 C CA . VAL B 1 38 ? 1.665 20.906 -20.734 1 44.78 38 VAL B CA 1
ATOM 3047 C C . VAL B 1 38 ? 2.674 20.672 -19.625 1 44.78 38 VAL B C 1
ATOM 3049 O O . VAL B 1 38 ? 2.545 21.219 -18.531 1 44.78 38 VAL B O 1
ATOM 3052 N N . LYS B 1 39 ? 3.672 19.984 -19.938 1 49.84 39 LYS B N 1
ATOM 3053 C CA . LYS B 1 39 ? 4.738 19.75 -18.969 1 49.84 39 LYS B CA 1
ATOM 3054 C C . LYS B 1 39 ? 5.516 21.031 -18.672 1 49.84 39 LYS B C 1
ATOM 3056 O O . LYS B 1 39 ? 5.863 21.297 -17.516 1 49.84 39 LYS B O 1
ATOM 3061 N N . ARG B 1 40 ? 5.91 21.75 -19.703 1 44.72 40 ARG B N 1
ATOM 3062 C CA . ARG B 1 40 ? 6.621 23.016 -19.562 1 44.72 40 ARG B CA 1
ATOM 3063 C C . ARG B 1 40 ? 5.758 24.047 -18.844 1 44.72 40 ARG B C 1
ATOM 3065 O O . ARG B 1 40 ? 6.258 24.828 -18.031 1 44.72 40 ARG B O 1
ATOM 3072 N N . ASN B 1 41 ? 4.578 24.234 -19.172 1 45.72 41 ASN B N 1
ATOM 3073 C CA . ASN B 1 41 ? 3.65 25.188 -18.562 1 45.72 41 ASN B CA 1
ATOM 3074 C C . ASN B 1 41 ? 3.252 24.766 -17.156 1 45.72 41 ASN B C 1
ATOM 3076 O O . ASN B 1 41 ? 2.936 25.609 -16.312 1 45.72 41 ASN B O 1
ATOM 3080 N N . GLN B 1 42 ? 3.08 23.484 -16.812 1 54.16 42 GLN B N 1
ATOM 3081 C CA . GLN B 1 42 ? 2.904 22.953 -15.469 1 54.16 42 GLN B CA 1
ATOM 3082 C C . GLN B 1 42 ? 3.988 23.469 -14.531 1 54.16 42 GLN B C 1
ATOM 3084 O O . GLN B 1 42 ? 3.713 23.797 -13.367 1 54.16 42 GLN B O 1
ATOM 3089 N N . SER B 1 43 ? 5.168 23.688 -15.227 1 59.75 43 SER B N 1
ATOM 3090 C CA . SER B 1 43 ? 6.359 24.062 -14.477 1 59.75 43 SER B CA 1
ATOM 3091 C C . SER B 1 43 ? 6.285 25.531 -14.016 1 59.75 43 SER B C 1
ATOM 3093 O O . SER B 1 43 ? 6.652 25.844 -12.883 1 59.75 43 SER B O 1
ATOM 3095 N N . LYS B 1 44 ? 5.652 26.375 -14.859 1 65.69 44 LYS B N 1
ATOM 3096 C CA . LYS B 1 44 ? 5.699 27.781 -14.492 1 65.69 44 LYS B CA 1
ATOM 3097 C C . LYS B 1 44 ? 4.852 28.062 -13.258 1 65.69 44 LYS B C 1
ATOM 3099 O O . LYS B 1 44 ? 5.258 28.828 -12.383 1 65.69 44 LYS B O 1
ATOM 3104 N N . TYR B 1 45 ? 3.691 27.453 -13.133 1 76.5 45 TYR B N 1
ATOM 3105 C CA . TYR B 1 45 ? 2.771 27.734 -12.031 1 76.5 45 TYR B CA 1
ATOM 3106 C C . TYR B 1 45 ? 3.191 26.984 -10.773 1 76.5 45 TYR B C 1
ATOM 3108 O O . TYR B 1 45 ? 2.861 27.391 -9.656 1 76.5 45 TYR B O 1
ATOM 3116 N N . ASP B 1 46 ? 3.971 26 -11.023 1 73.81 46 ASP B N 1
ATOM 3117 C CA . ASP B 1 46 ? 4.355 25.172 -9.883 1 73.81 46 ASP B CA 1
ATOM 3118 C C . ASP B 1 46 ? 5.355 25.891 -8.992 1 73.81 46 ASP B C 1
ATOM 3120 O O . ASP B 1 46 ? 5.453 25.609 -7.797 1 73.81 46 ASP B O 1
ATOM 3124 N N . PHE B 1 47 ? 5.863 26.953 -9.516 1 76.69 47 PHE B N 1
ATOM 3125 C CA . PHE B 1 47 ? 6.883 27.672 -8.75 1 76.69 47 PHE B CA 1
ATOM 3126 C C . PHE B 1 47 ? 6.246 28.766 -7.887 1 76.69 47 PHE B C 1
ATOM 3128 O O . PHE B 1 47 ? 6.867 29.25 -6.945 1 76.69 47 PHE B O 1
ATOM 3135 N N . VAL B 1 48 ? 5.027 29.156 -8.203 1 85.25 48 VAL B N 1
ATOM 3136 C CA . VAL B 1 48 ? 4.355 30.188 -7.41 1 85.25 48 VAL B CA 1
ATOM 3137 C C . VAL B 1 48 ? 3.672 29.547 -6.207 1 85.25 48 VAL B C 1
ATOM 3139 O O . VAL B 1 48 ? 2.861 28.625 -6.355 1 85.25 48 VAL B O 1
ATOM 3142 N N . LYS B 1 49 ? 4.027 30.047 -5.047 1 86.56 49 LYS B N 1
ATOM 3143 C CA . LYS B 1 49 ? 3.432 29.516 -3.82 1 86.56 49 LYS B CA 1
ATOM 3144 C C . LYS B 1 49 ? 2.104 30.203 -3.518 1 86.56 49 LYS B C 1
ATOM 3146 O O . LYS B 1 49 ? 2.018 31.438 -3.529 1 86.56 49 LYS B O 1
ATOM 3151 N N . VAL B 1 50 ? 1.113 29.422 -3.459 1 91.25 50 VAL B N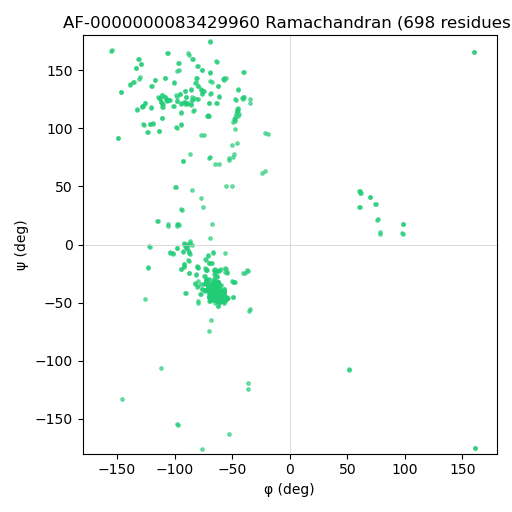 1
ATOM 3152 C CA . VAL B 1 50 ? -0.191 29.922 -3.037 1 91.25 50 VAL B CA 1
ATOM 3153 C C . VAL B 1 50 ? -0.452 29.531 -1.585 1 91.25 50 VAL B C 1
ATOM 3155 O O . VAL B 1 50 ? -0.464 28.344 -1.253 1 91.25 50 VAL B O 1
ATOM 3158 N N . ARG B 1 51 ? -0.623 30.547 -0.75 1 90.75 51 ARG B N 1
ATOM 3159 C CA . ARG B 1 51 ? -0.842 30.328 0.676 1 90.75 51 ARG B CA 1
ATOM 3160 C C . ARG B 1 51 ? -2.326 30.406 1.02 1 90.75 51 ARG B C 1
ATOM 3162 O O . ARG B 1 51 ? -3.02 31.328 0.594 1 90.75 51 ARG B O 1
ATOM 3169 N N . VAL B 1 52 ? -2.783 29.422 1.677 1 90.44 52 VAL B N 1
ATOM 3170 C CA . VAL B 1 52 ? -4.184 29.344 2.078 1 90.44 52 VAL B CA 1
ATOM 3171 C C . VAL B 1 52 ? -4.293 29.453 3.598 1 90.44 52 VAL B C 1
ATOM 3173 O O . VAL B 1 52 ? -3.67 28.688 4.328 1 90.44 52 VAL B O 1
ATOM 3176 N N . TRP B 1 53 ? -5.055 30.359 4.082 1 86.94 53 TRP B N 1
ATOM 3177 C CA . TRP B 1 53 ? -5.188 30.656 5.504 1 86.94 53 TRP B CA 1
ATOM 3178 C C . TRP B 1 53 ? -6.414 29.984 6.094 1 86.94 53 TRP B C 1
ATOM 3180 O O . TRP B 1 53 ? -7.516 30.094 5.551 1 86.94 53 TRP B O 1
ATOM 3190 N N . VAL B 1 54 ? -6.195 29.203 7.105 1 81.19 54 VAL B N 1
ATOM 3191 C CA . VAL B 1 54 ? -7.273 28.609 7.883 1 81.19 54 VAL B CA 1
ATOM 3192 C C . VAL B 1 54 ? -7.195 29.078 9.336 1 81.19 54 VAL B C 1
ATOM 3194 O O . VAL B 1 54 ? -6.363 28.594 10.109 1 81.19 54 VAL B O 1
ATOM 3197 N N . GLU B 1 55 ? -8.031 29.953 9.68 1 79.31 55 GLU B N 1
ATOM 3198 C CA . GLU B 1 55 ? -7.977 30.562 11.008 1 79.31 55 GLU B CA 1
ATOM 3199 C C . GLU B 1 55 ? -6.582 31.094 11.312 1 79.31 55 GLU B C 1
ATOM 3201 O O . GLU B 1 55 ? -6.059 31.938 10.594 1 79.31 55 GLU B O 1
ATOM 3206 N N . ASP B 1 56 ? -5.918 30.375 12.195 1 75.25 56 ASP B N 1
ATOM 3207 C CA . ASP B 1 56 ? -4.621 30.891 12.625 1 75.25 56 ASP B CA 1
ATOM 3208 C C . ASP B 1 56 ? -3.477 30.094 12.008 1 75.25 56 ASP B C 1
ATOM 3210 O O . ASP B 1 56 ? -2.324 30.234 12.43 1 75.25 56 ASP B O 1
ATOM 3214 N N . HIS B 1 57 ? -3.875 29.391 10.977 1 77.62 57 HIS B N 1
ATOM 3215 C CA . HIS B 1 57 ? -2.848 28.578 10.336 1 77.62 57 HIS B CA 1
ATOM 3216 C C . HIS B 1 57 ? -2.832 28.781 8.828 1 77.62 57 HIS B C 1
ATOM 3218 O O . HIS B 1 57 ? -3.85 29.156 8.234 1 77.62 57 HIS B O 1
ATOM 3224 N N . VAL B 1 58 ? -1.588 28.766 8.305 1 83.25 58 VAL B N 1
ATOM 3225 C CA . VAL B 1 58 ? -1.436 28.938 6.859 1 83.25 58 VAL B CA 1
ATOM 3226 C C . VAL B 1 58 ? -0.752 27.719 6.262 1 83.25 58 VAL B C 1
ATOM 3228 O O . VAL B 1 58 ? 0.132 27.125 6.887 1 83.25 58 VAL B O 1
ATOM 3231 N N . TYR B 1 59 ? -1.27 27.25 5.125 1 81.44 59 TYR B N 1
ATOM 3232 C CA . TYR B 1 59 ? -0.575 26.188 4.402 1 81.44 59 TYR B CA 1
ATOM 3233 C C . TYR B 1 59 ? -0.387 26.562 2.938 1 81.44 59 TYR B C 1
ATOM 3235 O O . TYR B 1 59 ? -1.118 27.391 2.404 1 81.44 59 TYR B O 1
ATOM 3243 N N . VAL B 1 60 ? 0.611 25.984 2.332 1 84.62 60 VAL B N 1
ATOM 3244 C CA . VAL B 1 60 ? 0.894 26.219 0.921 1 84.62 60 VAL B CA 1
ATOM 3245 C C . VAL B 1 60 ? 0.158 25.188 0.063 1 84.62 60 VAL B C 1
ATOM 3247 O O . VAL B 1 60 ? 0.229 23.984 0.326 1 84.62 60 VAL B O 1
ATOM 3250 N N . LEU B 1 61 ? -0.466 25.688 -0.917 1 87.88 61 LEU B N 1
ATOM 3251 C CA . LEU B 1 61 ? -1.249 24.828 -1.795 1 87.88 61 LEU B CA 1
ATOM 3252 C C . LEU B 1 61 ? -0.351 23.828 -2.525 1 87.88 61 LEU B C 1
ATOM 3254 O O . LEU B 1 61 ? 0.614 24.234 -3.182 1 87.88 61 LEU B O 1
ATOM 3258 N N . SER B 1 62 ? -0.641 22.594 -2.322 1 83.19 62 SER B N 1
ATOM 3259 C CA . SER B 1 62 ? 0.012 21.5 -3.033 1 83.19 62 SER B CA 1
ATOM 3260 C C . SER B 1 62 ? -0.951 20.812 -3.998 1 83.19 62 SER B C 1
ATOM 3262 O O . SER B 1 62 ? -1.963 20.25 -3.578 1 83.19 62 SER B O 1
ATOM 3264 N N . ARG B 1 63 ? -0.615 20.812 -5.262 1 86.75 63 ARG B N 1
ATOM 3265 C CA . ARG B 1 63 ? -1.462 20.172 -6.258 1 86.75 63 ARG B CA 1
ATOM 3266 C C . ARG B 1 63 ? -1.571 18.672 -5.992 1 86.75 63 ARG B C 1
ATOM 3268 O O . ARG B 1 63 ? -2.633 18.078 -6.188 1 86.75 63 ARG B O 1
ATOM 3275 N N . TYR B 1 64 ? -0.554 18.188 -5.582 1 83.06 64 TYR B N 1
ATOM 3276 C CA . TYR B 1 64 ? -0.545 16.75 -5.289 1 83.06 64 TYR B CA 1
ATOM 3277 C C . TYR B 1 64 ? -1.533 16.422 -4.18 1 83.06 64 TYR B C 1
ATOM 3279 O O . TYR B 1 64 ? -2.344 15.5 -4.316 1 83.06 64 TYR B O 1
ATOM 3287 N N . LEU B 1 65 ? -1.37 17.156 -3.078 1 84.19 65 LEU B N 1
ATOM 3288 C CA . LEU B 1 65 ? -2.24 16.906 -1.938 1 84.19 65 LEU B CA 1
ATOM 3289 C C . LEU B 1 65 ? -3.699 17.172 -2.295 1 84.19 65 LEU B C 1
ATOM 3291 O O . LEU B 1 65 ? -4.594 16.453 -1.832 1 84.19 65 LEU B O 1
ATOM 3295 N N . LEU B 1 66 ? -3.895 18.188 -3.088 1 90.12 66 LEU B N 1
ATOM 3296 C CA . LEU B 1 66 ? -5.254 18.484 -3.523 1 90.12 66 LEU B CA 1
ATOM 3297 C C . LEU B 1 66 ? -5.82 17.344 -4.359 1 90.12 66 LEU B C 1
ATOM 3299 O O . LEU B 1 66 ? -6.973 16.938 -4.172 1 90.12 66 LEU B O 1
ATOM 3303 N N . CYS B 1 67 ? -5.035 16.844 -5.266 1 89.81 67 CYS B N 1
ATOM 3304 C CA . CYS B 1 67 ? -5.465 15.719 -6.094 1 89.81 67 CYS B CA 1
ATOM 3305 C C . CYS B 1 67 ? -5.863 14.531 -5.238 1 89.81 67 CYS B C 1
ATOM 3307 O O . CYS B 1 67 ? -6.895 13.898 -5.477 1 89.81 67 CYS B O 1
ATOM 3309 N N . ARG B 1 68 ? -5.078 14.25 -4.32 1 87.56 68 ARG B N 1
ATOM 3310 C CA . ARG B 1 68 ? -5.352 13.117 -3.438 1 87.56 68 ARG B CA 1
ATOM 3311 C C . ARG B 1 68 ? -6.668 13.312 -2.691 1 87.56 68 ARG B C 1
ATOM 3313 O O . ARG B 1 68 ? -7.445 12.367 -2.539 1 87.56 68 ARG B O 1
ATOM 3320 N N . ALA B 1 69 ? -6.793 14.516 -2.236 1 90.69 69 ALA B N 1
ATOM 3321 C CA . ALA B 1 69 ? -8.031 14.82 -1.522 1 90.69 69 ALA B CA 1
ATOM 3322 C C . ALA B 1 69 ? -9.25 14.633 -2.428 1 90.69 69 ALA B C 1
ATOM 3324 O O . ALA B 1 69 ? -10.273 14.109 -1.996 1 90.69 69 ALA B O 1
ATOM 3325 N N . LEU B 1 70 ? -9.125 15.094 -3.645 1 94.75 70 LEU B N 1
ATOM 3326 C CA . LEU B 1 70 ? -10.234 14.992 -4.594 1 94.75 70 LEU B CA 1
ATOM 3327 C C . LEU B 1 70 ? -10.531 13.539 -4.922 1 94.75 70 LEU B C 1
ATOM 3329 O O . LEU B 1 70 ? -11.703 13.133 -4.965 1 94.75 70 LEU B O 1
ATOM 3333 N N . VAL B 1 71 ? -9.516 12.766 -5.086 1 93.62 71 VAL B N 1
ATOM 3334 C CA . VAL B 1 71 ? -9.695 11.352 -5.422 1 93.62 71 VAL B CA 1
ATOM 3335 C C . VAL B 1 71 ? -10.336 10.617 -4.25 1 93.62 71 VAL B C 1
ATOM 3337 O O . VAL B 1 71 ? -11.203 9.758 -4.445 1 93.62 71 VAL B O 1
ATOM 3340 N N . SER B 1 72 ? -9.945 10.953 -3.072 1 93.44 72 SER B N 1
ATOM 3341 C CA . SER B 1 72 ? -10.539 10.336 -1.892 1 93.44 72 SER B CA 1
ATOM 3342 C C . SER B 1 72 ? -12.031 10.617 -1.81 1 93.44 72 SER B C 1
ATOM 3344 O O . SER B 1 72 ? -12.773 9.898 -1.138 1 93.44 72 SER B O 1
ATOM 3346 N N . ALA B 1 73 ? -12.438 11.695 -2.488 1 93.88 73 ALA B N 1
ATOM 3347 C CA . ALA B 1 73 ? -13.852 12.07 -2.527 1 93.88 73 ALA B CA 1
ATOM 3348 C C . ALA B 1 73 ? -14.516 11.562 -3.803 1 93.88 73 ALA B C 1
ATOM 3350 O O . ALA B 1 73 ? -15.547 12.102 -4.23 1 93.88 73 ALA B O 1
ATOM 3351 N N . LYS B 1 74 ? -13.914 10.625 -4.48 1 92.38 74 LYS B N 1
ATOM 3352 C CA . LYS B 1 74 ? -14.453 9.883 -5.617 1 92.38 74 LYS B CA 1
ATOM 3353 C C . LYS B 1 74 ? -14.445 10.734 -6.883 1 92.38 74 LYS B C 1
ATOM 3355 O O . LYS B 1 74 ? -15.289 10.547 -7.766 1 92.38 74 LYS B O 1
ATOM 3360 N N . ILE B 1 75 ? -13.633 11.711 -6.883 1 94.38 75 ILE B N 1
ATOM 3361 C CA . ILE B 1 75 ? -13.359 12.383 -8.148 1 94.38 75 ILE B CA 1
ATOM 3362 C C . ILE B 1 75 ? -12.352 11.57 -8.961 1 94.38 75 ILE B C 1
ATOM 3364 O O . ILE B 1 75 ? -11.367 11.078 -8.414 1 94.38 75 ILE B O 1
ATOM 3368 N N . ASN B 1 76 ? -12.641 11.469 -10.188 1 91.56 76 ASN B N 1
ATOM 3369 C CA . ASN B 1 76 ? -11.766 10.703 -11.07 1 91.56 76 ASN B CA 1
ATOM 3370 C C . ASN B 1 76 ? -10.336 11.25 -11.062 1 91.56 76 ASN B C 1
ATOM 3372 O O . ASN B 1 76 ? -10.133 12.469 -11.047 1 91.56 76 ASN B O 1
ATOM 3376 N N . SER B 1 77 ? -9.414 10.367 -11.117 1 89.19 77 SER B N 1
ATOM 3377 C CA . SER B 1 77 ? -8.016 10.734 -10.969 1 89.19 77 SER B CA 1
ATOM 3378 C C . SER B 1 77 ? -7.562 11.672 -12.086 1 89.19 77 SER B C 1
ATOM 3380 O O . SER B 1 77 ? -6.828 12.633 -11.844 1 89.19 77 SER B O 1
ATOM 3382 N N . LYS B 1 78 ? -7.953 11.359 -13.227 1 87.75 78 LYS B N 1
ATOM 3383 C CA . LYS B 1 78 ? -7.57 12.188 -14.367 1 87.75 78 LYS B CA 1
ATOM 3384 C C . LYS B 1 78 ? -8.125 13.602 -14.219 1 87.75 78 LYS B C 1
ATOM 3386 O O . LYS B 1 78 ? -7.406 14.586 -14.43 1 87.75 78 LYS B O 1
ATOM 3391 N N . ASP B 1 79 ? -9.344 13.656 -13.859 1 95.38 79 ASP B N 1
ATOM 3392 C CA . ASP B 1 79 ? -9.977 14.961 -13.648 1 95.38 79 ASP B CA 1
ATOM 3393 C C . ASP B 1 79 ? -9.328 15.703 -12.492 1 95.38 79 ASP B C 1
ATOM 3395 O O . ASP B 1 79 ? -9.133 16.922 -12.562 1 95.38 79 ASP B O 1
ATOM 3399 N N . ALA B 1 80 ? -9.031 14.945 -11.469 1 95.12 80 ALA B N 1
ATOM 3400 C CA . ALA B 1 80 ? -8.438 15.555 -10.281 1 95.12 80 ALA B CA 1
ATOM 3401 C C . ALA B 1 80 ? -7.129 16.266 -10.625 1 95.12 80 ALA B C 1
ATOM 3403 O O . ALA B 1 80 ? -6.863 17.359 -10.125 1 95.12 80 ALA B O 1
ATOM 3404 N N . VAL B 1 81 ? -6.355 15.695 -11.43 1 90.56 81 VAL B N 1
ATOM 3405 C CA . VAL B 1 81 ? -5.09 16.281 -11.852 1 90.56 81 VAL B CA 1
ATOM 3406 C C . VAL B 1 81 ? -5.355 17.562 -12.641 1 90.56 81 VAL B C 1
ATOM 3408 O O . VAL B 1 81 ? -4.742 18.609 -12.375 1 90.56 81 VAL B O 1
ATOM 3411 N N . GLN B 1 82 ? -6.27 17.453 -13.508 1 94.19 82 GLN B N 1
ATOM 3412 C CA . GLN B 1 82 ? -6.582 18.609 -14.344 1 94.19 82 GLN B CA 1
ATOM 3413 C C . GLN B 1 82 ? -7.234 19.719 -13.523 1 94.19 82 GLN B C 1
ATOM 3415 O O . GLN B 1 82 ? -6.957 20.906 -13.734 1 94.19 82 GLN B O 1
ATOM 3420 N N . ILE B 1 83 ? -8.078 19.328 -12.641 1 96.12 83 ILE B N 1
ATOM 3421 C CA . ILE B 1 83 ? -8.727 20.297 -11.758 1 96.12 83 ILE B CA 1
ATOM 3422 C C . ILE B 1 83 ? -7.676 21.031 -10.922 1 96.12 83 ILE B C 1
ATOM 3424 O O . ILE B 1 83 ? -7.73 22.25 -10.781 1 96.12 83 ILE B O 1
ATOM 3428 N N . SER B 1 84 ? -6.73 20.312 -10.391 1 93.56 84 SER B N 1
ATOM 3429 C CA . SER B 1 84 ? -5.68 20.922 -9.578 1 93.56 84 SER B CA 1
ATOM 3430 C C . SER B 1 84 ? -4.836 21.891 -10.391 1 93.56 84 SER B C 1
ATOM 3432 O O . SER B 1 84 ? -4.434 22.938 -9.883 1 93.56 84 SER B O 1
ATOM 3434 N N . LEU B 1 85 ? -4.609 21.562 -11.578 1 91.94 85 LEU B N 1
ATOM 3435 C CA . LEU B 1 85 ? -3.842 22.438 -12.461 1 91.94 85 LEU B CA 1
ATOM 3436 C C . LEU B 1 85 ? -4.629 23.703 -12.805 1 91.94 85 LEU B C 1
ATOM 3438 O O . LEU B 1 85 ? -4.098 24.812 -12.719 1 91.94 85 LEU B O 1
ATOM 3442 N N . ASP B 1 86 ? -5.816 23.516 -13.18 1 95.38 86 ASP B N 1
ATOM 3443 C CA . ASP B 1 86 ? -6.664 24.641 -13.57 1 95.38 86 ASP B CA 1
ATOM 3444 C C . ASP B 1 86 ? -6.891 25.578 -12.391 1 95.38 86 ASP B C 1
ATOM 3446 O O . ASP B 1 86 ? -6.906 26.797 -12.562 1 95.38 86 ASP B O 1
ATOM 3450 N N . LEU B 1 87 ? -7.125 25 -11.281 1 96 87 LEU B N 1
ATOM 3451 C CA . LEU B 1 87 ? -7.309 25.812 -10.078 1 96 87 LEU B CA 1
ATOM 3452 C C . LEU B 1 87 ? -6.059 26.641 -9.789 1 96 87 LEU B C 1
ATOM 3454 O O . LEU B 1 87 ? -6.152 27.844 -9.539 1 96 87 LEU B O 1
ATOM 3458 N N . LYS B 1 88 ? -4.91 26 -9.797 1 93.75 88 LYS B N 1
ATOM 3459 C CA . LYS B 1 88 ? -3.646 26.688 -9.562 1 93.75 88 LYS B CA 1
ATOM 3460 C C . LYS B 1 88 ? -3.436 27.812 -10.578 1 93.75 88 LYS B C 1
ATOM 3462 O O . LYS B 1 88 ? -3.049 28.922 -10.211 1 93.75 88 LYS B O 1
ATOM 3467 N N . ARG B 1 89 ? -3.693 27.516 -11.773 1 93.81 89 ARG B N 1
ATOM 3468 C CA . ARG B 1 89 ? -3.562 28.516 -12.836 1 93.81 89 ARG B CA 1
ATOM 3469 C C . ARG B 1 89 ? -4.484 29.703 -12.594 1 93.81 89 ARG B C 1
ATOM 3471 O O . ARG B 1 89 ? -4.062 30.859 -12.719 1 93.81 89 ARG B O 1
ATOM 3478 N N . THR B 1 90 ? -5.688 29.406 -12.234 1 95.38 90 THR B N 1
ATOM 3479 C CA . THR B 1 90 ? -6.676 30.453 -11.992 1 95.38 90 THR B CA 1
ATOM 3480 C C . THR B 1 90 ? -6.242 31.344 -10.836 1 95.38 90 THR B C 1
ATOM 3482 O O . 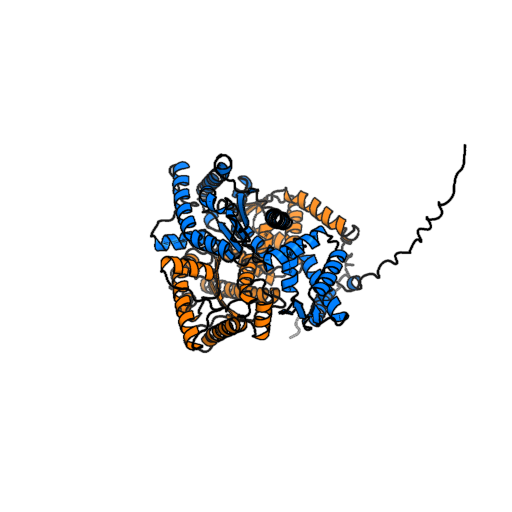THR B 1 90 ? -6.293 32.562 -10.938 1 95.38 90 THR B O 1
ATOM 3485 N N . LEU B 1 91 ? -5.824 30.75 -9.797 1 95.75 91 LEU B N 1
ATOM 3486 C CA . LEU B 1 91 ? -5.426 31.516 -8.617 1 95.75 91 LEU B CA 1
ATOM 3487 C C . LEU B 1 91 ? -4.207 32.375 -8.914 1 95.75 91 LEU B C 1
ATOM 3489 O O . LEU B 1 91 ? -4.156 33.531 -8.523 1 95.75 91 LEU B O 1
ATOM 3493 N N . VAL B 1 92 ? -3.23 31.844 -9.633 1 94.56 92 VAL B N 1
ATOM 3494 C CA . VAL B 1 92 ? -2.002 32.562 -9.945 1 94.56 92 VAL B CA 1
ATOM 3495 C C . VAL B 1 92 ? -2.295 33.688 -10.945 1 94.56 92 VAL B C 1
ATOM 3497 O O . VAL B 1 92 ? -1.811 34.812 -10.789 1 94.56 92 VAL B O 1
ATOM 3500 N N . ASP B 1 93 ? -3.037 33.375 -11.914 1 94.56 93 ASP B N 1
ATOM 3501 C CA . ASP B 1 93 ? -3.365 34.344 -12.938 1 94.56 93 ASP B CA 1
ATOM 3502 C C . ASP B 1 93 ? -4.141 35.531 -12.344 1 94.56 93 ASP B C 1
ATOM 3504 O O . ASP B 1 93 ? -4.016 36.656 -12.812 1 94.56 93 ASP B O 1
ATOM 3508 N N . LEU B 1 94 ? -4.949 35.281 -11.32 1 95.19 94 LEU B N 1
ATOM 3509 C CA . LEU B 1 94 ? -5.715 36.312 -10.648 1 95.19 94 LEU B CA 1
ATOM 3510 C C . LEU B 1 94 ? -4.898 36.969 -9.531 1 95.19 94 LEU B C 1
ATOM 3512 O O . LEU B 1 94 ? -5.41 37.812 -8.781 1 95.19 94 LEU B O 1
ATOM 3516 N N . ASN B 1 95 ? -3.654 36.562 -9.344 1 93.5 95 ASN B N 1
ATOM 3517 C CA . ASN B 1 95 ? -2.725 37.062 -8.328 1 93.5 95 ASN B CA 1
ATOM 3518 C C . ASN B 1 95 ? -3.252 36.812 -6.918 1 93.5 95 ASN B C 1
ATOM 3520 O O . ASN B 1 95 ? -3.129 37.688 -6.051 1 93.5 95 ASN B O 1
ATOM 3524 N N . LEU B 1 96 ? -3.963 35.719 -6.801 1 94.38 96 LEU B N 1
ATOM 3525 C CA . LEU B 1 96 ? -4.445 35.281 -5.488 1 94.38 96 LEU B CA 1
ATOM 3526 C C . LEU B 1 96 ? -3.471 34.312 -4.832 1 94.38 96 LEU B C 1
ATOM 3528 O O . LEU B 1 96 ? -3.771 33.125 -4.68 1 94.38 96 LEU B O 1
ATOM 3532 N N . THR B 1 97 ? -2.369 34.812 -4.395 1 93.38 97 THR B N 1
ATOM 3533 C CA . THR B 1 97 ? -1.309 33.969 -3.83 1 93.38 97 THR B CA 1
ATOM 3534 C C . THR B 1 97 ? -1.465 33.844 -2.316 1 93.38 97 THR B C 1
ATOM 3536 O O . THR B 1 97 ? -0.805 33.031 -1.682 1 93.38 97 THR B O 1
ATOM 3539 N N . ASP B 1 98 ? -2.244 34.719 -1.721 1 94 98 ASP B N 1
ATOM 3540 C CA . ASP B 1 98 ? -2.619 34.688 -0.31 1 94 98 ASP B CA 1
ATOM 3541 C C . ASP B 1 98 ? -4.137 34.75 -0.143 1 94 98 ASP B C 1
ATOM 3543 O O . ASP B 1 98 ? -4.723 35.812 -0.233 1 94 98 ASP B O 1
ATOM 3547 N N . ILE B 1 99 ? -4.695 33.594 0.145 1 94.62 99 ILE B N 1
ATOM 3548 C CA . ILE B 1 99 ? -6.152 33.531 0.13 1 94.62 99 ILE B CA 1
ATOM 3549 C C . ILE B 1 99 ? -6.652 32.812 1.376 1 94.62 99 ILE B C 1
ATOM 3551 O O . ILE B 1 99 ? -5.926 32 1.965 1 94.62 99 ILE B O 1
ATOM 3555 N N . VAL B 1 100 ? -7.852 33.156 1.792 1 93.44 100 VAL B N 1
ATOM 3556 C CA . VAL B 1 100 ? -8.438 32.469 2.939 1 93.44 100 VAL B CA 1
ATOM 3557 C C . VAL B 1 100 ? -9.109 31.156 2.484 1 93.44 100 VAL B C 1
ATOM 3559 O O . VAL B 1 100 ? -9.477 31.031 1.315 1 93.44 100 VAL B O 1
ATOM 3562 N N . GLN B 1 101 ? -9.336 30.234 3.342 1 90.88 101 GLN B N 1
ATOM 3563 C CA . GLN B 1 101 ? -9.844 28.891 3.055 1 90.88 101 GLN B CA 1
ATOM 3564 C C . GLN B 1 101 ? -11.203 28.953 2.355 1 90.88 101 GLN B C 1
ATOM 3566 O O . GLN B 1 101 ? -11.461 28.203 1.419 1 90.88 101 GLN B O 1
ATOM 3571 N N . GLU B 1 102 ? -12.047 29.812 2.781 1 91.31 102 GLU B N 1
ATOM 3572 C CA . GLU B 1 102 ? -13.391 29.922 2.215 1 91.31 102 GLU B CA 1
ATOM 3573 C C . GLU B 1 102 ? -13.336 30.344 0.747 1 91.31 102 GLU B C 1
ATOM 3575 O O . GLU B 1 102 ? -14.055 29.797 -0.086 1 91.31 102 GLU B O 1
ATOM 3580 N N . GLN B 1 103 ? -12.492 31.281 0.517 1 94.06 103 GLN B N 1
ATOM 3581 C CA . GLN B 1 103 ? -12.328 31.734 -0.858 1 94.06 103 GLN B CA 1
ATOM 3582 C C . GLN B 1 103 ? -11.719 30.641 -1.732 1 94.06 103 GLN B C 1
ATOM 3584 O O . GLN B 1 103 ? -12.117 30.469 -2.885 1 94.06 103 GLN B O 1
ATOM 3589 N N . PHE B 1 104 ? -10.727 30.016 -1.186 1 95.56 104 PHE B N 1
ATOM 3590 C CA . PHE B 1 104 ? -10.094 28.906 -1.896 1 95.56 104 PHE B CA 1
ATOM 3591 C C . PHE B 1 104 ? -11.133 27.859 -2.283 1 95.56 104 PHE B C 1
ATOM 3593 O O . PHE B 1 104 ? -11.156 27.391 -3.428 1 95.56 104 PHE B O 1
ATOM 3600 N N . GLU B 1 105 ? -12.008 27.469 -1.41 1 94.25 105 GLU B N 1
ATOM 3601 C CA . GLU B 1 105 ? -13.031 26.453 -1.639 1 94.25 105 GLU B CA 1
ATOM 3602 C C . GLU B 1 105 ? -14.039 26.906 -2.693 1 94.25 105 GLU B C 1
ATOM 3604 O O . GLU B 1 105 ? -14.531 26.094 -3.477 1 94.25 105 GLU B O 1
ATOM 3609 N N . GLU B 1 106 ? -14.305 28.172 -2.672 1 95.38 106 GLU B N 1
ATOM 3610 C CA . GLU B 1 106 ? -15.203 28.703 -3.695 1 95.38 106 GLU B CA 1
ATOM 3611 C C . GLU B 1 106 ? -14.641 28.469 -5.094 1 95.38 106 GLU B C 1
ATOM 3613 O O . GLU B 1 106 ? -15.359 28.031 -5.992 1 95.38 106 GLU B O 1
ATOM 3618 N N . PHE B 1 107 ? -13.398 28.812 -5.215 1 96.69 107 PHE B N 1
ATOM 3619 C CA . PHE B 1 107 ? -12.742 28.609 -6.5 1 96.69 107 PHE B CA 1
ATOM 3620 C C . PHE B 1 107 ? -12.68 27.125 -6.844 1 96.69 107 PHE B C 1
ATOM 3622 O O . PHE B 1 107 ? -12.891 26.734 -7.996 1 96.69 107 PHE B O 1
ATOM 3629 N N . LEU B 1 108 ? -12.391 26.328 -5.836 1 97.25 108 LEU B N 1
ATOM 3630 C CA . LEU B 1 108 ? -12.305 24.891 -6.039 1 97.25 108 LEU B CA 1
ATOM 3631 C C . LEU B 1 108 ? -13.641 24.328 -6.508 1 97.25 108 LEU B C 1
ATOM 3633 O O . LEU B 1 108 ? -13.695 23.562 -7.484 1 97.25 108 LEU B O 1
ATOM 3637 N N . TYR B 1 109 ? -14.688 24.688 -5.91 1 96.81 109 TYR B N 1
ATOM 3638 C CA . TYR B 1 109 ? -16 24.141 -6.211 1 96.81 109 TYR B CA 1
ATOM 3639 C C . TYR B 1 109 ? -16.5 24.625 -7.562 1 96.81 109 TYR B C 1
ATOM 3641 O O . TYR B 1 109 ? -17.172 23.891 -8.289 1 96.81 109 TYR B O 1
ATOM 3649 N N . LYS B 1 110 ? -16.172 25.812 -7.863 1 96.25 110 LYS B N 1
ATOM 3650 C CA . LYS B 1 110 ? -16.484 26.312 -9.203 1 96.25 110 LYS B CA 1
ATOM 3651 C C . LYS B 1 110 ? -15.742 25.516 -10.266 1 96.25 110 LYS B C 1
ATOM 3653 O O . LYS B 1 110 ? -16.312 25.172 -11.312 1 96.25 110 LYS B O 1
ATOM 3658 N N . THR B 1 111 ? -14.492 25.266 -9.977 1 97.06 111 THR B N 1
ATOM 3659 C CA . THR B 1 111 ? -13.711 24.469 -10.914 1 97.06 111 THR B CA 1
ATOM 3660 C C . THR B 1 111 ? -14.289 23.062 -11.055 1 97.06 111 THR B C 1
ATOM 3662 O O . THR B 1 111 ? -14.352 22.516 -12.156 1 97.06 111 THR B O 1
ATOM 3665 N N . LEU B 1 112 ? -14.688 22.453 -9.953 1 97.12 112 LEU B N 1
ATOM 3666 C CA . LEU B 1 112 ? -15.32 21.141 -9.969 1 97.12 112 LEU B CA 1
ATOM 3667 C C . LEU B 1 112 ? -16.562 21.156 -10.852 1 97.12 112 LEU B C 1
ATOM 3669 O O . LEU B 1 112 ? -16.797 20.219 -11.617 1 97.12 112 LEU B O 1
ATOM 3673 N N . SER B 1 113 ? -17.312 22.219 -10.758 1 95.75 113 SER B N 1
ATOM 3674 C CA . SER B 1 113 ? -18.547 22.344 -11.531 1 95.75 113 SER B CA 1
ATOM 3675 C C . SER B 1 113 ? -18.25 22.375 -13.023 1 95.75 113 SER B C 1
ATOM 3677 O O . SER B 1 113 ? -19.016 21.844 -13.828 1 95.75 113 SER B O 1
ATOM 3679 N N . VAL B 1 114 ? -17.234 22.969 -13.398 1 95.94 114 VAL B N 1
ATOM 3680 C CA . VAL B 1 114 ? -16.828 23.062 -14.797 1 95.94 114 VAL B CA 1
ATOM 3681 C C . VAL B 1 114 ? -16.547 21.672 -15.352 1 95.94 114 VAL B C 1
ATOM 3683 O O . VAL B 1 114 ? -16.812 21.406 -16.531 1 95.94 114 VAL B O 1
ATOM 3686 N N . PHE B 1 115 ? -16.062 20.828 -14.469 1 96.19 115 PHE B N 1
ATOM 3687 C CA . PHE B 1 115 ? -15.742 19.469 -14.898 1 96.19 115 PHE B CA 1
ATOM 3688 C C . PHE B 1 115 ? -16.938 18.547 -14.758 1 96.19 115 PHE B C 1
ATOM 3690 O O . PHE B 1 115 ? -16.828 17.328 -14.945 1 96.19 115 PHE B O 1
ATOM 3697 N N . GLY B 1 116 ? -18.094 19.047 -14.289 1 95.31 116 GLY B N 1
ATOM 3698 C CA . GLY B 1 116 ? -19.328 18.281 -14.266 1 95.31 116 GLY B CA 1
ATOM 3699 C C . GLY B 1 116 ? -19.609 17.656 -12.906 1 95.31 116 GLY B C 1
ATOM 3700 O O . GLY B 1 116 ? -20.516 16.828 -12.781 1 95.31 116 GLY B O 1
ATOM 3701 N N . TYR B 1 117 ? -18.859 18.016 -11.914 1 96.31 117 TYR B N 1
ATOM 3702 C CA . TYR B 1 117 ? -19.109 17.5 -10.57 1 96.31 117 TYR B CA 1
ATOM 3703 C C . TYR B 1 117 ? -20.047 18.406 -9.797 1 96.31 117 TYR B C 1
ATOM 3705 O O . TYR B 1 117 ? -19.781 19.609 -9.625 1 96.31 117 TYR B O 1
ATOM 3713 N N . GLY B 1 118 ? -21.141 17.875 -9.336 1 93.62 118 GLY B N 1
ATOM 3714 C CA . GLY B 1 118 ? -22.172 18.656 -8.703 1 93.62 118 GLY B CA 1
ATOM 3715 C C . GLY B 1 118 ? -22.109 18.641 -7.191 1 93.62 118 GLY B C 1
ATOM 3716 O O . GLY B 1 118 ? -21.031 18.422 -6.621 1 93.62 118 GLY B O 1
ATOM 3717 N N . GLU B 1 119 ? -23.25 18.859 -6.621 1 94 119 GLU B N 1
ATOM 3718 C CA . GLU B 1 119 ? -23.359 19.062 -5.176 1 94 119 GLU B CA 1
ATOM 3719 C C . GLU B 1 119 ? -23 17.781 -4.418 1 94 119 GLU B C 1
ATOM 3721 O O . GLU B 1 119 ? -22.438 17.844 -3.32 1 94 119 GLU B O 1
ATOM 3726 N N . GLU B 1 120 ? -23.328 16.734 -4.961 1 93.31 120 GLU B N 1
ATOM 3727 C CA . GLU B 1 120 ? -23.031 15.461 -4.301 1 93.31 120 GLU B CA 1
ATOM 3728 C C . GLU B 1 120 ? -21.531 15.273 -4.098 1 93.31 120 GLU B C 1
ATOM 3730 O O . GLU B 1 120 ? -21.094 14.82 -3.035 1 93.31 120 GLU B O 1
ATOM 3735 N N . HIS B 1 121 ? -20.797 15.602 -5.121 1 94.44 121 HIS B N 1
ATOM 3736 C CA . HIS B 1 121 ? -19.344 15.469 -5.051 1 94.44 121 HIS B CA 1
ATOM 3737 C C . HIS B 1 121 ? -18.734 16.516 -4.125 1 94.44 121 HIS B C 1
ATOM 3739 O O . HIS B 1 121 ? -17.781 16.219 -3.398 1 94.44 121 HIS B O 1
ATOM 3745 N N . ILE B 1 122 ? -19.281 17.688 -4.191 1 94.38 122 ILE B N 1
ATOM 3746 C CA . ILE B 1 122 ? -18.812 18.766 -3.332 1 94.38 122 ILE B CA 1
ATOM 3747 C C . ILE B 1 122 ? -19.062 18.406 -1.869 1 94.38 122 ILE B C 1
ATOM 3749 O O . ILE B 1 122 ? -18.188 18.578 -1.02 1 94.38 122 ILE B O 1
ATOM 3753 N N . SER B 1 123 ? -20.219 17.891 -1.625 1 93.75 123 SER B N 1
ATOM 3754 C CA . SER B 1 123 ? -20.578 17.484 -0.272 1 93.75 123 SER B CA 1
ATOM 3755 C C . SER B 1 123 ? -19.656 16.359 0.216 1 93.75 123 SER B C 1
ATOM 3757 O O . SER B 1 123 ? -19.266 16.328 1.386 1 93.75 123 SER B O 1
ATOM 3759 N N . CYS B 1 124 ? -19.391 15.469 -0.652 1 94.81 124 CYS B N 1
ATOM 3760 C CA . CYS B 1 124 ? -18.484 14.367 -0.312 1 94.81 124 CYS B CA 1
ATOM 3761 C C . CYS B 1 124 ? -17.094 14.883 0.024 1 94.81 124 CYS B C 1
ATOM 3763 O O . CYS B 1 124 ? -16.469 14.422 0.98 1 94.81 124 CYS B O 1
ATOM 3765 N N . HIS B 1 125 ? -16.641 15.82 -0.784 1 94.25 125 HIS B N 1
ATOM 3766 C CA . HIS B 1 125 ? -15.336 16.422 -0.522 1 94.25 125 HIS B CA 1
ATOM 3767 C C . HIS B 1 125 ? -15.305 17.109 0.838 1 94.25 125 HIS B C 1
ATOM 3769 O O . HIS B 1 125 ? -14.336 16.984 1.584 1 94.25 125 HIS B O 1
ATOM 3775 N N . ARG B 1 126 ? -16.328 17.812 1.144 1 91.44 126 ARG B N 1
ATOM 3776 C CA . ARG B 1 126 ? -16.422 18.5 2.432 1 91.44 126 ARG B CA 1
ATOM 3777 C C . ARG B 1 126 ? -16.438 17.484 3.58 1 91.44 126 ARG B C 1
ATOM 3779 O O . ARG B 1 126 ? -15.781 17.703 4.602 1 91.44 126 ARG B O 1
ATOM 3786 N N . MET B 1 127 ? -17.172 16.469 3.422 1 92.25 127 MET B N 1
ATOM 3787 C CA . MET B 1 127 ? -17.25 15.414 4.43 1 92.25 127 MET B CA 1
ATOM 3788 C C . MET B 1 127 ? -15.883 14.797 4.688 1 92.25 127 MET B C 1
ATOM 3790 O O . MET B 1 127 ? -15.461 14.672 5.84 1 92.25 127 MET B O 1
ATOM 3794 N N . MET B 1 128 ? -15.242 14.484 3.602 1 91.38 128 MET B N 1
ATOM 3795 C CA . MET B 1 128 ? -13.938 13.844 3.719 1 91.38 128 MET B CA 1
ATOM 3796 C C . MET B 1 128 ? -12.922 14.789 4.348 1 91.38 128 MET B C 1
ATOM 3798 O O . MET B 1 128 ? -12.055 14.352 5.113 1 91.38 128 MET B O 1
ATOM 3802 N N . SER B 1 129 ? -13.023 16.094 3.986 1 86 129 SER B N 1
ATOM 3803 C CA . SER B 1 129 ? -12.148 17.094 4.598 1 86 129 SER B CA 1
ATOM 3804 C C . SER B 1 129 ? -12.383 17.172 6.105 1 86 129 SER B C 1
ATOM 3806 O O . SER B 1 129 ? -11.422 17.234 6.879 1 86 129 SER B O 1
ATOM 3808 N N . SER B 1 130 ? -13.633 17.141 6.449 1 85 130 SER B N 1
ATOM 3809 C CA . SER B 1 130 ? -13.992 17.172 7.863 1 85 130 SER B CA 1
ATOM 3810 C C . SER B 1 130 ? -13.531 15.898 8.578 1 85 130 SER B C 1
ATOM 3812 O O . SER B 1 130 ? -13.047 15.961 9.711 1 85 130 SER B O 1
ATOM 3814 N N . PHE B 1 131 ? -13.688 14.797 7.945 1 88.25 131 PHE B N 1
ATOM 3815 C CA . PHE B 1 131 ? -13.266 13.5 8.461 1 88.25 131 PHE B CA 1
ATOM 3816 C C . PHE B 1 131 ? -11.781 13.516 8.812 1 88.25 131 PHE B C 1
ATOM 3818 O O . PHE B 1 131 ? -11.391 13.102 9.906 1 88.25 131 PHE B O 1
ATOM 3825 N N . HIS B 1 132 ? -11.023 14.031 7.93 1 82 132 HIS B N 1
ATOM 3826 C CA . HIS B 1 132 ? -9.578 14.078 8.133 1 82 132 HIS B CA 1
ATOM 3827 C C . HIS B 1 132 ? -9.203 15.133 9.164 1 82 132 HIS B C 1
ATOM 3829 O O . HIS B 1 132 ? -8.312 14.914 9.984 1 82 132 HIS B O 1
ATOM 3835 N N . ARG B 1 133 ? -9.875 16.234 9.117 1 77 133 ARG B N 1
ATOM 3836 C CA . ARG B 1 133 ? -9.57 17.344 10.023 1 77 133 ARG B CA 1
ATOM 3837 C C . ARG B 1 133 ? -9.891 16.969 11.461 1 77 133 ARG B C 1
ATOM 3839 O O . ARG B 1 133 ? -9.18 17.359 12.391 1 77 133 ARG B O 1
ATOM 3846 N N . ASN B 1 134 ? -10.992 16.203 11.633 1 79.69 134 ASN B N 1
ATOM 3847 C CA . ASN B 1 134 ? -11.461 15.883 12.969 1 79.69 134 ASN B CA 1
ATOM 3848 C C . ASN B 1 134 ? -10.82 14.594 13.484 1 79.69 134 ASN B C 1
ATOM 3850 O O . ASN B 1 134 ? -11.148 14.117 14.57 1 79.69 134 ASN B O 1
ATOM 3854 N N . ARG B 1 135 ? -10.078 13.984 12.719 1 80.75 135 ARG B N 1
ATOM 3855 C CA . ARG B 1 135 ? -9.32 12.797 13.109 1 80.75 135 ARG B CA 1
ATOM 3856 C C . ARG B 1 135 ? -10.258 11.672 13.547 1 80.75 135 ARG B C 1
ATOM 3858 O O . ARG B 1 135 ? -10.07 11.078 14.609 1 80.75 135 ARG B O 1
ATOM 3865 N N . VAL B 1 136 ? -11.188 11.516 12.797 1 86.31 136 VAL B N 1
ATOM 3866 C CA . VAL B 1 136 ? -12.109 10.414 13.078 1 86.31 136 VAL B CA 1
ATOM 3867 C C . VAL B 1 136 ? -11.414 9.078 12.805 1 86.31 136 VAL B C 1
ATOM 3869 O O . VAL B 1 136 ? -10.906 8.852 11.703 1 86.31 136 VAL B O 1
ATOM 3872 N N . PRO B 1 137 ? -11.328 8.234 13.797 1 90.44 137 PRO B N 1
ATOM 3873 C CA . PRO B 1 137 ? -10.688 6.938 13.57 1 90.44 137 PRO B CA 1
ATOM 3874 C C . PRO B 1 137 ? -11.414 6.094 12.531 1 90.44 137 PRO B C 1
ATOM 3876 O O . PRO B 1 137 ? -12.648 6.055 12.516 1 90.44 137 PRO B O 1
ATOM 3879 N N . LEU B 1 138 ? -10.672 5.492 11.664 1 93.94 138 LEU B N 1
ATOM 3880 C CA . LEU B 1 138 ? -11.219 4.617 10.641 1 93.94 138 LEU B CA 1
ATOM 3881 C C . LEU B 1 138 ? -10.445 3.303 10.57 1 93.94 138 LEU B C 1
ATOM 3883 O O . LEU B 1 138 ? -9.234 3.303 10.336 1 93.94 138 LEU B O 1
ATOM 3887 N N . LEU B 1 139 ? -11.125 2.246 10.875 1 96 139 LEU B N 1
ATOM 3888 C CA . LEU B 1 139 ? -10.555 0.909 10.742 1 96 139 LEU B CA 1
ATOM 3889 C C . LEU B 1 139 ? -11.219 0.139 9.609 1 96 139 LEU B C 1
ATOM 3891 O O . LEU B 1 139 ? -12.43 -0.085 9.641 1 96 139 LEU B O 1
ATOM 3895 N N . ILE B 1 140 ? -10.438 -0.217 8.625 1 97.75 140 ILE B N 1
ATOM 3896 C CA . ILE B 1 140 ? -10.93 -1.068 7.551 1 97.75 140 ILE B CA 1
ATOM 3897 C C . ILE B 1 140 ? -10.312 -2.461 7.668 1 97.75 140 ILE B C 1
ATOM 3899 O O . ILE B 1 140 ? -9.094 -2.598 7.805 1 97.75 140 ILE B O 1
ATOM 3903 N N . ILE B 1 141 ? -11.125 -3.48 7.684 1 98.12 141 ILE B N 1
ATOM 3904 C CA . ILE B 1 141 ? -10.664 -4.863 7.762 1 98.12 141 ILE B CA 1
ATOM 3905 C C . ILE B 1 141 ? -10.961 -5.574 6.441 1 98.12 141 ILE B C 1
ATOM 3907 O O . ILE B 1 141 ? -12.094 -5.574 5.969 1 98.12 141 ILE B O 1
ATOM 3911 N N . LEU B 1 142 ? -9.945 -6.113 5.812 1 98.31 142 LEU B N 1
ATOM 3912 C CA . LEU B 1 142 ? -10.094 -6.895 4.59 1 98.31 142 LEU B CA 1
ATOM 3913 C C . LEU B 1 142 ? -9.727 -8.359 4.828 1 98.31 142 LEU B C 1
ATOM 3915 O O . LEU B 1 142 ? -8.555 -8.727 4.738 1 98.31 142 LEU B O 1
ATOM 3919 N N . ALA B 1 143 ? -10.742 -9.172 5.047 1 98.69 143 ALA B N 1
ATOM 3920 C CA . ALA B 1 143 ? -10.562 -10.602 5.266 1 98.69 143 ALA B CA 1
ATOM 3921 C C . ALA B 1 143 ? -10.773 -11.391 3.977 1 98.69 143 ALA B C 1
ATOM 3923 O O . ALA B 1 143 ? -11.43 -10.906 3.051 1 98.69 143 ALA B O 1
ATOM 3924 N N . GLY B 1 144 ? -10.203 -12.57 3.896 1 98.25 144 GLY B N 1
ATOM 3925 C CA . GLY B 1 144 ? -10.375 -13.469 2.768 1 98.25 144 GLY B CA 1
ATOM 3926 C C . GLY B 1 144 ? -9.281 -14.508 2.668 1 98.25 144 GLY B C 1
ATOM 3927 O O . GLY B 1 144 ? -8.234 -14.383 3.309 1 98.25 144 GLY B O 1
ATOM 3928 N N . THR B 1 145 ? -9.539 -15.508 1.852 1 96.88 145 THR B N 1
ATOM 3929 C CA . THR B 1 145 ? -8.555 -16.562 1.639 1 96.88 145 THR B CA 1
ATOM 3930 C C . THR B 1 145 ? -7.352 -16.031 0.86 1 96.88 145 THR B C 1
ATOM 3932 O O . THR B 1 145 ? -7.293 -14.836 0.541 1 96.88 145 THR B O 1
ATOM 3935 N N . ALA B 1 146 ? -6.336 -16.844 0.683 1 91.81 146 ALA B N 1
ATOM 3936 C CA . ALA B 1 146 ? -5.09 -16.422 0.048 1 91.81 146 ALA B CA 1
ATOM 3937 C C . ALA B 1 146 ? -5.223 -16.422 -1.473 1 91.81 146 ALA B C 1
ATOM 3939 O O . ALA B 1 146 ? -6.094 -17.094 -2.027 1 91.81 146 ALA B O 1
ATOM 3940 N N . CYS B 1 147 ? -4.449 -15.609 -2.145 1 88.25 147 CYS B N 1
ATOM 3941 C CA . CYS B 1 147 ? -4.258 -15.594 -3.592 1 88.25 147 CYS B CA 1
ATOM 3942 C C . CYS B 1 147 ? -5.516 -15.102 -4.301 1 88.25 147 CYS B C 1
ATOM 3944 O O . CYS B 1 147 ? -5.93 -15.68 -5.309 1 88.25 147 CYS B O 1
ATOM 3946 N N . ILE B 1 148 ? -6.105 -14.125 -3.752 1 90.69 148 ILE B N 1
ATOM 3947 C CA . ILE B 1 148 ? -7.273 -13.578 -4.43 1 90.69 148 ILE B CA 1
ATOM 3948 C C . ILE B 1 148 ? -7.055 -12.102 -4.727 1 90.69 148 ILE B C 1
ATOM 3950 O O . ILE B 1 148 ? -7.945 -11.422 -5.25 1 90.69 148 ILE B O 1
ATOM 3954 N N . GLY B 1 149 ? -5.879 -11.562 -4.309 1 87 149 GLY B N 1
ATOM 3955 C CA . GLY B 1 149 ? -5.551 -10.188 -4.637 1 87 149 GLY B CA 1
ATOM 3956 C C . GLY B 1 149 ? -5.859 -9.219 -3.51 1 87 149 GLY B C 1
ATOM 3957 O O . GLY B 1 149 ? -5.91 -8 -3.727 1 87 149 GLY B O 1
ATOM 3958 N N . LYS B 1 150 ? -6.031 -9.641 -2.287 1 91.88 150 LYS B N 1
ATOM 3959 C CA . LYS B 1 150 ? -6.375 -8.828 -1.122 1 91.88 150 LYS B CA 1
ATOM 3960 C C . LYS B 1 150 ? -5.344 -7.723 -0.897 1 91.88 150 LYS B C 1
ATOM 3962 O O . LYS B 1 150 ? -5.703 -6.562 -0.695 1 91.88 150 LYS B O 1
ATOM 3967 N N . SER B 1 151 ? -4.113 -8.109 -0.92 1 89.12 151 SER B N 1
ATOM 3968 C CA . SER B 1 151 ? -3.047 -7.156 -0.629 1 89.12 151 SER B CA 1
ATOM 3969 C C . SER B 1 151 ? -3.02 -6.027 -1.655 1 89.12 151 SER B C 1
ATOM 3971 O O . SER B 1 151 ? -2.768 -4.871 -1.308 1 89.12 151 SER B O 1
ATOM 3973 N N . THR B 1 152 ? -3.252 -6.398 -2.861 1 86 152 THR B N 1
ATOM 3974 C CA . THR B 1 152 ? -3.312 -5.391 -3.916 1 86 152 THR B CA 1
ATOM 3975 C C . THR B 1 152 ? -4.48 -4.434 -3.686 1 86 152 THR B C 1
ATOM 3977 O O . THR B 1 152 ? -4.32 -3.217 -3.779 1 86 152 THR B O 1
ATOM 3980 N N . LEU B 1 153 ? -5.574 -4.996 -3.408 1 92 153 LEU B N 1
ATOM 3981 C CA . LEU B 1 153 ? -6.766 -4.184 -3.174 1 92 153 LEU B CA 1
ATOM 3982 C C . LEU B 1 153 ? -6.578 -3.287 -1.956 1 92 153 LEU B C 1
ATOM 3984 O O . LEU B 1 153 ? -6.988 -2.123 -1.97 1 92 153 LEU B O 1
ATOM 3988 N N . ALA B 1 154 ? -5.973 -3.857 -0.918 1 93.56 154 ALA B N 1
ATOM 3989 C CA . ALA B 1 154 ? -5.707 -3.09 0.295 1 93.56 154 ALA B CA 1
ATOM 3990 C C . ALA B 1 154 ? -4.805 -1.895 0.001 1 93.56 154 ALA B C 1
ATOM 3992 O O . ALA B 1 154 ? -5.074 -0.78 0.456 1 93.56 154 ALA B O 1
ATOM 3993 N N . THR B 1 155 ? -3.768 -2.137 -0.722 1 87.75 155 THR B N 1
ATOM 3994 C CA . THR B 1 155 ? -2.809 -1.09 -1.061 1 87.75 155 THR B CA 1
ATOM 3995 C C . THR B 1 155 ? -3.469 -0.009 -1.912 1 87.75 155 THR B C 1
ATOM 3997 O O . THR B 1 155 ? -3.283 1.185 -1.662 1 87.75 155 THR B O 1
ATOM 4000 N N . LYS B 1 156 ? -4.207 -0.397 -2.875 1 89.19 156 LYS B N 1
ATOM 4001 C CA . LYS B 1 156 ? -4.867 0.552 -3.766 1 89.19 156 LYS B CA 1
ATOM 4002 C C . LYS B 1 156 ? -5.941 1.343 -3.025 1 89.19 156 LYS B C 1
ATOM 4004 O O . LYS B 1 156 ? -6.145 2.529 -3.293 1 89.19 156 LYS B O 1
ATOM 4009 N N . LEU B 1 157 ? -6.648 0.665 -2.195 1 93.19 157 LEU B N 1
ATOM 4010 C CA . LEU B 1 157 ? -7.676 1.339 -1.409 1 93.19 157 LEU B CA 1
ATOM 4011 C C . LEU B 1 157 ? -7.055 2.373 -0.476 1 93.19 157 LEU B C 1
ATOM 4013 O O . LEU B 1 157 ? -7.586 3.477 -0.323 1 93.19 157 LEU B O 1
ATOM 4017 N N . ALA B 1 158 ? -6.004 1.971 0.17 1 90.56 158 ALA B N 1
ATOM 4018 C CA . ALA B 1 158 ? -5.285 2.895 1.044 1 90.56 158 ALA B CA 1
ATOM 4019 C C . ALA B 1 158 ? -4.852 4.145 0.283 1 90.56 158 ALA B C 1
ATOM 4021 O O . ALA B 1 158 ? -5.004 5.266 0.776 1 90.56 158 ALA B O 1
ATOM 4022 N N . ASP B 1 159 ? -4.34 3.936 -0.848 1 86.25 159 ASP B N 1
ATOM 4023 C CA . ASP B 1 159 ? -3.9 5.051 -1.684 1 86.25 159 ASP B CA 1
ATOM 4024 C C . ASP B 1 159 ? -5.074 5.957 -2.049 1 86.25 159 ASP B C 1
ATOM 4026 O O . ASP B 1 159 ? -4.969 7.184 -1.96 1 86.25 159 ASP B O 1
ATOM 4030 N N . ARG B 1 160 ? -6.113 5.375 -2.426 1 89.38 160 ARG B N 1
ATOM 4031 C CA . ARG B 1 160 ? -7.289 6.125 -2.857 1 89.38 160 ARG B CA 1
ATOM 4032 C C . ARG B 1 160 ? -7.879 6.926 -1.704 1 89.38 160 ARG B C 1
ATOM 4034 O O . ARG B 1 160 ? -8.375 8.039 -1.904 1 89.38 160 ARG B O 1
ATOM 4041 N N . LEU B 1 161 ? -7.863 6.371 -0.579 1 91.56 161 LEU B N 1
ATOM 4042 C CA . LEU B 1 161 ? -8.492 7.004 0.577 1 91.56 161 LEU B CA 1
ATOM 4043 C C . LEU B 1 161 ? -7.484 7.852 1.343 1 91.56 161 LEU B C 1
ATOM 4045 O O . LEU B 1 161 ? -7.82 8.445 2.369 1 91.56 161 LEU B O 1
ATOM 4049 N N . ASN B 1 162 ? -6.32 7.883 0.853 1 84.56 162 ASN B N 1
ATOM 4050 C CA . ASN B 1 162 ? -5.25 8.641 1.494 1 84.56 162 ASN B CA 1
ATOM 4051 C C . ASN B 1 162 ? -4.965 8.125 2.904 1 84.56 162 ASN B C 1
ATOM 4053 O O . ASN B 1 162 ? -4.93 8.906 3.855 1 84.56 162 ASN B O 1
ATOM 4057 N N . LEU B 1 163 ? -4.91 6.801 2.98 1 86 163 LEU B N 1
ATOM 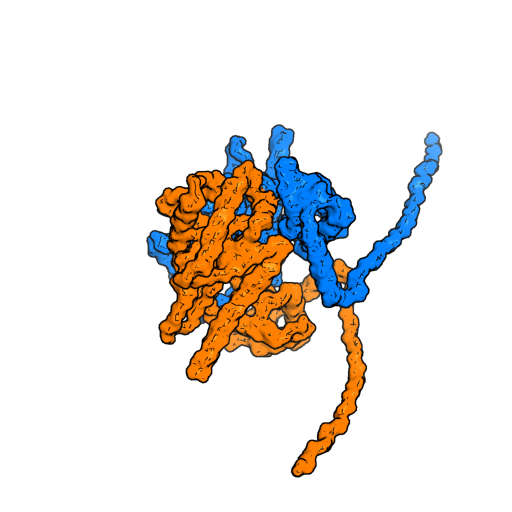4058 C CA . LEU B 1 163 ? -4.57 6.172 4.254 1 86 163 LEU B CA 1
ATOM 4059 C C . LEU B 1 163 ? -3.109 5.73 4.27 1 86 163 LEU B C 1
ATOM 4061 O O . LEU B 1 163 ? -2.59 5.25 3.258 1 86 163 LEU B O 1
ATOM 4065 N N . SER B 1 164 ? -2.461 5.926 5.348 1 74.81 164 SER B N 1
ATOM 4066 C CA . SER B 1 164 ? -1.013 5.75 5.348 1 74.81 164 SER B CA 1
ATOM 4067 C C . SER B 1 164 ? -0.619 4.41 5.965 1 74.81 164 SER B C 1
ATOM 4069 O O . SER B 1 164 ? 0.542 4 5.887 1 74.81 164 SER B O 1
ATOM 4071 N N . SER B 1 165 ? -1.579 3.674 6.547 1 83.81 165 SER B N 1
ATOM 4072 C CA . SER B 1 165 ? -1.177 2.486 7.293 1 83.81 165 SER B CA 1
ATOM 4073 C C . SER B 1 165 ? -1.951 1.256 6.832 1 83.81 165 SER B C 1
ATOM 4075 O O . SER B 1 165 ? -3.184 1.236 6.887 1 83.81 165 SER B O 1
ATOM 4077 N N . VAL B 1 166 ? -1.228 0.302 6.359 1 89.12 166 VAL B N 1
ATOM 4078 C CA . VAL B 1 166 ? -1.767 -1.002 5.988 1 89.12 166 VAL B CA 1
ATOM 4079 C C . VAL B 1 166 ? -0.993 -2.104 6.707 1 89.12 166 VAL B C 1
ATOM 4081 O O . VAL B 1 166 ? 0.234 -2.182 6.598 1 89.12 166 VAL B O 1
ATOM 4084 N N . LEU B 1 167 ? -1.712 -2.877 7.461 1 91.06 167 LEU B N 1
ATOM 4085 C CA . LEU B 1 167 ? -1.106 -3.984 8.195 1 91.06 167 LEU B CA 1
ATOM 4086 C C . LEU B 1 167 ? -1.48 -5.32 7.566 1 91.06 167 LEU B C 1
ATOM 4088 O O . LEU B 1 167 ? -2.664 -5.629 7.406 1 91.06 167 LEU B O 1
ATOM 4092 N N . GLN B 1 168 ? -0.488 -6.062 7.223 1 91.94 168 GLN B N 1
ATOM 4093 C CA . GLN B 1 168 ? -0.699 -7.391 6.66 1 91.94 168 GLN B CA 1
ATOM 4094 C C . GLN B 1 168 ? -0.605 -8.469 7.742 1 91.94 168 GLN B C 1
ATOM 4096 O O . GLN B 1 168 ? 0.402 -8.555 8.445 1 91.94 168 GLN B O 1
ATOM 4101 N N . THR B 1 169 ? -1.516 -9.312 7.832 1 94 169 THR B N 1
ATOM 4102 C CA . THR B 1 169 ? -1.587 -10.266 8.93 1 94 169 THR B CA 1
ATOM 4103 C C . THR B 1 169 ? -0.508 -11.336 8.789 1 94 169 THR B C 1
ATOM 4105 O O . THR B 1 169 ? -0.075 -11.922 9.789 1 94 169 THR B O 1
ATOM 4108 N N . ASP B 1 170 ? -0.12 -11.688 7.555 1 88.62 170 ASP B N 1
ATOM 4109 C CA . ASP B 1 170 ? 0.941 -12.68 7.371 1 88.62 170 ASP B CA 1
ATOM 4110 C C . ASP B 1 170 ? 2.225 -12.242 8.078 1 88.62 170 ASP B C 1
ATOM 4112 O O . ASP B 1 170 ? 2.945 -13.07 8.633 1 88.62 170 ASP B O 1
ATOM 4116 N N . LEU B 1 171 ? 2.463 -10.969 8.008 1 84.31 171 LEU B N 1
ATOM 4117 C CA . LEU B 1 171 ? 3.654 -10.43 8.648 1 84.31 171 LEU B CA 1
ATOM 4118 C C . LEU B 1 171 ? 3.529 -10.484 10.172 1 84.31 171 LEU B C 1
ATOM 4120 O O . LEU B 1 171 ? 4.496 -10.805 10.867 1 84.31 171 LEU B O 1
ATOM 4124 N N . ILE B 1 172 ? 2.416 -10.156 10.656 1 89.31 172 ILE B N 1
ATOM 4125 C CA . ILE B 1 172 ? 2.152 -10.211 12.086 1 89.31 172 ILE B CA 1
ATOM 4126 C C . ILE B 1 172 ? 2.256 -11.648 12.578 1 89.31 172 ILE B C 1
ATOM 4128 O O . ILE B 1 172 ? 2.834 -11.914 13.633 1 89.31 172 ILE B O 1
ATOM 4132 N N . PHE B 1 173 ? 1.669 -12.562 11.82 1 92 173 PHE B N 1
ATOM 4133 C CA . PHE B 1 173 ? 1.705 -13.977 12.172 1 92 173 PHE B CA 1
ATOM 4134 C C . PHE B 1 173 ? 3.143 -14.469 12.305 1 92 173 PHE B C 1
ATOM 4136 O O . PHE B 1 173 ? 3.486 -15.148 13.266 1 92 173 PHE B O 1
ATOM 4143 N N . GLU B 1 174 ? 3.912 -14.125 11.359 1 85.81 174 GLU B N 1
ATOM 4144 C CA . GLU B 1 174 ? 5.32 -14.508 11.383 1 85.81 174 GLU B CA 1
ATOM 4145 C C . GLU B 1 174 ? 6.027 -13.961 12.609 1 85.81 174 GLU B C 1
ATOM 4147 O O . GLU B 1 174 ? 6.797 -14.672 13.266 1 85.81 174 GLU B O 1
ATOM 4152 N N . LEU B 1 175 ? 5.785 -12.742 12.867 1 84.19 175 LEU B N 1
ATOM 4153 C CA . LEU B 1 175 ? 6.406 -12.102 14.023 1 84.19 175 LEU B CA 1
ATOM 4154 C C . LEU B 1 175 ? 5.98 -12.789 15.32 1 84.19 175 LEU B C 1
ATOM 4156 O O . LEU B 1 175 ? 6.812 -13.055 16.188 1 84.19 175 LEU B O 1
ATOM 4160 N N . MET B 1 176 ? 4.691 -13.008 15.398 1 87.69 176 MET B N 1
ATOM 4161 C CA . MET B 1 176 ? 4.16 -13.641 16.594 1 87.69 176 MET B CA 1
ATOM 4162 C C . MET B 1 176 ? 4.727 -15.047 16.766 1 87.69 176 MET B C 1
ATOM 4164 O O . MET B 1 176 ? 5.039 -15.461 17.891 1 87.69 176 MET B O 1
ATOM 4168 N N . CYS B 1 177 ? 4.844 -15.789 15.688 1 87.75 177 CYS B N 1
ATOM 4169 C CA . CYS B 1 177 ? 5.387 -17.141 15.734 1 87.75 177 CYS B CA 1
ATOM 4170 C C . CYS B 1 177 ? 6.844 -17.125 16.172 1 87.75 177 CYS B C 1
ATOM 4172 O O . CYS B 1 177 ? 7.289 -18.031 16.891 1 87.75 177 CYS B O 1
ATOM 4174 N N . ASN B 1 178 ? 7.531 -16.219 15.703 1 79.94 178 ASN B N 1
ATOM 4175 C CA . ASN B 1 178 ? 8.93 -16.094 16.109 1 79.94 178 ASN B CA 1
ATOM 4176 C C . ASN B 1 178 ? 9.062 -15.891 17.609 1 79.94 178 ASN B C 1
ATOM 4178 O O . ASN B 1 178 ? 10.031 -16.359 18.219 1 79.94 178 ASN B O 1
ATOM 4182 N N . PHE B 1 179 ? 8.172 -15.219 18.188 1 79.62 179 PHE B N 1
ATOM 4183 C CA . PHE B 1 179 ? 8.227 -14.938 19.609 1 79.62 179 PHE B CA 1
ATOM 4184 C C . PHE B 1 179 ? 7.68 -16.109 20.406 1 79.62 179 PHE B C 1
ATOM 4186 O O . PHE B 1 179 ? 8.148 -16.391 21.516 1 79.62 179 PHE B O 1
ATOM 4193 N N . SER B 1 180 ? 6.715 -16.797 19.859 1 80.38 180 SER B N 1
ATOM 4194 C CA . SER B 1 180 ? 6.047 -17.859 20.609 1 80.38 180 SER B CA 1
ATOM 4195 C C . SER B 1 180 ? 6.668 -19.219 20.312 1 80.38 180 SER B C 1
ATOM 4197 O O . SER B 1 180 ? 6.457 -20.172 21.062 1 80.38 180 SER B O 1
ATOM 4199 N N . GLY B 1 181 ? 7.359 -19.359 19.203 1 79 181 GLY B N 1
ATOM 4200 C CA . GLY B 1 181 ? 7.883 -20.656 18.781 1 79 181 GLY B CA 1
ATOM 4201 C C . GLY B 1 181 ? 6.828 -21.547 18.141 1 79 181 GLY B C 1
ATOM 4202 O O . GLY B 1 181 ? 7.062 -22.75 17.938 1 79 181 GLY B O 1
ATOM 4203 N N . GLN B 1 182 ? 5.73 -20.984 17.906 1 82.06 182 GLN B N 1
ATOM 4204 C CA . GLN B 1 182 ? 4.637 -21.75 17.297 1 82.06 182 GLN B CA 1
ATOM 4205 C C . GLN B 1 182 ? 4.965 -22.141 15.859 1 82.06 182 GLN B C 1
ATOM 4207 O O . GLN B 1 182 ? 5.551 -21.344 15.117 1 82.06 182 GLN B O 1
ATOM 4212 N N . GLU B 1 183 ? 4.602 -23.328 15.523 1 81.81 183 GLU B N 1
ATOM 4213 C CA . GLU B 1 183 ? 4.793 -23.812 14.156 1 81.81 183 GLU B CA 1
ATOM 4214 C C . GLU B 1 183 ? 3.754 -23.219 13.211 1 81.81 183 GLU B C 1
ATOM 4216 O O . GLU B 1 183 ? 2.639 -22.906 13.625 1 81.81 183 GLU B O 1
ATOM 4221 N N . LYS B 1 184 ? 4.176 -23.094 12.023 1 84.31 184 LYS B N 1
ATOM 4222 C CA . LYS B 1 184 ? 3.328 -22.5 10.984 1 84.31 184 LYS B CA 1
ATOM 4223 C C . LYS B 1 184 ? 2.908 -23.562 9.961 1 84.31 184 LYS B C 1
ATOM 4225 O O . LYS B 1 184 ? 3.723 -24.375 9.539 1 84.31 184 LYS B O 1
ATOM 4230 N N . ALA B 1 185 ? 1.598 -23.609 9.734 1 80.25 185 ALA B N 1
ATOM 4231 C CA . ALA B 1 185 ? 1.133 -24.469 8.656 1 80.25 185 ALA B CA 1
ATOM 4232 C C . ALA B 1 185 ? 1.259 -23.781 7.301 1 80.25 185 ALA B C 1
ATOM 4234 O O . ALA B 1 185 ? 1.032 -22.562 7.191 1 80.25 185 ALA B O 1
ATOM 4235 N N . CYS B 1 186 ? 1.658 -24.484 6.359 1 79.31 186 CYS B N 1
ATOM 4236 C CA . CYS B 1 186 ? 1.65 -24 4.98 1 79.31 186 CYS B CA 1
ATOM 4237 C C . CYS B 1 186 ? 0.422 -24.516 4.234 1 79.31 186 CYS B C 1
ATOM 4239 O O . CYS B 1 186 ? 0.414 -25.641 3.736 1 79.31 186 CYS B O 1
ATOM 4241 N N . TYR B 1 187 ? -0.502 -23.75 4.094 1 86.94 187 TYR B N 1
ATOM 4242 C CA . TYR B 1 187 ? -1.808 -24.156 3.584 1 86.94 187 TYR B CA 1
ATOM 4243 C C . TYR B 1 187 ? -1.73 -24.5 2.102 1 86.94 187 TYR B C 1
ATOM 4245 O O . TYR B 1 187 ? -2.629 -25.156 1.562 1 86.94 187 TYR B O 1
ATOM 4253 N N . ILE B 1 188 ? -0.682 -24.094 1.45 1 82.62 188 ILE B N 1
ATOM 4254 C CA . ILE B 1 188 ? -0.527 -24.344 0.021 1 82.62 188 ILE B CA 1
ATOM 4255 C C . ILE B 1 188 ? -0.009 -25.766 -0.205 1 82.62 188 ILE B C 1
ATOM 4257 O O . ILE B 1 188 ? -0.307 -26.391 -1.229 1 82.62 188 ILE B O 1
ATOM 4261 N N . THR B 1 189 ? 0.721 -26.344 0.819 1 83 189 THR B N 1
ATOM 4262 C CA . THR B 1 189 ? 1.366 -27.625 0.579 1 83 189 THR B CA 1
ATOM 4263 C C . THR B 1 189 ? 0.911 -28.656 1.604 1 83 189 THR B C 1
ATOM 4265 O O . THR B 1 189 ? 1.044 -29.859 1.38 1 83 189 THR B O 1
ATOM 4268 N N . SER B 1 190 ? 0.4 -28.203 2.662 1 86.94 190 SER B N 1
ATOM 4269 C CA . SER B 1 190 ? 0.071 -29.125 3.748 1 86.94 190 SER B CA 1
ATOM 4270 C C . SER B 1 190 ? -1.183 -29.922 3.43 1 86.94 190 SER B C 1
ATOM 4272 O O . SER B 1 190 ? -2.184 -29.375 2.971 1 86.94 190 SER B O 1
ATOM 4274 N N . LYS B 1 191 ? -1.055 -31.234 3.641 1 90.19 191 LYS B N 1
ATOM 4275 C CA . LYS B 1 191 ? -2.227 -32.094 3.562 1 90.19 191 LYS B CA 1
ATOM 4276 C C . LYS B 1 191 ? -2.846 -32.312 4.941 1 90.19 191 LYS B C 1
ATOM 4278 O O . LYS B 1 191 ? -2.174 -32.781 5.863 1 90.19 191 LYS B O 1
ATOM 4283 N N . PHE B 1 192 ? -4.07 -31.953 5.066 1 93.88 192 PHE B N 1
ATOM 4284 C CA . PHE B 1 192 ? -4.793 -32.125 6.32 1 93.88 192 PHE B CA 1
ATOM 4285 C C . PHE B 1 192 ? -5.645 -33.406 6.273 1 93.88 192 PHE B C 1
ATOM 4287 O O . PHE B 1 192 ? -6.078 -33.812 5.203 1 93.88 192 PHE B O 1
ATOM 4294 N N . ALA B 1 193 ? -5.852 -34.031 7.414 1 93.56 193 ALA B N 1
ATOM 4295 C CA . ALA B 1 193 ? -6.645 -35.25 7.496 1 93.56 193 ALA B CA 1
ATOM 4296 C C . ALA B 1 193 ? -8.094 -35 7.09 1 93.56 193 ALA B C 1
ATOM 4298 O O . ALA B 1 193 ? -8.742 -35.875 6.508 1 93.56 193 ALA B O 1
ATOM 4299 N N . SER B 1 194 ? -8.609 -33.875 7.395 1 94.88 194 SER B N 1
ATOM 4300 C CA . SER B 1 194 ? -9.969 -33.469 7.051 1 94.88 194 SER B CA 1
ATOM 4301 C C . SER B 1 194 ? -10.094 -31.953 6.969 1 94.88 194 SER B C 1
ATOM 4303 O O . SER B 1 194 ? -9.211 -31.219 7.43 1 94.88 194 SER B O 1
ATOM 4305 N N . SER B 1 195 ? -11.195 -31.531 6.418 1 95.06 195 SER B N 1
ATOM 4306 C CA . SER B 1 195 ? -11.484 -30.094 6.375 1 95.06 195 SER B CA 1
ATOM 4307 C C . SER B 1 195 ? -11.617 -29.516 7.781 1 95.06 195 SER B C 1
ATOM 4309 O O . SER B 1 195 ? -11.234 -28.375 8.023 1 95.06 195 SER B O 1
ATOM 4311 N N . ASP B 1 196 ? -12.117 -30.359 8.688 1 96.56 196 ASP B N 1
ATOM 4312 C CA . ASP B 1 196 ? -12.266 -29.906 10.07 1 96.56 196 ASP B CA 1
ATOM 4313 C C . ASP B 1 196 ? -10.906 -29.688 10.734 1 96.56 196 ASP B C 1
ATOM 4315 O O . ASP B 1 196 ? -10.734 -28.75 11.5 1 96.56 196 ASP B O 1
ATOM 4319 N N . ASP B 1 197 ? -10.039 -30.547 10.445 1 96.44 197 ASP B N 1
ATOM 4320 C CA . ASP B 1 197 ? -8.695 -30.406 10.984 1 96.44 197 ASP B CA 1
ATOM 4321 C C . ASP B 1 197 ? -8.016 -29.156 10.43 1 96.44 197 ASP B C 1
ATOM 4323 O O . ASP B 1 197 ? -7.309 -28.453 11.164 1 96.44 197 ASP B O 1
ATOM 4327 N N . LEU B 1 198 ? -8.266 -28.969 9.188 1 96.94 198 LEU B N 1
ATOM 4328 C CA . LEU B 1 198 ? -7.734 -27.781 8.539 1 96.94 198 LEU B CA 1
ATOM 4329 C C . LEU B 1 198 ? -8.266 -26.516 9.211 1 96.94 198 LEU B C 1
ATOM 4331 O O . LEU B 1 198 ? -7.496 -25.609 9.547 1 96.94 198 LEU B O 1
ATOM 4335 N N . ILE B 1 199 ? -9.531 -26.453 9.398 1 97.88 199 ILE B N 1
ATOM 4336 C CA . ILE B 1 199 ? -10.188 -25.266 9.945 1 97.88 199 ILE B CA 1
ATOM 4337 C C . ILE B 1 199 ? -9.758 -25.078 11.406 1 97.88 199 ILE B C 1
ATOM 4339 O O . ILE B 1 199 ? -9.594 -23.953 11.867 1 97.88 199 ILE B O 1
ATOM 4343 N N . ALA B 1 200 ? -9.578 -26.172 12.117 1 97 200 ALA B N 1
ATOM 4344 C CA . ALA B 1 200 ? -9.117 -26.078 13.5 1 97 200 ALA B CA 1
ATOM 4345 C C . ALA B 1 200 ? -7.746 -25.422 13.57 1 97 200 ALA B C 1
ATOM 4347 O O . ALA B 1 200 ? -7.512 -24.562 14.43 1 97 200 ALA B O 1
ATOM 4348 N N . GLU B 1 201 ? -6.883 -25.812 12.734 1 96 201 GLU B N 1
ATOM 4349 C CA . GLU B 1 201 ? -5.559 -25.203 12.68 1 96 201 GLU B CA 1
ATOM 4350 C C . GLU B 1 201 ? -5.648 -23.734 12.273 1 96 201 GLU B C 1
ATOM 4352 O O . GLU B 1 201 ? -4.961 -22.891 12.844 1 96 201 GLU B O 1
ATOM 4357 N N . TYR B 1 202 ? -6.48 -23.5 11.281 1 97.38 202 TYR B N 1
ATOM 4358 C CA . TYR B 1 202 ? -6.684 -22.141 10.789 1 97.38 202 TYR B CA 1
ATOM 4359 C C . TYR B 1 202 ? -7.191 -21.234 11.898 1 97.38 202 TYR B C 1
ATOM 4361 O O . TYR B 1 202 ? -6.711 -20.109 12.047 1 97.38 202 TYR B O 1
ATOM 4369 N N . ARG B 1 203 ? -8.086 -21.672 12.656 1 97.62 203 ARG B N 1
ATOM 4370 C CA . ARG B 1 203 ? -8.656 -20.906 13.766 1 97.62 203 ARG B CA 1
ATOM 4371 C C . ARG B 1 203 ? -7.594 -20.562 14.797 1 97.62 203 ARG B C 1
ATOM 4373 O O . ARG B 1 203 ? -7.559 -19.438 15.312 1 97.62 203 ARG B O 1
ATOM 4380 N N . LYS B 1 204 ? -6.762 -21.469 15.078 1 95.88 204 LYS B N 1
ATOM 4381 C CA . LYS B 1 204 ? -5.68 -21.25 16.031 1 95.88 204 LYS B CA 1
ATOM 4382 C C . LYS B 1 204 ? -4.75 -20.141 15.555 1 95.88 204 LYS B C 1
ATOM 4384 O O . LYS B 1 204 ? -4.352 -19.281 16.344 1 95.88 204 LYS B O 1
ATOM 4389 N N . GLU B 1 205 ? -4.445 -20.219 14.32 1 96.25 205 GLU B N 1
ATOM 4390 C CA . GLU B 1 205 ? -3.561 -19.203 13.758 1 96.25 205 GLU B CA 1
ATOM 4391 C C . GLU B 1 205 ? -4.223 -17.828 13.766 1 96.25 205 GLU B C 1
ATOM 4393 O O . GLU B 1 205 ? -3.562 -16.812 14.023 1 96.25 205 GLU B O 1
ATOM 4398 N N . CYS B 1 206 ? -5.523 -17.797 13.469 1 97.5 206 CYS B N 1
ATOM 4399 C CA . CYS B 1 206 ? -6.258 -16.531 13.492 1 97.5 206 CYS B CA 1
ATOM 4400 C C . CYS B 1 206 ? -6.266 -15.938 14.891 1 97.5 206 CYS B C 1
ATOM 4402 O O . CYS B 1 206 ? -6.191 -14.711 15.047 1 97.5 206 CYS B O 1
ATOM 4404 N N . GLU B 1 207 ? -6.352 -16.75 15.883 1 96.56 207 GLU B N 1
ATOM 4405 C CA . GLU B 1 207 ? -6.328 -16.281 17.266 1 96.56 207 GLU B CA 1
ATOM 4406 C C . GLU B 1 207 ? -4.984 -15.641 17.594 1 96.56 207 GLU B C 1
ATOM 4408 O O . GLU B 1 207 ? -4.938 -14.625 18.297 1 96.56 207 GLU B O 1
ATOM 4413 N N . VAL B 1 208 ? -3.957 -16.203 17.109 1 94.31 208 VAL B N 1
ATOM 4414 C CA . VAL B 1 208 ? -2.615 -15.664 17.328 1 94.31 208 VAL B CA 1
ATOM 4415 C C . VAL B 1 208 ? -2.504 -14.281 16.719 1 94.31 208 VAL B C 1
ATOM 4417 O O . VAL B 1 208 ? -2.023 -13.344 17.359 1 94.31 208 VAL B O 1
ATOM 4420 N N . VAL B 1 209 ? -2.971 -14.141 15.492 1 95.31 209 VAL B N 1
ATOM 4421 C CA . VAL B 1 209 ? -2.893 -12.867 14.781 1 95.31 209 VAL B CA 1
ATOM 4422 C C . VAL B 1 209 ? -3.779 -11.836 15.469 1 95.31 209 VAL B C 1
ATOM 4424 O O . VAL B 1 209 ? -3.395 -10.672 15.602 1 95.31 209 VAL B O 1
ATOM 4427 N N . ARG B 1 210 ? -4.941 -12.258 15.906 1 96.31 210 ARG B N 1
ATOM 4428 C CA . ARG B 1 210 ? -5.848 -11.344 16.594 1 96.31 210 ARG B CA 1
ATOM 4429 C C . ARG B 1 210 ? -5.18 -10.727 17.812 1 96.31 210 ARG B C 1
ATOM 4431 O O . ARG B 1 210 ? -5.34 -9.539 18.094 1 96.31 210 ARG B O 1
ATOM 4438 N N . LYS B 1 211 ? -4.449 -11.5 18.531 1 92.44 211 LYS B N 1
ATOM 4439 C CA . LYS B 1 211 ? -3.709 -11 19.672 1 92.44 211 LYS B CA 1
ATOM 4440 C C . LYS B 1 211 ? -2.637 -10 19.25 1 92.44 211 LYS B C 1
ATOM 4442 O O . LYS B 1 211 ? -2.41 -8.992 19.922 1 92.44 211 LYS B O 1
ATOM 4447 N N . GLY B 1 212 ? -2.045 -10.281 18.172 1 90.81 212 GLY B N 1
ATOM 4448 C CA . GLY B 1 212 ? -0.957 -9.445 17.688 1 90.81 212 GLY B CA 1
ATOM 4449 C C . GLY B 1 212 ? -1.418 -8.086 17.203 1 90.81 212 GLY B C 1
ATOM 4450 O O . GLY B 1 212 ? -0.691 -7.098 17.328 1 90.81 212 GLY B O 1
ATOM 4451 N N . VAL B 1 213 ? -2.664 -8.008 16.688 1 93.44 213 VAL B N 1
ATOM 4452 C CA . VAL B 1 213 ? -3.104 -6.762 16.078 1 93.44 213 VAL B CA 1
ATOM 4453 C C . VAL B 1 213 ? -3.938 -5.961 17.078 1 93.44 213 VAL B C 1
ATOM 4455 O O . VAL B 1 213 ? -4.379 -4.848 16.766 1 93.44 213 VAL B O 1
ATOM 4458 N N . LYS B 1 214 ? -4.168 -6.496 18.203 1 92.38 214 LYS B N 1
ATOM 4459 C CA . LYS B 1 214 ? -5.059 -5.879 19.172 1 92.38 214 LYS B CA 1
ATOM 4460 C C . LYS B 1 214 ? -4.594 -4.469 19.531 1 92.38 214 LYS B C 1
ATOM 4462 O O . LYS B 1 214 ? -5.387 -3.523 19.5 1 92.38 214 LYS B O 1
ATOM 4467 N N . SER B 1 215 ? -3.357 -4.348 19.844 1 87.75 215 SER B N 1
ATOM 4468 C CA . SER B 1 215 ? -2.828 -3.062 20.281 1 87.75 215 SER B CA 1
ATOM 4469 C C . SER B 1 215 ? -2.93 -2.016 19.172 1 87.75 215 SER B C 1
ATOM 4471 O O . SER B 1 215 ? -3.268 -0.859 19.438 1 87.75 215 SER B O 1
ATOM 4473 N N . ASP B 1 216 ? -2.635 -2.406 18.031 1 88.56 216 ASP B N 1
ATOM 4474 C CA . ASP B 1 216 ? -2.691 -1.474 16.906 1 88.56 216 ASP B CA 1
ATOM 4475 C C . ASP B 1 216 ? -4.125 -1.021 16.641 1 88.56 216 ASP B C 1
ATOM 4477 O O . ASP B 1 216 ? -4.367 0.147 16.328 1 88.56 216 ASP B O 1
ATOM 4481 N N . ILE B 1 217 ? -5.02 -1.962 16.734 1 92.25 217 ILE B N 1
ATOM 4482 C CA . ILE B 1 217 ? -6.43 -1.639 16.531 1 92.25 217 ILE B CA 1
ATOM 4483 C C . ILE B 1 217 ? -6.895 -0.681 17.625 1 92.25 217 ILE B C 1
ATOM 4485 O O . ILE B 1 217 ? -7.523 0.34 17.344 1 92.25 217 ILE B O 1
ATOM 4489 N N . ASP B 1 218 ? -6.539 -0.973 18.812 1 89.12 218 ASP B N 1
ATOM 4490 C CA . ASP B 1 218 ? -6.93 -0.133 19.938 1 89.12 218 ASP B CA 1
ATOM 4491 C C . ASP B 1 218 ? -6.355 1.275 19.797 1 89.12 218 ASP B C 1
ATOM 4493 O O . ASP B 1 218 ? -7.051 2.264 20.031 1 89.12 218 ASP B O 1
ATOM 4497 N N . LYS B 1 219 ? -5.172 1.353 19.484 1 84.88 219 LYS B N 1
ATOM 4498 C CA . LYS B 1 219 ? -4.508 2.643 19.312 1 84.88 219 LYS B CA 1
ATOM 4499 C C . LYS B 1 219 ? -5.133 3.441 18.172 1 84.88 219 LYS B C 1
ATOM 4501 O O . LYS B 1 219 ? -5.297 4.66 18.281 1 84.88 219 LYS B O 1
ATOM 4506 N N . CYS B 1 220 ? -5.391 2.76 17.109 1 87.62 220 CYS B N 1
ATOM 4507 C CA . CYS B 1 220 ? -6.047 3.396 15.969 1 87.62 220 CYS B CA 1
ATOM 4508 C C . CYS B 1 220 ? -7.371 4.027 16.391 1 87.62 220 CYS B C 1
ATOM 4510 O O . CYS B 1 220 ? -7.633 5.191 16.078 1 87.62 220 CYS B O 1
ATOM 4512 N N . LEU B 1 221 ? -8.141 3.314 17.094 1 87.69 221 LEU B N 1
ATOM 4513 C CA . LEU B 1 221 ? -9.484 3.746 17.469 1 87.69 221 LEU B CA 1
ATOM 4514 C C . LEU B 1 221 ? -9.422 4.832 18.531 1 87.69 221 LEU B C 1
ATOM 4516 O O . LEU B 1 221 ? -10.305 5.684 18.625 1 87.69 221 LEU B O 1
ATOM 4520 N N . LYS B 1 222 ? -8.305 4.875 19.234 1 83.88 222 LYS B N 1
ATOM 4521 C CA . LYS B 1 222 ? -8.133 5.852 20.312 1 83.88 222 LYS B CA 1
ATOM 4522 C C . LYS B 1 222 ? -7.512 7.145 19.781 1 83.88 222 LYS B C 1
ATOM 4524 O O . LYS B 1 222 ? -7.914 8.234 20.188 1 83.88 222 LYS B O 1
ATOM 4529 N N . ASP B 1 223 ? -6.551 7.07 18.938 1 79.25 223 ASP B N 1
ATOM 4530 C CA . ASP B 1 223 ? -5.719 8.203 18.547 1 79.25 223 ASP B CA 1
ATOM 4531 C C . ASP B 1 223 ? -6.309 8.914 17.328 1 79.25 223 ASP B C 1
ATOM 4533 O O . ASP B 1 223 ? -5.773 9.93 16.875 1 79.25 223 ASP B O 1
ATOM 4537 N N . GLY B 1 224 ? -7.387 8.445 16.797 1 81.44 224 GLY B N 1
ATOM 4538 C CA . GLY B 1 224 ? -7.988 9.094 15.648 1 81.44 224 GLY B CA 1
ATOM 4539 C C . GLY B 1 224 ? -7.227 8.844 14.359 1 81.44 224 GLY B C 1
ATOM 4540 O O . GLY B 1 224 ? -7.086 9.75 13.531 1 81.44 224 GLY B O 1
ATOM 4541 N N . LYS B 1 225 ? -6.652 7.695 14.164 1 83.81 225 LYS B N 1
ATOM 4542 C CA . LYS B 1 225 ? -5.879 7.309 12.992 1 83.81 225 LYS B CA 1
ATOM 4543 C C . LYS B 1 225 ? -6.66 6.328 12.117 1 83.81 225 LYS B C 1
ATOM 4545 O O . LYS B 1 225 ? -7.734 5.871 12.5 1 83.81 225 LYS B O 1
ATOM 4550 N N . SER B 1 226 ? -6.188 6.207 10.992 1 90.06 226 SER B N 1
ATOM 4551 C CA . SER B 1 226 ? -6.785 5.227 10.086 1 90.06 226 SER B CA 1
ATOM 4552 C C . SER B 1 226 ? -5.867 4.023 9.891 1 90.06 226 SER B C 1
ATOM 4554 O O . SER B 1 226 ? -4.641 4.172 9.844 1 90.06 226 SER B O 1
ATOM 4556 N N . LEU B 1 227 ? -6.48 2.887 9.797 1 93 227 LEU B N 1
ATOM 4557 C CA . LEU B 1 227 ? -5.727 1.645 9.664 1 93 227 LEU B CA 1
ATOM 4558 C C . LEU B 1 227 ? -6.484 0.64 8.805 1 93 227 LEU B C 1
ATOM 4560 O O . LEU B 1 227 ? -7.699 0.477 8.953 1 93 227 LEU B O 1
ATOM 4564 N N . ILE B 1 228 ? -5.766 0.078 7.844 1 95.25 228 ILE B N 1
ATOM 4565 C CA . ILE B 1 228 ? -6.285 -1.084 7.133 1 95.25 228 ILE B CA 1
ATOM 4566 C C . ILE B 1 228 ? -5.578 -2.346 7.617 1 95.25 228 ILE B C 1
ATOM 4568 O O . ILE B 1 228 ? -4.344 -2.404 7.648 1 95.25 228 ILE B O 1
ATOM 4572 N N . ILE B 1 229 ? -6.301 -3.293 8.062 1 96.5 229 ILE B N 1
ATOM 4573 C CA . ILE B 1 229 ? -5.773 -4.625 8.336 1 96.5 229 ILE B CA 1
ATOM 4574 C C . ILE B 1 229 ? -6.25 -5.598 7.258 1 96.5 229 ILE B C 1
ATOM 4576 O O . ILE B 1 229 ? -7.453 -5.711 7 1 96.5 229 ILE B O 1
ATOM 4580 N N . GLU B 1 230 ? -5.336 -6.262 6.625 1 96.88 230 GLU B N 1
ATOM 4581 C CA . GLU B 1 230 ? -5.727 -7.168 5.547 1 96.88 230 GLU B CA 1
ATOM 4582 C C . GLU B 1 230 ? -4.977 -8.492 5.645 1 96.88 230 GLU B C 1
ATOM 4584 O O . GLU B 1 230 ? -3.799 -8.523 6.004 1 96.88 230 GLU B O 1
ATOM 4589 N N . GLY B 1 231 ? -5.734 -9.562 5.367 1 96.56 231 GLY B N 1
ATOM 4590 C CA . GLY B 1 231 ? -4.93 -10.773 5.238 1 96.56 231 GLY B CA 1
ATOM 4591 C C . GLY B 1 231 ? -5.738 -12.047 5.387 1 96.56 231 GLY B C 1
ATOM 4592 O O . GLY B 1 231 ? -6.965 -12 5.488 1 96.56 231 GLY B O 1
ATOM 4593 N N . PHE B 1 232 ? -4.984 -13.188 5.371 1 96.69 232 PHE B N 1
ATOM 4594 C CA . PHE B 1 232 ? -5.477 -14.555 5.41 1 96.69 232 PHE B CA 1
ATOM 4595 C C . PHE B 1 232 ? -6 -14.906 6.797 1 96.69 232 PHE B C 1
ATOM 4597 O O . PHE B 1 232 ? -7.039 -15.555 6.93 1 96.69 232 PHE B O 1
ATOM 4604 N N . HIS B 1 233 ? -5.418 -14.344 7.816 1 97.88 233 HIS B N 1
ATOM 4605 C CA . HIS B 1 233 ? -5.688 -14.766 9.188 1 97.88 233 HIS B CA 1
ATOM 4606 C C . HIS B 1 233 ? -6.68 -13.82 9.867 1 97.88 233 HIS B C 1
ATOM 4608 O O . HIS B 1 233 ? -6.434 -13.352 10.977 1 97.88 233 HIS B O 1
ATOM 4614 N N . ILE B 1 234 ? -7.723 -13.562 9.211 1 98.38 234 ILE B N 1
ATOM 4615 C CA . ILE B 1 234 ? -8.789 -12.75 9.797 1 98.38 234 ILE B CA 1
ATOM 4616 C C . ILE B 1 234 ? -10.094 -13.547 9.82 1 98.38 234 ILE B C 1
ATOM 4618 O O . ILE B 1 234 ? -10.727 -13.742 8.781 1 98.38 234 ILE B O 1
ATOM 4622 N N . ASP B 1 235 ? -10.445 -14.023 10.969 1 98.56 235 ASP B N 1
ATOM 4623 C CA . ASP B 1 235 ? -11.727 -14.664 11.219 1 98.56 235 ASP B CA 1
ATOM 4624 C C . ASP B 1 235 ? -12.75 -13.672 11.773 1 98.56 235 ASP B C 1
ATOM 4626 O O . ASP B 1 235 ? -12.586 -13.164 12.883 1 98.56 235 ASP B O 1
ATOM 4630 N N . PRO B 1 236 ? -13.797 -13.375 11 1 98.12 236 PRO B N 1
ATOM 4631 C CA . PRO B 1 236 ? -14.805 -12.406 11.453 1 98.12 236 PRO B CA 1
ATOM 4632 C C . PRO B 1 236 ? -15.273 -12.656 12.883 1 98.12 236 PRO B C 1
ATOM 4634 O O . PRO B 1 236 ? -15.547 -11.711 13.625 1 98.12 236 PRO B O 1
ATOM 4637 N N . ARG B 1 237 ? -15.32 -13.875 13.336 1 97.88 237 ARG B N 1
ATOM 4638 C CA . ARG B 1 237 ? -15.812 -14.273 14.648 1 97.88 237 ARG B CA 1
ATOM 4639 C C . ARG B 1 237 ? -14.953 -13.68 15.758 1 97.88 237 ARG B C 1
ATOM 4641 O O . ARG B 1 237 ? -15.438 -13.453 16.875 1 97.88 237 ARG B O 1
ATOM 4648 N N . LEU B 1 238 ? -13.75 -13.336 15.469 1 97.75 238 LEU B N 1
ATOM 4649 C CA . LEU B 1 238 ? -12.805 -12.852 16.469 1 97.75 238 LEU B CA 1
ATOM 4650 C C . LEU B 1 238 ? -12.844 -11.336 16.562 1 97.75 238 LEU B C 1
ATOM 4652 O O . LEU B 1 238 ? -12.203 -10.742 17.438 1 97.75 238 LEU B O 1
ATOM 4656 N N . TYR B 1 239 ? -13.602 -10.656 15.688 1 97.19 239 TYR B N 1
ATOM 4657 C CA . TYR B 1 239 ? -13.57 -9.195 15.641 1 97.19 239 TYR B CA 1
ATOM 4658 C C . TYR B 1 239 ? -14.922 -8.609 16.031 1 97.19 239 TYR B C 1
ATOM 4660 O O . TYR B 1 239 ? -15.203 -7.445 15.734 1 97.19 239 TYR B O 1
ATOM 4668 N N . GLN B 1 240 ? -15.727 -9.312 16.688 1 95.69 240 GLN B N 1
ATOM 4669 C CA . GLN B 1 240 ? -17.094 -8.945 17.016 1 95.69 240 GLN B CA 1
ATOM 4670 C C . GLN B 1 240 ? -17.125 -7.754 17.969 1 95.69 240 GLN B C 1
ATOM 4672 O O . GLN B 1 240 ? -17.906 -6.816 17.781 1 95.69 240 GLN B O 1
ATOM 4677 N N . LYS B 1 241 ? -16.281 -7.75 18.922 1 91.44 241 LYS B N 1
ATOM 4678 C CA . LYS B 1 241 ? -16.219 -6.633 19.859 1 91.44 241 LYS B CA 1
ATOM 4679 C C . LYS B 1 241 ? -15.773 -5.352 19.172 1 91.44 241 LYS B C 1
ATOM 4681 O O . LYS B 1 241 ? -16.219 -4.258 19.516 1 91.44 241 LYS B O 1
ATOM 4686 N N . THR B 1 242 ? -14.906 -5.535 18.219 1 91.06 242 THR B N 1
ATOM 4687 C CA . THR B 1 242 ? -14.359 -4.398 17.5 1 91.06 242 THR B CA 1
ATOM 4688 C C . THR B 1 242 ? -15.422 -3.766 16.594 1 91.06 242 THR B C 1
ATOM 4690 O O . THR B 1 242 ? -15.477 -2.541 16.453 1 91.06 242 THR B O 1
ATOM 4693 N N . ILE B 1 243 ? -16.203 -4.617 16.047 1 90.75 243 ILE B N 1
ATOM 4694 C CA . ILE B 1 243 ? -17.156 -4.109 15.07 1 90.75 243 ILE B CA 1
ATOM 4695 C C . ILE B 1 243 ? -18.438 -3.662 15.766 1 90.75 243 ILE B C 1
ATOM 4697 O O . ILE B 1 243 ? -19.203 -2.863 15.227 1 90.75 243 ILE B O 1
ATOM 4701 N N . ALA B 1 244 ? -18.703 -4.227 16.938 1 82.75 244 ALA B N 1
ATOM 4702 C CA . ALA B 1 244 ? -19.906 -3.875 17.688 1 82.75 244 ALA B CA 1
ATOM 4703 C C . ALA B 1 244 ? -19.828 -2.453 18.234 1 82.75 244 ALA B C 1
ATOM 4705 O O . ALA B 1 244 ? -18.781 -2.049 18.766 1 82.75 244 ALA B O 1
ATOM 4706 N N . VAL B 1 245 ? -20 -1.487 17.391 1 60.25 245 VAL B N 1
ATOM 4707 C CA . VAL B 1 245 ? -20 -0.062 17.688 1 60.25 245 VAL B CA 1
ATOM 4708 C C . VAL B 1 245 ? -20.297 0.145 19.172 1 60.25 245 VAL B C 1
ATOM 4710 O O . VAL B 1 245 ? -21.344 -0.292 19.672 1 60.25 245 VAL B O 1
ATOM 4713 N N . PRO B 1 246 ? -19.266 0.282 19.922 1 53.44 246 PRO B N 1
ATOM 4714 C CA . PRO B 1 246 ? -19.781 0.642 21.234 1 53.44 246 PRO B CA 1
ATOM 4715 C C . PRO B 1 246 ? -20.812 1.757 21.188 1 53.44 246 PRO B C 1
ATOM 4717 O O . PRO B 1 246 ? -20.672 2.707 20.422 1 53.44 246 PRO B O 1
ATOM 4720 N N . LYS B 1 247 ? -22.047 1.45 21.406 1 46.34 247 LYS B N 1
ATOM 4721 C CA . LYS B 1 247 ? -22.953 2.527 21.797 1 46.34 247 LYS B CA 1
ATOM 4722 C C . LYS B 1 247 ? -22.234 3.57 22.656 1 46.34 247 LYS B C 1
ATOM 4724 O O . LYS B 1 247 ? -21.312 3.24 23.391 1 46.34 247 LYS B O 1
ATOM 4729 N N . GLN B 1 248 ? -22.234 4.867 22.172 1 43.28 248 GLN B N 1
ATOM 4730 C CA . GLN B 1 248 ? -21.859 6.105 22.844 1 43.28 248 GLN B CA 1
ATOM 4731 C C . GLN B 1 248 ? -21.938 5.957 24.359 1 43.28 248 GLN B C 1
ATOM 4733 O O . GLN B 1 248 ? -23.031 5.824 24.922 1 43.28 248 GLN B O 1
ATOM 4738 N N . ASP B 1 249 ? -21.25 5.188 25.078 1 42.41 249 ASP B N 1
ATOM 4739 C CA . ASP B 1 249 ? -21.328 5.879 26.359 1 42.41 249 ASP B CA 1
ATOM 4740 C C . ASP B 1 249 ? -21.094 7.379 26.188 1 42.41 249 ASP B C 1
ATOM 4742 O O . ASP B 1 249 ? -20.344 7.797 25.312 1 42.41 249 ASP B O 1
ATOM 4746 N N . SER B 1 250 ? -21.906 8.32 26.766 1 39.66 250 SER B N 1
ATOM 4747 C CA . SER B 1 250 ? -22.109 9.766 26.688 1 39.66 250 SER B CA 1
ATOM 4748 C C . SER B 1 250 ? -20.797 10.5 26.438 1 39.66 250 SER B C 1
ATOM 4750 O O . SER B 1 250 ? -20.797 11.648 26 1 39.66 250 SER B O 1
ATOM 4752 N N . LYS B 1 251 ? -19.828 10.32 27.234 1 42.88 251 LYS B N 1
ATOM 4753 C CA . LYS B 1 251 ? -18.906 11.438 27.375 1 42.88 251 LYS B CA 1
ATOM 4754 C C . LYS B 1 251 ? -17.922 11.484 26.219 1 42.88 251 LYS B C 1
ATOM 4756 O O . LYS B 1 251 ? -17.062 12.375 26.156 1 42.88 251 LYS B O 1
ATOM 4761 N N . SER B 1 252 ? -17.266 10.359 25.844 1 46.31 252 SER B N 1
ATOM 4762 C CA . SER B 1 252 ? -16.141 10.508 24.922 1 46.31 252 SER B CA 1
ATOM 4763 C C . SER B 1 252 ? -16.625 10.57 23.469 1 46.31 252 SER B C 1
ATOM 4765 O O . SER B 1 252 ? -17.453 9.758 23.047 1 46.31 252 SER B O 1
ATOM 4767 N N . SER B 1 253 ? -16.469 11.68 22.703 1 48.19 253 SER B N 1
ATOM 4768 C CA . SER B 1 253 ? -16.828 12.219 21.391 1 48.19 253 SER B CA 1
ATOM 4769 C C . SER B 1 253 ? -16.828 11.125 20.328 1 48.19 253 SER B C 1
ATOM 4771 O O . SER B 1 253 ? -17.844 10.906 19.656 1 48.19 253 SER B O 1
ATOM 4773 N N . CYS B 1 254 ? -16.047 11.219 19.156 1 52.16 254 CYS B N 1
ATOM 4774 C CA . CYS B 1 254 ? -16.234 10.617 17.844 1 52.16 254 CYS B CA 1
ATOM 4775 C C . CYS B 1 254 ? -15.891 9.133 17.875 1 52.16 254 CYS B C 1
ATOM 4777 O O . CYS B 1 254 ? -14.758 8.758 18.172 1 52.16 254 CYS B O 1
ATOM 4779 N N . SER B 1 255 ? -16.844 8.18 18.078 1 68.12 255 SER B N 1
ATOM 4780 C CA . SER B 1 255 ? -16.734 6.73 17.922 1 68.12 255 SER B CA 1
ATOM 4781 C C . SER B 1 255 ? -16.078 6.367 16.594 1 68.12 255 SER B C 1
ATOM 4783 O O . SER B 1 255 ? -16.281 7.051 15.586 1 68.12 255 SER B O 1
ATOM 4785 N N . GLY B 1 256 ? -15.016 5.594 16.641 1 85.69 256 GLY B N 1
ATOM 4786 C CA . GLY B 1 256 ? -14.273 5.16 15.461 1 85.69 256 GLY B CA 1
ATOM 4787 C C . GLY B 1 256 ? -15.141 4.422 14.453 1 85.69 256 GLY B C 1
ATOM 4788 O O . GLY B 1 256 ? -16.219 3.932 14.797 1 85.69 256 GLY B O 1
ATOM 4789 N N . ILE B 1 257 ? -14.945 4.57 13.227 1 92.88 257 ILE B N 1
ATOM 4790 C CA . ILE B 1 257 ? -15.633 3.902 12.133 1 92.88 257 ILE B CA 1
ATOM 4791 C C . ILE B 1 257 ? -14.914 2.6 11.789 1 92.88 257 ILE B C 1
ATOM 4793 O O . ILE B 1 257 ? -13.703 2.598 11.547 1 92.88 257 ILE B O 1
ATOM 4797 N N . VAL B 1 258 ? -15.648 1.517 11.891 1 95.12 258 VAL B N 1
ATOM 4798 C CA . VAL B 1 258 ? -15.094 0.22 11.516 1 95.12 258 VAL B CA 1
ATOM 4799 C C . VAL B 1 258 ? -15.828 -0.326 10.297 1 95.12 258 VAL B C 1
ATOM 4801 O O . VAL B 1 258 ? -17.062 -0.414 10.297 1 95.12 258 VAL B O 1
ATOM 4804 N N . VAL B 1 259 ? -15.148 -0.682 9.273 1 97.06 259 VAL B N 1
ATOM 4805 C CA . VAL B 1 259 ? -15.727 -1.214 8.039 1 97.06 259 VAL B CA 1
ATOM 4806 C C . VAL B 1 259 ? -15.117 -2.58 7.73 1 97.06 259 VAL B C 1
ATOM 4808 O O . VAL B 1 259 ? -14.102 -2.67 7.039 1 97.06 259 VAL B O 1
ATOM 4811 N N . PRO B 1 260 ? -15.773 -3.645 8.102 1 98.06 260 PRO B N 1
ATOM 4812 C CA . PRO B 1 260 ? -15.258 -4.992 7.859 1 98.06 260 PRO B CA 1
ATOM 4813 C C . PRO B 1 260 ? -15.711 -5.57 6.52 1 98.06 260 PRO B C 1
ATOM 4815 O O . PRO B 1 260 ? -16.906 -5.57 6.219 1 98.06 260 PRO B O 1
ATOM 4818 N N . PHE B 1 261 ? -14.758 -6.027 5.727 1 98.62 261 PHE B N 1
ATOM 4819 C CA . PHE B 1 261 ? -15.047 -6.664 4.449 1 98.62 261 PHE B CA 1
ATOM 4820 C C . PHE B 1 261 ? -14.586 -8.117 4.449 1 98.62 261 PHE B C 1
ATOM 4822 O O . PHE B 1 261 ? -13.555 -8.445 5.043 1 98.62 261 PHE B O 1
ATOM 4829 N N . LEU B 1 262 ? -15.367 -8.984 3.842 1 98.69 262 LEU B N 1
ATOM 4830 C CA . LEU B 1 262 ? -14.922 -10.312 3.443 1 98.69 262 LEU B CA 1
ATOM 4831 C C . LEU B 1 262 ? -14.844 -10.43 1.924 1 98.69 262 LEU B C 1
ATOM 4833 O O . LEU B 1 262 ? -15.875 -10.414 1.244 1 98.69 262 LEU B O 1
ATOM 4837 N N . LEU B 1 263 ? -13.648 -10.484 1.425 1 98.5 263 LEU B N 1
ATOM 4838 C CA . LEU B 1 263 ? -13.438 -10.609 -0.013 1 98.5 263 LEU B CA 1
ATOM 4839 C C . LEU B 1 263 ? -13.477 -12.07 -0.442 1 98.5 263 LEU B C 1
ATOM 4841 O O . LEU B 1 263 ? -12.844 -12.93 0.186 1 98.5 263 LEU B O 1
ATOM 4845 N N . THR B 1 264 ? -14.18 -12.367 -1.476 1 97.88 264 THR B N 1
ATOM 4846 C CA . THR B 1 264 ? -14.32 -13.727 -1.98 1 97.88 264 THR B CA 1
ATOM 4847 C C . THR B 1 264 ? -14.086 -13.773 -3.488 1 97.88 264 THR B C 1
ATOM 4849 O O . THR B 1 264 ? -14.109 -12.734 -4.152 1 97.88 264 THR B O 1
ATOM 4852 N N . LEU B 1 265 ? -13.797 -14.859 -3.932 1 95.44 265 LEU B N 1
ATOM 4853 C CA . LEU B 1 265 ? -13.609 -15.117 -5.355 1 95.44 265 LEU B CA 1
ATOM 4854 C C . LEU B 1 265 ? -14.242 -16.453 -5.75 1 95.44 265 LEU B C 1
ATOM 4856 O O . LEU B 1 265 ? -14.156 -17.422 -5.004 1 95.44 265 LEU B O 1
ATOM 4860 N N . ASP B 1 266 ? -14.891 -16.422 -6.855 1 93.31 266 ASP B N 1
ATOM 4861 C CA . ASP B 1 266 ? -15.461 -17.688 -7.301 1 93.31 266 ASP B CA 1
ATOM 4862 C C . ASP B 1 266 ? -14.367 -18.719 -7.586 1 93.31 266 ASP B C 1
ATOM 4864 O O . ASP B 1 266 ? -13.227 -18.359 -7.875 1 93.31 266 ASP B O 1
ATOM 4868 N N . GLU B 1 267 ? -14.742 -19.984 -7.535 1 92.62 267 GLU B N 1
ATOM 4869 C CA . GLU B 1 267 ? -13.781 -21.078 -7.594 1 92.62 267 GLU B CA 1
ATOM 4870 C C . GLU B 1 267 ? -12.977 -21.047 -8.891 1 92.62 267 GLU B C 1
ATOM 4872 O O . GLU B 1 267 ? -11.758 -21.203 -8.875 1 92.62 267 GLU B O 1
ATOM 4877 N N . ALA B 1 268 ? -13.641 -20.844 -10.008 1 87.12 268 ALA B N 1
ATOM 4878 C CA . ALA B 1 268 ? -12.969 -20.844 -11.305 1 87.12 268 ALA B CA 1
ATOM 4879 C C . ALA B 1 268 ? -11.961 -19.703 -11.414 1 87.12 268 ALA B C 1
ATOM 4881 O O . ALA B 1 268 ? -10.836 -19.906 -11.867 1 87.12 268 ALA B O 1
ATOM 4882 N N . ASP B 1 269 ? -12.367 -18.578 -10.977 1 86.56 269 ASP B N 1
ATOM 4883 C CA . ASP B 1 269 ? -11.492 -17.406 -11.016 1 86.56 269 ASP B CA 1
ATOM 4884 C C . ASP B 1 269 ? -10.32 -17.562 -10.047 1 86.56 269 ASP B C 1
ATOM 4886 O O . ASP B 1 269 ? -9.203 -17.125 -10.336 1 86.56 269 ASP B O 1
ATOM 4890 N N . HIS B 1 270 ? -10.609 -18.109 -8.93 1 89.88 270 HIS B N 1
ATOM 4891 C CA . HIS B 1 270 ? -9.562 -18.359 -7.945 1 89.88 270 HIS B CA 1
ATOM 4892 C C . HIS B 1 270 ? -8.492 -19.281 -8.508 1 89.88 270 HIS B C 1
ATOM 4894 O O . HIS B 1 270 ? -7.293 -19.031 -8.359 1 89.88 270 HIS B O 1
ATOM 4900 N N . CYS B 1 271 ? -8.914 -20.328 -9.133 1 85.25 271 CYS B N 1
ATOM 4901 C CA . CYS B 1 271 ? -7.996 -21.266 -9.75 1 85.25 271 CYS B CA 1
ATOM 4902 C C . CYS B 1 271 ? -7.145 -20.594 -10.812 1 85.25 271 CYS B C 1
ATOM 4904 O O . CYS B 1 271 ? -5.926 -20.781 -10.859 1 85.25 271 CYS B O 1
ATOM 4906 N N . ASN B 1 272 ? -7.812 -19.812 -11.57 1 78.62 272 ASN B N 1
ATOM 4907 C CA . ASN B 1 272 ? -7.109 -19.094 -12.633 1 78.62 272 ASN B CA 1
ATOM 4908 C C . ASN B 1 272 ? -6.102 -18.094 -12.07 1 78.62 272 ASN B C 1
ATOM 4910 O O . ASN B 1 272 ? -4.992 -17.969 -12.594 1 78.62 272 ASN B O 1
ATOM 4914 N N . PHE B 1 273 ? -6.496 -17.438 -11.094 1 80.38 273 PHE B N 1
ATOM 4915 C CA . PHE B 1 273 ? -5.641 -16.438 -10.484 1 80.38 273 PHE B CA 1
ATOM 4916 C C . PHE B 1 273 ? -4.41 -17.078 -9.852 1 80.38 273 PHE B C 1
ATOM 4918 O O . PHE B 1 273 ? -3.303 -16.547 -9.961 1 80.38 273 PHE B O 1
ATOM 4925 N N . MET B 1 274 ? -4.602 -18.203 -9.203 1 80.19 274 MET B N 1
ATOM 4926 C CA . MET B 1 274 ? -3.51 -18.922 -8.555 1 80.19 274 MET B CA 1
ATOM 4927 C C . MET B 1 274 ? -2.52 -19.453 -9.586 1 80.19 274 MET B C 1
ATOM 4929 O O . MET B 1 274 ? -1.307 -19.422 -9.359 1 80.19 274 MET B O 1
ATOM 4933 N N . THR B 1 275 ? -3.082 -19.875 -10.625 1 74.81 275 THR B N 1
ATOM 4934 C CA . THR B 1 275 ? -2.24 -20.469 -11.664 1 74.81 275 THR B CA 1
ATOM 4935 C C . THR B 1 275 ? -1.429 -19.391 -12.383 1 74.81 275 THR B C 1
ATOM 4937 O O . THR B 1 275 ? -0.308 -19.656 -12.82 1 74.81 275 THR B O 1
ATOM 4940 N N . ASN B 1 276 ? -1.997 -18.188 -12.445 1 71.19 276 ASN B N 1
ATOM 4941 C CA . ASN B 1 276 ? -1.337 -17.094 -13.148 1 71.19 276 ASN B CA 1
ATOM 4942 C C . ASN B 1 276 ? -0.379 -16.344 -12.234 1 71.19 276 ASN B C 1
ATOM 4944 O O . ASN B 1 276 ? 0.345 -15.453 -12.68 1 71.19 276 ASN B O 1
ATOM 4948 N N . SER B 1 277 ? -0.442 -16.703 -11.023 1 65.44 277 SER B N 1
ATOM 4949 C CA . SER B 1 277 ? 0.394 -15.984 -10.062 1 65.44 277 SER B CA 1
ATOM 4950 C C . SER B 1 277 ? 1.872 -16.297 -10.289 1 65.44 277 SER B C 1
ATOM 4952 O O . SER B 1 277 ? 2.248 -17.438 -10.5 1 65.44 277 SER B O 1
ATOM 4954 N N . PRO B 1 278 ? 2.584 -15.195 -10.359 1 58.59 278 PRO B N 1
ATOM 4955 C CA . PRO B 1 278 ? 4.02 -15.445 -10.492 1 58.59 278 PRO B CA 1
ATOM 4956 C C . PRO B 1 278 ? 4.625 -16.094 -9.25 1 58.59 278 PRO B C 1
ATOM 4958 O O . PRO B 1 278 ? 5.781 -16.531 -9.281 1 58.59 278 PRO B O 1
ATOM 4961 N N . ASP B 1 279 ? 3.82 -16.188 -8.258 1 58.38 279 ASP B N 1
ATOM 4962 C CA . ASP B 1 279 ? 4.32 -16.766 -7.016 1 58.38 279 ASP B CA 1
ATOM 4963 C C . ASP B 1 279 ? 4.535 -18.281 -7.168 1 58.38 279 ASP B C 1
ATOM 4965 O O . ASP B 1 279 ? 3.59 -19.016 -7.434 1 58.38 279 ASP B O 1
ATOM 4969 N N . PRO B 1 280 ? 5.723 -18.688 -7.168 1 52.56 280 PRO B N 1
ATOM 4970 C CA . PRO B 1 280 ? 6.027 -20.094 -7.418 1 52.56 280 PRO B CA 1
ATOM 4971 C C . PRO B 1 280 ? 5.297 -21.031 -6.469 1 52.56 280 PRO B C 1
ATOM 4973 O O . PRO B 1 280 ? 5.188 -22.234 -6.738 1 52.56 280 PRO B O 1
ATOM 4976 N N . ARG B 1 281 ? 4.875 -20.516 -5.371 1 57.59 281 ARG B N 1
ATOM 4977 C CA . ARG B 1 281 ? 4.164 -21.375 -4.43 1 57.59 281 ARG B CA 1
ATOM 4978 C C . ARG B 1 281 ? 2.982 -22.078 -5.102 1 57.59 281 ARG B C 1
ATOM 4980 O O . ARG B 1 281 ? 2.57 -23.156 -4.688 1 57.59 281 ARG B O 1
ATOM 4987 N N . TYR B 1 282 ? 2.646 -21.297 -6.152 1 54.88 282 TYR B N 1
ATOM 4988 C CA . TYR B 1 282 ? 1.4 -21.781 -6.746 1 54.88 282 TYR B CA 1
ATOM 4989 C C . TYR B 1 282 ? 1.665 -22.531 -8.039 1 54.88 282 TYR B C 1
ATOM 4991 O O . TYR B 1 282 ? 0.728 -22.938 -8.734 1 54.88 282 TYR B O 1
ATOM 4999 N N . CYS B 1 283 ? 2.836 -22.547 -8.508 1 55.56 283 CYS B N 1
ATOM 5000 C CA . CYS B 1 283 ? 3.16 -23.156 -9.789 1 55.56 283 CYS B CA 1
ATOM 5001 C C . CYS B 1 283 ? 3.484 -24.641 -9.609 1 55.56 283 CYS B C 1
ATOM 5003 O O . CYS B 1 283 ? 3.408 -25.422 -10.562 1 55.56 283 CYS B O 1
ATOM 5005 N N . ARG B 1 284 ? 3.684 -25.078 -8.477 1 54.53 284 ARG B N 1
ATOM 5006 C CA . ARG B 1 284 ? 4.184 -26.438 -8.391 1 54.53 284 ARG B CA 1
ATOM 5007 C C . ARG B 1 284 ? 3.033 -27.438 -8.352 1 54.53 284 ARG B C 1
ATOM 5009 O O . ARG B 1 284 ? 1.867 -27.047 -8.273 1 54.53 284 ARG B O 1
ATOM 5016 N N . ASP B 1 285 ? 3.361 -28.672 -8.578 1 54.22 285 ASP B N 1
ATOM 5017 C CA . ASP B 1 285 ? 2.555 -29.891 -8.609 1 54.22 285 ASP B CA 1
ATOM 5018 C C . ASP B 1 285 ? 1.529 -29.891 -7.477 1 54.22 285 ASP B C 1
ATOM 5020 O O . ASP B 1 285 ? 0.448 -30.469 -7.613 1 54.22 285 ASP B O 1
ATOM 5024 N N . GLN B 1 286 ? 1.817 -29.188 -6.496 1 59.88 286 GLN B N 1
ATOM 5025 C CA . GLN B 1 286 ? 0.967 -29.281 -5.316 1 59.88 286 GLN B CA 1
ATOM 5026 C C . GLN B 1 286 ? -0.116 -28.203 -5.332 1 59.88 286 GLN B C 1
ATOM 5028 O O . GLN B 1 286 ? -0.683 -27.875 -4.289 1 59.88 286 GLN B O 1
ATOM 5033 N N . LYS B 1 287 ? -0.519 -27.844 -6.52 1 71.75 287 LYS B N 1
ATOM 5034 C CA . LYS B 1 287 ? -1.481 -26.766 -6.723 1 71.75 287 LYS B CA 1
ATOM 5035 C C . LYS B 1 287 ? -2.889 -27.203 -6.32 1 71.75 287 LYS B C 1
ATOM 5037 O O . LYS B 1 287 ? -3.627 -26.438 -5.699 1 71.75 287 LYS B O 1
ATOM 5042 N N . ALA B 1 288 ? -3.004 -28.531 -6.445 1 81.06 288 ALA B N 1
ATOM 5043 C CA . ALA B 1 288 ? -4.379 -28.969 -6.234 1 81.06 288 ALA B CA 1
ATOM 5044 C C . ALA B 1 288 ? -4.727 -29 -4.746 1 81.06 288 ALA B C 1
ATOM 5046 O O . ALA B 1 288 ? -5.82 -28.594 -4.352 1 81.06 288 ALA B O 1
ATOM 5047 N N . VAL B 1 289 ? -3.818 -29.5 -3.951 1 86.56 289 VAL B N 1
ATOM 5048 C CA . VAL B 1 289 ? -4.059 -29.594 -2.514 1 86.56 289 VAL B CA 1
ATOM 5049 C C . VAL B 1 289 ? -4.191 -28.188 -1.93 1 86.56 289 VAL B C 1
ATOM 5051 O O . VAL B 1 289 ? -5.125 -27.906 -1.174 1 86.56 289 VAL B O 1
ATOM 5054 N N . GLY B 1 290 ? -3.312 -27.359 -2.318 1 89.62 290 GLY B N 1
ATOM 5055 C CA . GLY B 1 290 ? -3.35 -25.984 -1.841 1 89.62 290 GLY B CA 1
ATOM 5056 C C . GLY B 1 290 ? -4.625 -25.266 -2.223 1 89.62 290 GLY B C 1
ATOM 5057 O O . GLY B 1 290 ? -5.207 -24.547 -1.404 1 89.62 290 GLY B O 1
ATOM 5058 N N . PHE B 1 291 ? -5.035 -25.531 -3.377 1 91.75 291 PHE B N 1
ATOM 5059 C CA . PHE B 1 291 ? -6.246 -24.891 -3.879 1 91.75 291 PHE B CA 1
ATOM 5060 C C . PHE B 1 291 ? -7.465 -25.344 -3.082 1 91.75 291 PHE B C 1
ATOM 5062 O O . PHE B 1 291 ? -8.297 -24.516 -2.697 1 91.75 291 PHE B O 1
ATOM 5069 N N . ARG B 1 292 ? -7.543 -26.578 -2.822 1 93.31 292 ARG B N 1
ATOM 5070 C CA . ARG B 1 292 ? -8.664 -27.109 -2.061 1 93.31 292 ARG B CA 1
ATOM 5071 C C . ARG B 1 292 ? -8.664 -26.578 -0.632 1 93.31 292 ARG B C 1
ATOM 5073 O O . ARG B 1 292 ? -9.719 -26.234 -0.086 1 93.31 292 ARG B O 1
ATOM 5080 N N . ASN B 1 293 ? -7.531 -26.531 -0.04 1 95.5 293 ASN B N 1
ATOM 5081 C CA . ASN B 1 293 ? -7.41 -25.953 1.295 1 95.5 293 ASN B CA 1
ATOM 5082 C C . ASN B 1 293 ? -7.941 -24.531 1.339 1 95.5 293 ASN B C 1
ATOM 5084 O O . ASN B 1 293 ? -8.695 -24.172 2.244 1 95.5 293 ASN B O 1
ATOM 5088 N N . LEU B 1 294 ? -7.57 -23.75 0.35 1 95.75 294 LEU B N 1
ATOM 5089 C CA . LEU B 1 294 ? -7.953 -22.344 0.316 1 95.75 294 LEU B CA 1
ATOM 5090 C C . LEU B 1 294 ? -9.453 -22.188 0.086 1 95.75 294 LEU B C 1
ATOM 5092 O O . LEU B 1 294 ? -10.086 -21.281 0.638 1 95.75 294 LEU B O 1
ATOM 5096 N N . GLN B 1 295 ? -9.984 -23.078 -0.658 1 96.44 295 GLN B N 1
ATOM 5097 C CA . GLN B 1 295 ? -11.43 -23.078 -0.871 1 96.44 295 GLN B CA 1
ATOM 5098 C C . GLN B 1 295 ? -12.172 -23.438 0.41 1 96.44 295 GLN B C 1
ATOM 5100 O O . GLN B 1 295 ? -13.227 -22.875 0.708 1 96.44 295 GLN B O 1
ATOM 5105 N N . ASP B 1 296 ? -11.641 -24.391 1.096 1 97.62 296 ASP B N 1
ATOM 5106 C CA . ASP B 1 296 ? -12.234 -24.766 2.377 1 97.62 296 ASP B CA 1
ATOM 5107 C C . ASP B 1 296 ? -12.227 -23.578 3.35 1 97.62 296 ASP B C 1
ATOM 5109 O O . ASP B 1 296 ? -13.195 -23.359 4.074 1 97.62 296 ASP B O 1
ATOM 5113 N N . VAL B 1 297 ? -11.188 -22.844 3.344 1 98.06 297 VAL B N 1
ATOM 5114 C CA . VAL B 1 297 ? -11.078 -21.672 4.215 1 98.06 297 VAL B CA 1
ATOM 5115 C C . VAL B 1 297 ? -12.109 -20.625 3.805 1 98.06 297 VAL B C 1
ATOM 5117 O O . VAL B 1 297 ? -12.773 -20.047 4.66 1 98.06 297 VAL B O 1
ATOM 5120 N N . GLN B 1 298 ? -12.195 -20.391 2.48 1 98.19 298 GLN B N 1
ATOM 5121 C CA . GLN B 1 298 ? -13.188 -19.406 2.035 1 98.19 298 GLN B CA 1
ATOM 5122 C C . GLN B 1 298 ? -14.594 -19.828 2.459 1 98.19 298 GLN B C 1
ATOM 5124 O O . GLN B 1 298 ? -15.375 -18.984 2.92 1 98.19 298 GLN B O 1
ATOM 5129 N N . THR B 1 299 ? -14.883 -21.094 2.301 1 97.94 299 THR B N 1
ATOM 5130 C CA . THR B 1 299 ? -16.188 -21.609 2.693 1 97.94 299 THR B CA 1
ATOM 5131 C C . THR B 1 299 ? -16.438 -21.391 4.184 1 97.94 299 THR B C 1
ATOM 5133 O O . THR B 1 299 ? -17.516 -20.969 4.59 1 97.94 299 THR B O 1
ATOM 5136 N N . TYR B 1 300 ? -15.43 -21.688 4.918 1 98.25 300 TYR B N 1
ATOM 5137 C CA . TYR B 1 300 ? -15.508 -21.484 6.359 1 98.25 300 TYR B CA 1
ATOM 5138 C C . TYR B 1 300 ? -15.766 -20.016 6.688 1 98.25 300 TYR B C 1
ATOM 5140 O O . TYR B 1 300 ? -16.609 -19.703 7.523 1 98.25 300 TYR B O 1
ATOM 5148 N N . LEU B 1 301 ? -15.086 -19.094 6.086 1 98.5 301 LEU B N 1
ATOM 5149 C CA . LEU B 1 301 ? -15.219 -17.656 6.355 1 98.5 301 LEU B CA 1
ATOM 5150 C C . LEU B 1 301 ? -16.609 -17.172 5.973 1 98.5 301 LEU B C 1
ATOM 5152 O O . LEU B 1 301 ? -17.219 -16.391 6.711 1 98.5 301 LEU B O 1
ATOM 5156 N N . VAL B 1 302 ? -17.078 -17.641 4.855 1 98.25 302 VAL B N 1
ATOM 5157 C CA . VAL B 1 302 ? -18.391 -17.219 4.371 1 98.25 302 VAL B CA 1
ATOM 5158 C C . VAL B 1 302 ? -19.484 -17.719 5.316 1 98.25 302 VAL B C 1
ATOM 5160 O O . VAL B 1 302 ? -20.484 -17.031 5.531 1 98.25 302 VAL B O 1
ATOM 5163 N N . SER B 1 303 ? -19.281 -18.797 5.945 1 97.69 303 SER B N 1
ATOM 5164 C CA . SER B 1 303 ? -20.297 -19.453 6.77 1 97.69 303 SER B CA 1
ATOM 5165 C C . SER B 1 303 ? -20.625 -18.625 8.008 1 97.69 303 SER B C 1
ATOM 5167 O O . SER B 1 303 ? -21.656 -18.828 8.641 1 97.69 303 SER B O 1
ATOM 5169 N N . HIS B 1 304 ? -19.766 -17.625 8.359 1 97.06 304 HIS B N 1
ATOM 5170 C CA . HIS B 1 304 ? -20.047 -16.844 9.555 1 97.06 304 HIS B CA 1
ATOM 5171 C C . HIS B 1 304 ? -21.328 -16.031 9.391 1 97.06 304 HIS B C 1
ATOM 5173 O O . HIS B 1 304 ? -21.969 -15.672 10.375 1 97.06 304 HIS B O 1
ATOM 5179 N N . THR B 1 305 ? -21.703 -15.703 8.156 1 94.94 305 THR B N 1
ATOM 5180 C CA . THR B 1 305 ? -22.906 -14.914 7.863 1 94.94 305 THR B CA 1
ATOM 5181 C C . THR B 1 305 ? -24.156 -15.672 8.258 1 94.94 305 THR B C 1
ATOM 5183 O O . THR B 1 305 ? -25.219 -15.078 8.438 1 94.94 305 THR B O 1
ATOM 5186 N N . LEU B 1 306 ? -24.031 -16.984 8.336 1 95.12 306 LEU B N 1
ATOM 5187 C CA . LEU B 1 306 ? -25.188 -17.828 8.656 1 95.12 306 LEU B CA 1
ATOM 5188 C C . LEU B 1 306 ? -25.344 -18 10.164 1 95.12 306 LEU B C 1
ATOM 5190 O O . LEU B 1 306 ? -26.344 -18.547 10.633 1 95.12 306 LEU B O 1
ATOM 5194 N N . GLU B 1 307 ? -24.391 -17.469 10.852 1 95.19 307 GLU B N 1
ATOM 5195 C CA . GLU B 1 307 ? -24.438 -17.578 12.305 1 95.19 307 GLU B CA 1
ATOM 5196 C C . GLU B 1 307 ? -25.188 -16.406 12.93 1 95.19 307 GLU B C 1
ATOM 5198 O O . GLU B 1 307 ? -24.828 -15.25 12.734 1 95.19 307 GLU B O 1
ATOM 5203 N N . ALA B 1 308 ? -26.219 -16.594 13.656 1 91.19 308 ALA B N 1
ATOM 5204 C CA . ALA B 1 308 ? -27.172 -15.602 14.148 1 91.19 308 ALA B CA 1
ATOM 5205 C C . ALA B 1 308 ? -26.484 -14.641 15.125 1 91.19 308 ALA B C 1
ATOM 5207 O O . ALA B 1 308 ? -26.781 -13.445 15.125 1 91.19 308 ALA B O 1
ATOM 5208 N N . ASP B 1 309 ? -25.578 -14.992 15.93 1 91.44 309 ASP B N 1
ATOM 5209 C CA . ASP B 1 309 ? -25.016 -14.141 16.969 1 91.44 309 ASP B CA 1
ATOM 5210 C C . ASP B 1 309 ? -23.719 -13.477 16.5 1 91.44 309 ASP B C 1
ATOM 5212 O O . ASP B 1 309 ? -22.969 -12.938 17.312 1 91.44 309 ASP B O 1
ATOM 5216 N N . ILE B 1 310 ? -23.531 -13.5 15.188 1 93.75 310 ILE B N 1
ATOM 5217 C CA . ILE B 1 310 ? -22.297 -12.938 14.648 1 93.75 310 ILE B CA 1
ATOM 5218 C C . ILE B 1 310 ? -22.625 -11.797 13.688 1 93.75 310 ILE B C 1
ATOM 5220 O O . ILE B 1 310 ? -23.406 -11.969 12.758 1 93.75 310 ILE B O 1
ATOM 5224 N N . LEU B 1 311 ? -22.172 -10.594 14.031 1 94.62 311 LEU B N 1
ATOM 5225 C CA . LEU B 1 311 ? -22.297 -9.492 13.086 1 94.62 311 LEU B CA 1
ATOM 5226 C C . LEU B 1 311 ? -21.516 -9.789 11.805 1 94.62 311 LEU B C 1
ATOM 5228 O O . LEU B 1 311 ? -20.312 -10.086 11.852 1 94.62 311 LEU B O 1
ATOM 5232 N N . PRO B 1 312 ? -22.109 -9.703 10.703 1 96.06 312 PRO B N 1
ATOM 5233 C CA . PRO B 1 312 ? -21.453 -10.148 9.469 1 96.06 312 PRO B CA 1
ATOM 5234 C C . PRO B 1 312 ? -20.484 -9.102 8.906 1 96.06 312 PRO B C 1
ATOM 5236 O O . PRO B 1 312 ? -20.734 -7.898 9.039 1 96.06 312 PRO B O 1
ATOM 5239 N N . PHE B 1 313 ? -19.438 -9.586 8.391 1 97.94 313 PHE B N 1
ATOM 5240 C CA . PHE B 1 313 ? -18.625 -8.766 7.488 1 97.94 313 PHE B CA 1
ATOM 5241 C C . PHE B 1 313 ? -19.359 -8.523 6.176 1 97.94 313 PHE B C 1
ATOM 5243 O O . PHE B 1 313 ? -20.203 -9.328 5.766 1 97.94 313 PHE B O 1
ATOM 5250 N N . THR B 1 314 ? -19.156 -7.391 5.562 1 97.62 314 THR B N 1
ATOM 5251 C CA . THR B 1 314 ? -19.719 -7.133 4.238 1 97.62 314 THR B CA 1
ATOM 5252 C C . THR B 1 314 ? -19 -7.969 3.18 1 97.62 314 THR B C 1
ATOM 5254 O O . THR B 1 314 ? -17.828 -7.742 2.893 1 97.62 314 THR B O 1
ATOM 5257 N N . GLU B 1 315 ? -19.672 -8.883 2.645 1 97.69 315 GLU B N 1
ATOM 5258 C CA . GLU B 1 315 ? -19.078 -9.742 1.627 1 97.69 315 GLU B CA 1
ATOM 5259 C C . GLU B 1 315 ? -18.969 -9.023 0.287 1 97.69 315 GLU B C 1
ATOM 5261 O O . GLU B 1 315 ? -19.938 -8.422 -0.176 1 97.69 315 GLU B O 1
ATOM 5266 N N . VAL B 1 316 ? -17.812 -9.031 -0.33 1 97.94 316 VAL B N 1
ATOM 5267 C CA . VAL B 1 316 ? -17.578 -8.438 -1.639 1 97.94 316 VAL B CA 1
ATOM 5268 C C . VAL B 1 316 ? -16.906 -9.453 -2.557 1 97.94 316 VAL B C 1
ATOM 5270 O O . VAL B 1 316 ? -15.812 -9.953 -2.252 1 97.94 316 VAL B O 1
ATOM 5273 N N . ARG B 1 317 ? -17.531 -9.766 -3.607 1 96.5 317 ARG B N 1
ATOM 5274 C CA . ARG B 1 317 ? -16.938 -10.641 -4.605 1 96.5 317 ARG B CA 1
ATOM 5275 C C . ARG B 1 317 ? -15.977 -9.875 -5.508 1 96.5 317 ARG B C 1
ATOM 5277 O O . ARG B 1 317 ? -16.344 -8.867 -6.105 1 96.5 317 ARG B O 1
ATOM 5284 N N . ILE B 1 318 ? -14.773 -10.344 -5.598 1 94.69 318 ILE B N 1
ATOM 5285 C CA . ILE B 1 318 ? -13.742 -9.664 -6.387 1 94.69 318 ILE B CA 1
ATOM 5286 C C . ILE B 1 318 ? -13.977 -9.938 -7.871 1 94.69 318 ILE B C 1
ATOM 5288 O O . ILE B 1 318 ? -14.242 -11.078 -8.266 1 94.69 318 ILE B O 1
ATOM 5292 N N . ASN B 1 319 ? -13.906 -8.883 -8.57 1 88.19 319 ASN B N 1
ATOM 5293 C CA . ASN B 1 319 ? -13.867 -9 -10.023 1 88.19 319 ASN B CA 1
ATOM 5294 C C . ASN B 1 319 ? -12.438 -9.008 -10.555 1 88.19 319 ASN B C 1
ATOM 5296 O O . ASN B 1 319 ? -11.812 -7.953 -10.68 1 88.19 319 ASN B O 1
ATOM 5300 N N . ILE B 1 320 ? -11.922 -10.086 -10.906 1 79.25 320 ILE B N 1
ATOM 5301 C CA . ILE B 1 320 ? -10.516 -10.227 -11.273 1 79.25 320 ILE B CA 1
ATOM 5302 C C . ILE B 1 320 ? -10.266 -9.578 -12.625 1 79.25 320 ILE B C 1
ATOM 5304 O O . ILE B 1 320 ? -9.117 -9.312 -12.992 1 79.25 320 ILE B O 1
ATOM 5308 N N . HIS B 1 321 ? -11.336 -9.43 -13.391 1 72.56 321 HIS B N 1
ATOM 5309 C CA . HIS B 1 321 ? -11.188 -8.812 -14.703 1 72.56 321 HIS B CA 1
ATOM 5310 C C . HIS B 1 321 ? -11.133 -7.289 -14.594 1 72.56 321 HIS B C 1
ATOM 5312 O O . HIS B 1 321 ? -10.68 -6.613 -15.523 1 72.56 321 HIS B O 1
ATOM 5318 N N . SER B 1 322 ? -11.609 -6.82 -13.461 1 80.94 322 SER B N 1
ATOM 5319 C CA . SER B 1 322 ? -11.555 -5.387 -13.195 1 80.94 322 SER B CA 1
ATOM 5320 C C . SER B 1 322 ? -11.422 -5.102 -11.703 1 80.94 322 SER B C 1
ATOM 5322 O O . SER B 1 322 ? -12.414 -4.852 -11.023 1 80.94 322 SER B O 1
ATOM 5324 N N . PHE B 1 323 ? -10.312 -4.988 -11.203 1 83.38 323 PHE B N 1
ATOM 5325 C CA . PHE B 1 323 ? -10.086 -4.652 -9.797 1 83.38 323 PHE B CA 1
ATOM 5326 C C . PHE B 1 323 ? -10.633 -3.268 -9.477 1 83.38 323 PHE B C 1
ATOM 5328 O O . PHE B 1 323 ? -11.047 -3.008 -8.344 1 83.38 323 PHE B O 1
ATOM 5335 N N . ASN B 1 324 ? -10.641 -2.459 -10.539 1 86 324 ASN B N 1
ATOM 5336 C CA . ASN B 1 324 ? -11.156 -1.109 -10.336 1 86 324 ASN B CA 1
ATOM 5337 C C . ASN B 1 324 ? -12.625 -1.128 -9.906 1 86 324 ASN B C 1
ATOM 5339 O O . ASN B 1 324 ? -13.055 -0.303 -9.102 1 86 324 ASN B O 1
ATOM 5343 N N . ASP B 1 325 ? -13.289 -2.076 -10.492 1 91.19 325 ASP B N 1
ATOM 5344 C CA . ASP B 1 325 ? -14.695 -2.211 -10.117 1 91.19 325 ASP B CA 1
ATOM 5345 C C . ASP B 1 325 ? -14.836 -2.582 -8.641 1 91.19 325 ASP B C 1
ATOM 5347 O O . ASP B 1 325 ? -15.68 -2.031 -7.934 1 91.19 325 ASP B O 1
ATOM 5351 N N . THR B 1 326 ? -14.086 -3.574 -8.234 1 94.62 326 THR B N 1
ATOM 5352 C CA . THR B 1 326 ? -14.102 -3.986 -6.832 1 94.62 326 THR B CA 1
ATOM 5353 C C . THR B 1 326 ? -13.672 -2.838 -5.926 1 94.62 326 THR B C 1
ATOM 5355 O O . THR B 1 326 ? -14.289 -2.594 -4.887 1 94.62 326 THR B O 1
ATOM 5358 N N . LEU B 1 327 ? -12.656 -2.129 -6.355 1 94.31 327 LEU B N 1
ATOM 5359 C CA . LEU B 1 327 ? -12.148 -0.993 -5.594 1 94.31 327 LEU B CA 1
ATOM 5360 C C . LEU B 1 327 ? -13.211 0.094 -5.469 1 94.31 327 LEU B C 1
ATOM 5362 O O . LEU B 1 327 ? -13.375 0.688 -4.398 1 94.31 327 LEU B O 1
ATOM 5366 N N . ASP B 1 328 ? -13.852 0.37 -6.559 1 94.81 328 ASP B N 1
ATOM 5367 C CA . ASP B 1 328 ? -14.93 1.352 -6.535 1 94.81 328 ASP B CA 1
ATOM 5368 C C . ASP B 1 328 ? -16.016 0.957 -5.527 1 94.81 328 ASP B C 1
ATOM 5370 O O . ASP B 1 328 ? -16.516 1.803 -4.781 1 94.81 328 ASP B O 1
ATOM 5374 N N . HIS B 1 329 ? -16.281 -0.28 -5.527 1 96.94 329 HIS B N 1
ATOM 5375 C CA . HIS B 1 329 ? -17.297 -0.776 -4.602 1 96.94 329 HIS B CA 1
ATOM 5376 C C . HIS B 1 329 ? -16.844 -0.628 -3.152 1 96.94 329 HIS B C 1
ATOM 5378 O O . HIS B 1 329 ? -17.609 -0.182 -2.297 1 96.94 329 HIS B O 1
ATOM 5384 N N . LEU B 1 330 ? -15.641 -1.037 -2.863 1 97.94 330 LEU B N 1
ATOM 5385 C CA . LEU B 1 330 ? -15.094 -0.879 -1.52 1 97.94 330 LEU B CA 1
ATOM 5386 C C . LEU B 1 330 ? -15.117 0.585 -1.095 1 97.94 330 LEU B C 1
ATOM 5388 O O . LEU B 1 330 ? -15.523 0.907 0.023 1 97.94 330 LEU B O 1
ATOM 5392 N N . HIS B 1 331 ? -14.664 1.424 -1.982 1 96.81 331 HIS B N 1
ATOM 5393 C CA . HIS B 1 331 ? -14.633 2.861 -1.739 1 96.81 331 HIS B CA 1
ATOM 5394 C C . HIS B 1 331 ? -16.031 3.398 -1.425 1 96.81 331 HIS B C 1
ATOM 5396 O O . HIS B 1 331 ? -16.203 4.176 -0.482 1 96.81 331 HIS B O 1
ATOM 5402 N N . ASP B 1 332 ? -16.984 2.998 -2.141 1 96.75 332 ASP B N 1
ATOM 5403 C CA . ASP B 1 332 ? -18.359 3.428 -1.945 1 96.75 332 ASP B CA 1
ATOM 5404 C C . ASP B 1 332 ? -18.875 3.027 -0.562 1 96.75 332 ASP B C 1
ATOM 5406 O O . ASP B 1 332 ? -19.516 3.826 0.122 1 96.75 332 ASP B O 1
ATOM 5410 N N . VAL B 1 333 ? -18.609 1.83 -0.193 1 97.31 333 VAL B N 1
ATOM 5411 C CA . VAL B 1 333 ? -19.094 1.328 1.092 1 97.31 333 VAL B CA 1
ATOM 5412 C C . VAL B 1 333 ? -18.453 2.119 2.227 1 97.31 333 VAL B C 1
ATOM 5414 O O . VAL B 1 333 ? -19.109 2.477 3.201 1 97.31 333 VAL B O 1
ATOM 5417 N N . VAL B 1 334 ? -17.172 2.398 2.098 1 97 334 VAL B N 1
ATOM 5418 C CA . VAL B 1 334 ? -16.469 3.141 3.133 1 97 334 VAL B CA 1
ATOM 5419 C C . VAL B 1 334 ? -17.047 4.547 3.254 1 97 334 VAL B C 1
ATOM 5421 O O . VAL B 1 334 ? -17.328 5.016 4.359 1 97 334 VAL B O 1
ATOM 5424 N N . LEU B 1 335 ? -17.266 5.211 2.117 1 95.75 335 LEU B N 1
ATOM 5425 C CA . LEU B 1 335 ? -17.812 6.566 2.131 1 95.75 335 LEU B CA 1
ATOM 5426 C C . LEU B 1 335 ? -19.219 6.578 2.736 1 95.75 335 LEU B C 1
ATOM 5428 O O . LEU B 1 335 ? -19.562 7.504 3.475 1 95.75 335 LEU B O 1
ATOM 5432 N N . LYS B 1 336 ? -19.953 5.613 2.367 1 95.12 336 LYS B N 1
ATOM 5433 C CA . LYS B 1 336 ? -21.297 5.52 2.92 1 95.12 336 LYS B CA 1
ATOM 5434 C C . LYS B 1 336 ? -21.266 5.387 4.438 1 95.12 336 LYS B C 1
ATOM 5436 O O . LYS B 1 336 ? -22.062 6.008 5.141 1 95.12 336 LYS B O 1
ATOM 5441 N N . ARG B 1 337 ? -20.391 4.57 4.93 1 93.69 337 ARG B N 1
ATOM 5442 C CA . ARG B 1 337 ? -20.266 4.383 6.371 1 93.69 337 ARG B CA 1
ATOM 5443 C C . ARG B 1 337 ? -19.828 5.676 7.051 1 93.69 337 ARG B C 1
ATOM 5445 O O . ARG B 1 337 ? -20.281 5.984 8.156 1 93.69 337 ARG B O 1
ATOM 5452 N N . ILE B 1 338 ? -18.875 6.383 6.457 1 92.31 338 ILE B N 1
ATOM 5453 C CA . ILE B 1 338 ? -18.438 7.664 6.992 1 92.31 338 ILE B CA 1
ATOM 5454 C C . ILE B 1 338 ? -19.594 8.648 7.016 1 92.31 338 ILE B C 1
ATOM 5456 O O . ILE B 1 338 ? -19.812 9.344 8.008 1 92.31 338 ILE B O 1
ATOM 5460 N N . LYS B 1 339 ? -20.328 8.68 5.961 1 91.25 339 LYS B N 1
ATOM 5461 C CA . LYS B 1 339 ? -21.484 9.57 5.855 1 91.25 339 LYS B CA 1
ATOM 5462 C C . LYS B 1 339 ? -22.5 9.273 6.945 1 91.25 339 LYS B C 1
ATOM 5464 O O . LYS B 1 339 ? -23.078 10.195 7.531 1 91.25 339 LYS B O 1
ATOM 5469 N N . ASP B 1 340 ? -22.719 8.023 7.23 1 88.31 340 ASP B N 1
ATOM 5470 C CA . ASP B 1 340 ? -23.688 7.609 8.242 1 88.31 340 ASP B CA 1
ATOM 5471 C C . ASP B 1 340 ? -23.312 8.133 9.617 1 88.31 340 ASP B C 1
ATOM 5473 O O . ASP B 1 340 ? -24.172 8.492 10.422 1 88.31 340 ASP B O 1
ATOM 5477 N N . VAL B 1 341 ? -22.125 8.172 9.898 1 82.31 341 VAL B N 1
ATOM 5478 C CA . VAL B 1 341 ? -21.641 8.609 11.211 1 82.31 341 VAL B CA 1
ATOM 5479 C C . VAL B 1 341 ? -21.719 10.133 11.305 1 82.31 341 VAL B C 1
ATOM 5481 O O . VAL B 1 341 ? -22.062 10.672 12.359 1 82.31 341 VAL B O 1
ATOM 5484 N N . PHE B 1 342 ? -21.422 10.859 10.242 1 79.69 342 PHE B N 1
ATOM 5485 C CA . PHE B 1 342 ? -21.453 12.32 10.242 1 79.69 342 PHE B CA 1
ATOM 5486 C C . PHE B 1 342 ? -22.875 12.836 10.219 1 79.69 342 PHE B C 1
ATOM 5488 O O . PHE B 1 342 ? -23.188 13.883 10.789 1 79.69 342 PHE B O 1
ATOM 5495 N N . VAL B 1 343 ? -23.688 12.195 9.484 1 69.81 343 VAL B N 1
ATOM 5496 C CA . VAL B 1 343 ? -25.094 12.594 9.469 1 69.81 343 VAL B CA 1
ATOM 5497 C C . VAL B 1 343 ? -25.734 12.312 10.828 1 69.81 343 VAL B C 1
ATOM 5499 O O . VAL B 1 343 ? -26.5 13.125 11.336 1 69.81 343 VAL B O 1
ATOM 5502 N N . SER B 1 344 ? -25.422 11.211 11.336 1 61.88 344 SER B N 1
ATOM 5503 C CA . SER B 1 344 ? -25.969 10.844 12.633 1 61.88 344 SER B CA 1
ATOM 5504 C C . SER B 1 344 ? -25.453 11.766 13.734 1 61.88 344 SER B C 1
ATOM 5506 O O . SER B 1 344 ? -26.188 12.078 14.68 1 61.88 344 SER B O 1
ATOM 5508 N N . GLY B 1 345 ? -24.234 12.148 13.625 1 55.97 345 GLY B N 1
ATOM 5509 C CA . GLY B 1 345 ? -23.672 13.07 14.617 1 55.97 345 GLY B CA 1
ATOM 5510 C C . GLY B 1 345 ? -24.312 14.445 14.57 1 55.97 345 GLY B C 1
ATOM 5511 O O . GLY B 1 345 ? -24.531 15.07 15.609 1 55.97 345 GLY B O 1
ATOM 5512 N N . LYS B 1 346 ? -24.625 15.039 13.391 1 54.72 346 LYS B N 1
ATOM 5513 C CA . LYS B 1 346 ? -25.312 16.328 13.266 1 54.72 346 LYS B CA 1
ATOM 5514 C C . LYS B 1 346 ? -26.734 16.234 13.797 1 54.72 346 LYS B C 1
ATOM 5516 O O . LYS B 1 346 ? -27.25 17.203 14.367 1 54.72 346 LYS B O 1
ATOM 5521 N N . ALA B 1 347 ? -27.359 15.188 13.594 1 49.72 347 ALA B N 1
ATOM 5522 C CA . ALA B 1 347 ? -28.719 15.023 14.094 1 49.72 347 ALA B CA 1
ATOM 5523 C C . ALA B 1 347 ? -28.766 15.062 15.617 1 49.72 347 ALA B C 1
ATOM 5525 O O . ALA B 1 347 ? -29.719 15.57 16.203 1 49.72 347 ALA B O 1
ATOM 5526 N N . THR B 1 348 ? -27.75 14.586 16.172 1 46.25 348 THR B N 1
ATOM 5527 C CA . THR B 1 348 ? -27.719 14.586 17.625 1 46.25 348 THR B CA 1
ATOM 5528 C C . THR B 1 348 ? -27.391 15.969 18.172 1 46.25 348 THR B C 1
ATOM 5530 O O . THR B 1 348 ? -27.766 16.312 19.297 1 46.25 348 THR B O 1
ATOM 5533 N N . GLU B 1 349 ? -26.578 16.703 17.469 1 45.44 349 GLU B N 1
ATOM 5534 C CA . GLU B 1 349 ? -26.25 18.062 17.922 1 45.44 349 GLU B CA 1
ATOM 5535 C C . GLU B 1 349 ? -27.453 18.984 17.797 1 45.44 349 GLU B C 1
ATOM 5537 O O . GLU B 1 349 ? -27.594 19.938 18.562 1 45.44 349 GLU B O 1
ATOM 5542 N N . ASP B 1 350 ? -28.234 18.938 16.859 1 43.88 350 ASP B N 1
ATOM 5543 C CA . ASP B 1 350 ? -29.422 19.781 16.719 1 43.88 350 ASP B CA 1
ATOM 5544 C C . ASP B 1 350 ? -30.5 19.391 17.719 1 43.88 350 ASP B C 1
ATOM 5546 O O . ASP B 1 350 ? -31.547 20.031 17.781 1 43.88 350 ASP B O 1
ATOM 5550 N N . LYS B 1 351 ? -30.328 18.297 18.422 1 39.03 351 LYS B N 1
ATOM 5551 C CA . LYS B 1 351 ? -31.281 18.125 19.516 1 39.03 351 LYS B CA 1
ATOM 5552 C C . LYS B 1 351 ? -30.672 18.609 20.844 1 39.03 351 LYS B C 1
ATOM 5554 O O . LYS B 1 351 ? -29.531 18.297 21.156 1 39.03 351 LYS B O 1
#

Solvent-accessible surface area (backbone atoms only — not comparable to full-atom values): 39116 Å² total; per-residue (Å²): 146,81,93,93,80,70,91,68,73,82,63,79,72,75,76,72,77,74,69,71,74,75,76,64,74,69,75,74,50,56,73,69,58,44,54,49,49,48,53,57,55,54,50,62,59,66,69,60,73,32,35,36,32,50,91,95,40,71,31,62,69,45,53,50,60,49,23,47,52,37,32,47,32,72,36,54,64,71,55,23,51,50,47,35,49,52,49,52,48,51,33,55,75,70,67,48,38,74,38,45,47,70,58,52,48,51,54,49,53,52,51,38,41,76,75,69,43,52,67,70,45,52,51,39,38,51,48,53,51,47,42,42,64,66,33,51,11,35,39,36,35,43,23,29,48,73,66,73,53,62,54,55,52,51,50,53,48,26,60,41,59,68,44,74,42,64,43,50,38,67,60,48,37,51,49,50,25,68,74,69,67,54,85,79,84,50,59,47,72,53,85,61,96,39,72,66,56,43,49,54,53,49,49,53,52,19,53,53,28,50,61,63,45,43,62,59,52,51,45,27,50,68,71,26,34,54,39,34,41,35,33,59,49,49,54,69,84,80,42,48,75,72,60,47,64,74,71,78,60,87,77,74,78,79,76,48,46,65,49,50,31,31,47,43,63,57,69,70,58,35,54,45,45,34,51,58,37,58,51,60,80,36,63,43,90,48,34,60,55,15,50,51,46,39,50,51,48,38,52,56,63,58,50,46,64,75,38,86,93,44,81,62,56,49,74,43,70,58,37,80,82,39,55,64,60,38,48,51,50,54,50,49,53,52,52,50,54,53,48,52,52,54,53,52,51,52,58,53,65,78,97,140,84,75,88,81,67,91,67,70,87,66,79,73,74,79,70,78,74,70,71,74,75,75,63,73,70,76,76,49,57,74,68,57,44,53,49,48,48,52,56,56,53,50,62,59,66,69,59,73,31,35,36,32,50,91,94,41,69,30,60,70,47,55,50,62,49,23,46,51,36,31,47,32,73,38,54,64,71,55,24,51,51,48,36,49,53,48,50,47,50,33,56,76,68,67,46,39,74,36,46,48,69,60,51,49,52,54,49,52,52,54,38,42,75,74,69,43,52,67,69,44,52,51,38,37,52,49,52,51,48,41,41,66,66,34,52,11,34,39,37,35,41,22,28,48,73,65,73,53,61,55,56,50,50,49,52,48,27,59,42,60,68,44,75,42,62,44,49,38,66,61,46,37,51,50,52,24,69,74,68,67,52,83,79,84,49,57,47,71,52,84,61,96,39,73,64,56,43,50,53,52,50,50,52,51,19,51,54,28,50,63,62,44,41,63,59,51,52,47,27,49,68,72,26,35,55,39,34,41,35,32,60,51,50,53,67,84,78,42,48,74,72,60,47,65,73,70,77,60,87,78,72,79,78,75,48,44,66,49,50,33,32,45,42,62,57,69,71,58,35,52,45,46,32,50,58,36,58,51,60,82,36,64,42,90,50,34,62,58,15,49,52,48,37,50,52,46,38,52,56,62,58,50,45,64,76,36,87,92,43,79,62,56,50,73,42,71,57,38,81,83,39,56,65,58,37,48,50,51,53,51,49,53,52,51,51,55,52,47,53,53,53,53,52,50,53,58,54,64,78,97

InterPro domains:
  IPR027417 P-loop containing nucleoside triphosphate hydrolase [G3DSA:3.40.50.300] (139-260)
  IPR027417 P-loop containing nucleoside triphosphate hydrolase [SSF52540] (137-340)

Foldseek 3Di:
DDDDDDDVPPPPPPPPPPPPPPPDPLVPDDPVVSVVVCVVVLVVLVVQWAWEDDPPDIDTDDLVVQLLLLLLLVDDSVLSSVLSSVLSCVCVVVVRRYYYPVVSLVSSVVSCVVVPDDDSSSVSSVLLVCLVVVLAFEEEEEEAFPLPCFVVLQVVLCSSNVADAEAELVVLLVVLCVVVVDDDDDLLFDDDPDLVRLVVVLQVSLVSSCVSCVVVLVCRQVVSHYYYYYYHSHALQSCQVVQVQPDPPDDDPRGHFYAFEYEDEDLVVSLVSLCPDPPVSCPDPSNVSSSVSRVSSRVVRVCQVVPPVGDDHHYQYADPVPNVVSSVVVSVSSSVSSVVRVVVNVVVVVD/DDDDPPDPDDPPVPPPPPPPPPDDPLVPDDPVVSVVVCVVVLVVLVVQWAWEDDPPDIDTDDLVVQLLLLLLLVDDSVLSSVLSSVLSCVCVVVVRRYYYPVVSLVSSVVSCVVVPDDDSSSVSSVLLVCLVVVLAFEEEEEEAFPLPCFVVLQVVLCSSNVADAEAELVVLLVVLCVVVVDDDDDLLFDDDPDLVRLVVVLQVSLVSSLVSCVVVLVCRQVVSHYYYYYYHSHALQSCQVVQVQPDPPDDDPRGHFYAFEYEDEDLVVSLVSLCPDPPVSCPDPSNVSSSVSRVSSRVVRVCQVVPPPGDDHHYQYADPVPNVVSSVVVSVSSSVSSVVRVVVNVVVVVD

Secondary structure (DSSP, 8-state):
--------GGG-------------GGGTS-HHHHHHHHHHHHHHHHTSPPEEEETTEEEE--HHHHHHHHHHTT--HHHHHHHHHHHHHHHHHTT--EEEHHHHHHHHHHHHHHTT--HHHHHHHHHHHHHHHTT--EEEEEE--SSSSHHHHHHHHHHHHT---EEEHHHHHHHHHHHH------TTTPPPSSHHHHHHHHHHHHHHHHHHHHHHHHHHHHHT-EEEEEESS--GGGGHHHHS-----TTS--PPEEEEEEEE--HHHHHHHHHH-S-GGGTSTTHHHHHHHHHHHHHHHHGGGG-TTSPPPEEEE--TT-HHHHHHHHHHHHHHHHHHHHHHHHHHH--/------TT----------------GGGTS-HHHHHHHHHHHHHHHHTSPPEEEETTEEEE--HHHHHHHHHHTT--HHHHHHHHHHHHHHHHHTT--EEEHHHHHHHHHHHHHHTT--HHHHHHHHHHHHHHHTT--EEEEEE--SSSSHHHHHHHHHHHHT---EEEHHHHHHHHHHHH------TTTPPPSSHHHHHHHHHHHHHHHHHHHHHHHHHHHHHT-EEEEEESS--GGGGHHHHS-----TTS--PPEEEEEEEE--HHHHHHHHHH-S-GGGTSTTHHHHHHHHHHHHHHHHGGGG-TTSPPPEEEE--TT-HHHHHHHHHHHHHHHHHHHHHHHHHHH--

Nearest PDB structures (foldseek):
  7zi5-assembly1_A  TM=5.007E-01  e=6.703E-03  Homo sapiens
  7p3q-assembly1_A  TM=7.218E-01  e=7.094E-01  Streptomyces coelicolor A3(2)
  6y32-assembly1_B  TM=2.783E-01  e=3.529E-02  Homo sapiens
  3mjr-assembly1_A  TM=4.444E-01  e=2.704E-01  Homo sapiens
  6y32-assembly4_H  TM=2.891E-01  e=9.769E-02  Homo sapiens

Radius of gyration: 28.44 Å; Cα contacts (8 Å, |Δi|>4): 897; chains: 2; bounding box: 108×73×94 Å

pLDDT: mean 80.33, std 22.26, range [16.59, 98.69]